Protein 6FAE (pdb70)

B-factor: mean 44.02, std 10.25, range [23.44, 83.84]

Foldseek 3Di:
DVLVLVLQLLLLQLVCLVPNVVSLVSCVVSPNFDPALLGVLCCLQDDASHQLASLLVQCLDPPDPSSVSNLLSNLVVDACAPHQLLRLLLVQCQRHVLDDDPSSNLSNLVSNLVSNCVRYVPVCVVFLDSCLSSVVSSLLVVLLCLVPPPVNDPVRRQDLVSSQVVQQLVRVHHGDPSVSSSVSNVVCVVDHRDYHDGQLVVQVVVVVQEDDDDDDQSRSSKGWQDWAWWAWDPDPVDADDDCPRIWTWTDILFKIWTWDVPVHTYTDDMDGLEQKDWDFDDDDRAHTKIFIAGVVG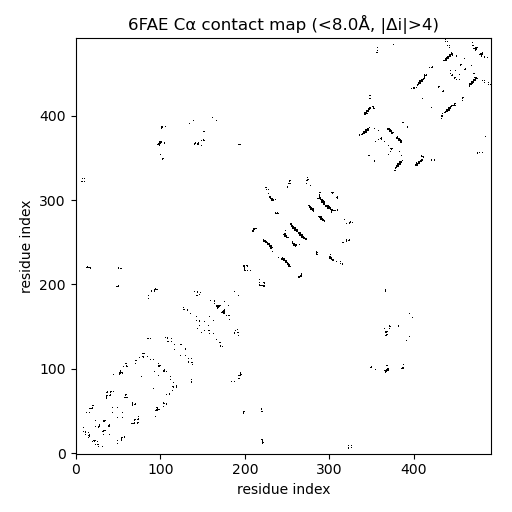TPTIIGGPDNVRSVVVVVSSVSSSVSVVVVVVVVVVPD/DPAQEEAEEEEFFDPPLCSVLLVVVAAPPDDPDWDWGWGADPRYIYTYTYDDDDDVCRVVCLVVLQRHAAYEYGGAQAPPVCLLVRLVRVVVVCVDPSNVRHAYEYEHEDDVGHDPVRSCVSSVVVVNDSHHYDYFYDYSVVRPRSVVSVVVNVVVD

Structure (mmCIF, N/CA/C/O backbone):
data_6FAE
#
_entry.id   6FAE
#
_cell.length_a   50.995
_cell.length_b   92.744
_cell.length_c   66.895
_cell.angle_alpha   90.00
_cell.angle_beta   105.53
_cell.angle_gamma   90.00
#
_symmetry.space_group_name_H-M   'P 1 21 1'
#
loop_
_entity.id
_entity.type
_entity.pdbx_description
1 polymer 'IQ motif and SEC7 domain-containing protein 2'
2 polymer 'ADP-ribosylation factor 1'
3 non-polymer 1,2-ETHANEDIOL
4 water water
#
loop_
_atom_site.group_PDB
_atom_site.id
_atom_site.type_symbol
_atom_site.label_atom_id
_atom_site.label_alt_id
_atom_site.label_comp_id
_atom_site.label_asym_id
_atom_site.label_entity_id
_atom_site.label_seq_id
_atom_site.pdbx_PDB_ins_code
_atom_site.Cartn_x
_atom_site.Cartn_y
_atom_site.Cartn_z
_atom_site.occupancy
_atom_site.B_iso_or_equiv
_atom_site.auth_seq_id
_atom_site.auth_comp_id
_atom_site.auth_asym_id
_atom_site.auth_atom_id
_atom_site.pdbx_PDB_model_num
ATOM 1 N N . ASN A 1 21 ? -2.819 82.669 -64.309 1.00 67.37 398 ASN A N 1
ATOM 2 C CA . ASN A 1 21 ? -1.945 83.609 -63.616 1.00 63.59 398 ASN A CA 1
ATOM 3 C C . ASN A 1 21 ? -2.346 83.750 -62.150 1.00 63.00 398 ASN A C 1
ATOM 4 O O . ASN A 1 21 ? -1.490 83.855 -61.271 1.00 56.85 398 ASN A O 1
ATOM 6 N N . ASP A 1 22 ? -3.656 83.751 -61.893 1.00 62.65 399 ASP A N 1
ATOM 7 C CA . ASP A 1 22 ? -4.138 83.863 -60.520 1.00 57.74 399 ASP A CA 1
ATOM 8 C C . ASP A 1 22 ? -3.792 82.618 -59.711 1.00 60.37 399 ASP A C 1
ATOM 9 O O . ASP A 1 22 ? -3.401 82.719 -58.542 1.00 60.27 399 ASP A O 1
ATOM 14 N N . VAL A 1 23 ? -3.933 81.435 -60.314 1.00 52.67 400 VAL A N 1
ATOM 15 C CA . VAL A 1 23 ? -3.559 80.206 -59.624 1.00 51.24 400 VAL A CA 1
ATOM 16 C C . VAL A 1 23 ? -2.054 80.144 -59.409 1.00 50.68 400 VAL A C 1
ATOM 17 O O . VAL A 1 23 ? -1.585 79.615 -58.393 1.00 47.72 400 VAL A O 1
ATOM 21 N N . VAL A 1 24 ? -1.272 80.684 -60.347 1.00 49.19 401 VAL A N 1
ATOM 22 C CA . VAL A 1 24 ? 0.180 80.624 -60.226 1.00 49.03 401 VAL A CA 1
ATOM 23 C C . VAL A 1 24 ? 0.664 81.501 -59.080 1.00 51.49 401 VAL A C 1
ATOM 24 O O . VAL A 1 24 ? 1.724 81.244 -58.497 1.00 49.86 401 VAL A O 1
ATOM 28 N N . GLN A 1 25 ? -0.092 82.546 -58.738 1.00 54.30 402 GLN A N 1
ATOM 29 C CA . GLN A 1 25 ? 0.322 83.440 -57.663 1.00 53.67 402 GLN A CA 1
ATOM 30 C C . GLN A 1 25 ? 0.001 82.856 -56.293 1.00 46.13 402 GLN A C 1
ATOM 31 O O . GLN A 1 25 ? 0.823 82.938 -55.373 1.00 48.79 402 GLN A O 1
ATOM 37 N N . ARG A 1 26 ? -1.185 82.264 -56.135 1.00 48.47 403 ARG A N 1
ATOM 38 C CA . ARG A 1 26 ? -1.473 81.533 -54.906 1.00 49.16 403 ARG A CA 1
ATOM 39 C C . ARG A 1 26 ? -0.529 80.350 -54.738 1.00 45.21 403 ARG A C 1
ATOM 40 O O . ARG A 1 26 ? -0.244 79.935 -53.609 1.00 42.60 403 ARG A O 1
ATOM 45 N N . ARG A 1 27 ? -0.032 79.803 -55.848 1.00 46.24 404 ARG A N 1
ATOM 46 C CA . ARG A 1 27 ? 0.990 78.765 -55.779 1.00 45.00 404 ARG A CA 1
ATOM 47 C C . ARG A 1 27 ? 2.304 79.329 -55.254 1.00 44.24 404 ARG A C 1
ATOM 48 O O . ARG A 1 27 ? 2.907 78.773 -54.328 1.00 41.74 404 ARG A O 1
ATOM 56 N N . HIS A 1 28 ? 2.766 80.438 -55.839 1.00 43.98 405 HIS A N 1
ATOM 57 C CA . HIS A 1 28 ? 3.980 81.080 -55.346 1.00 44.96 405 HIS A CA 1
ATOM 58 C C . HIS A 1 28 ? 3.837 81.469 -53.881 1.00 40.53 405 HIS A C 1
ATOM 59 O O . HIS A 1 28 ? 4.799 81.379 -53.109 1.00 42.04 405 HIS A O 1
ATOM 66 N N . TYR A 1 29 ? 2.641 81.901 -53.478 1.00 37.94 406 TYR A N 1
ATOM 67 C CA . TYR A 1 29 ? 2.392 82.186 -52.069 1.00 37.61 406 TYR A CA 1
ATOM 68 C C . TYR A 1 29 ? 2.635 80.947 -51.214 1.00 39.43 406 TYR A C 1
ATOM 69 O O . TYR A 1 29 ? 3.416 80.982 -50.256 1.00 36.64 406 TYR A O 1
ATOM 78 N N . ARG A 1 30 ? 1.974 79.837 -51.552 1.00 39.36 407 ARG A N 1
ATOM 79 C CA . ARG A 1 30 ? 2.178 78.600 -50.804 1.00 35.92 407 ARG A CA 1
ATOM 80 C C . ARG A 1 30 ? 3.642 78.186 -50.794 1.00 34.86 407 ARG A C 1
ATOM 81 O O . ARG A 1 30 ? 4.120 77.624 -49.802 1.00 34.43 407 ARG A O 1
ATOM 89 N N . ILE A 1 31 ? 4.368 78.446 -51.884 1.00 35.45 408 ILE A N 1
ATOM 90 C CA . ILE A 1 31 ? 5.806 78.194 -51.883 1.00 36.27 408 ILE A CA 1
ATOM 91 C C . ILE A 1 31 ? 6.475 78.975 -50.760 1.00 39.33 408 ILE A C 1
ATOM 92 O O . ILE A 1 31 ? 7.339 78.451 -50.047 1.00 35.41 408 ILE A O 1
ATOM 97 N N . GLY A 1 32 ? 6.089 80.240 -50.587 1.00 38.12 409 GLY A N 1
ATOM 98 C CA . GLY A 1 32 ? 6.642 81.025 -49.496 1.00 37.89 409 GLY A CA 1
ATOM 99 C C . GLY A 1 32 ? 6.391 80.387 -48.145 1.00 36.26 409 GLY A C 1
ATOM 100 O O . GLY A 1 32 ? 7.284 80.322 -47.297 1.00 37.64 409 GLY A O 1
ATOM 101 N N . LEU A 1 33 ? 5.168 79.899 -47.928 1.00 30.12 410 LEU A N 1
ATOM 102 C CA . LEU A 1 33 ? 4.856 79.217 -46.676 1.00 33.29 410 LEU A CA 1
ATOM 103 C C . LEU A 1 33 ? 5.719 77.973 -46.502 1.00 36.79 410 LEU A C 1
ATOM 104 O O . LEU A 1 33 ? 6.272 77.733 -45.423 1.00 35.51 410 LEU A O 1
ATOM 109 N N . ASN A 1 34 ? 5.844 77.165 -47.559 1.00 33.46 411 ASN A N 1
ATOM 110 C CA . ASN A 1 34 ? 6.687 75.975 -47.493 1.00 36.70 411 ASN A CA 1
ATOM 111 C C . ASN A 1 34 ? 8.107 76.334 -47.075 1.00 36.13 411 ASN A C 1
ATOM 112 O O . ASN A 1 34 ? 8.687 75.701 -46.185 1.00 34.13 411 ASN A O 1
ATOM 117 N N . LEU A 1 35 ? 8.683 77.357 -47.710 1.00 36.40 412 LEU A N 1
ATOM 118 C CA . LEU A 1 35 ? 10.057 77.742 -47.408 1.00 37.28 412 LEU A CA 1
ATOM 119 C C . LEU A 1 35 ? 10.204 78.166 -45.952 1.00 38.31 412 LEU A C 1
ATOM 120 O O . LEU A 1 35 ? 11.173 77.787 -45.283 1.00 41.88 412 LEU A O 1
ATOM 125 N N . PHE A 1 36 ? 9.251 78.948 -45.441 1.00 36.57 413 PHE A N 1
ATOM 126 C CA . PHE A 1 36 ? 9.290 79.325 -44.031 1.00 38.03 413 PHE A CA 1
ATOM 127 C C . PHE A 1 36 ? 9.267 78.095 -43.135 1.00 35.88 413 PHE A C 1
ATOM 128 O O . PHE A 1 36 ? 10.023 78.011 -42.160 1.00 34.35 413 PHE A O 1
ATOM 136 N N . ASN A 1 37 ? 8.407 77.126 -43.451 1.00 33.94 414 ASN A N 1
ATOM 137 C CA . ASN A 1 37 ? 8.276 75.939 -42.615 1.00 36.39 414 ASN A CA 1
ATOM 138 C C . ASN A 1 37 ? 9.493 75.027 -42.678 1.00 35.07 414 ASN A C 1
ATOM 139 O O . ASN A 1 37 ? 9.580 74.088 -41.880 1.00 37.17 414 ASN A O 1
ATOM 144 N N . LYS A 1 38 ? 10.427 75.271 -43.596 1.00 38.04 415 LYS A N 1
ATOM 145 C CA . LYS A 1 38 ? 11.706 74.569 -43.620 1.00 34.61 415 LYS A CA 1
ATOM 146 C C . LYS A 1 38 ? 12.826 75.411 -43.025 1.00 37.85 415 LYS A C 1
ATOM 147 O O . LYS A 1 38 ? 13.511 74.971 -42.097 1.00 44.00 415 LYS A O 1
ATOM 153 N N . LYS A 1 39 ? 13.018 76.624 -43.535 1.00 36.57 416 LYS A N 1
ATOM 154 C CA . LYS A 1 39 ? 13.894 77.613 -42.910 1.00 36.22 416 LYS A CA 1
ATOM 155 C C . LYS A 1 39 ? 13.153 78.944 -42.904 1.00 40.19 416 LYS A C 1
ATOM 156 O O . LYS A 1 39 ? 13.038 79.599 -43.955 1.00 36.28 416 LYS A O 1
ATOM 162 N N . PRO A 1 40 ? 12.645 79.377 -41.747 1.00 43.12 417 PRO A N 1
ATOM 163 C CA . PRO A 1 40 ? 11.772 80.565 -41.718 1.00 37.06 417 PRO A CA 1
ATOM 164 C C . PRO A 1 40 ? 12.357 81.808 -42.376 1.00 42.86 417 PRO A C 1
ATOM 165 O O . PRO A 1 40 ? 11.635 82.509 -43.099 1.00 40.89 417 PRO A O 1
ATOM 169 N N . GLU A 1 41 ? 13.638 82.112 -42.153 1.00 42.37 418 GLU A N 1
ATOM 170 C CA . GLU A 1 41 ? 14.189 83.346 -42.704 1.00 45.87 418 GLU A CA 1
ATOM 171 C C . GLU A 1 41 ? 14.300 83.305 -44.222 1.00 45.34 418 GLU A C 1
ATOM 172 O O . GLU A 1 41 ? 14.331 84.365 -44.854 1.00 47.31 418 GLU A O 1
ATOM 178 N N . LYS A 1 42 ? 14.363 82.113 -44.821 1.00 44.02 419 LYS A N 1
ATOM 179 C CA . LYS A 1 42 ? 14.321 82.019 -46.275 1.00 44.44 419 LYS A CA 1
ATOM 180 C C . LYS A 1 42 ? 12.908 82.214 -46.810 1.00 43.19 419 LYS A C 1
ATOM 181 O O . LYS A 1 42 ? 12.733 82.768 -47.902 1.00 41.32 419 LYS A O 1
ATOM 185 N N . GLY A 1 43 ? 11.897 81.767 -46.064 1.00 40.36 420 GLY A N 1
ATOM 186 C CA . GLY A 1 43 ? 10.527 82.049 -46.457 1.00 38.34 420 GLY A CA 1
ATOM 187 C C . GLY A 1 43 ? 10.179 83.517 -46.307 1.00 39.29 420 GLY A C 1
ATOM 188 O O . GLY A 1 43 ? 9.495 84.092 -47.158 1.00 36.52 420 GLY A O 1
ATOM 189 N N . ILE A 1 44 ? 10.645 84.143 -45.224 1.00 41.46 421 ILE A N 1
ATOM 190 C CA . ILE A 1 44 ? 10.454 85.581 -45.053 1.00 41.55 421 ILE A CA 1
ATOM 191 C C . ILE A 1 44 ? 11.073 86.334 -46.222 1.00 41.89 421 ILE A C 1
ATOM 192 O O . ILE A 1 44 ? 10.439 87.201 -46.835 1.00 41.81 421 ILE A O 1
ATOM 197 N N . GLN A 1 45 ? 12.326 86.010 -46.549 1.00 39.00 422 GLN A N 1
ATOM 198 C CA . GLN A 1 45 ? 12.971 86.622 -47.706 1.00 41.17 422 GLN A CA 1
ATOM 199 C C . GLN A 1 45 ? 12.167 86.367 -48.976 1.00 44.29 422 GLN A C 1
ATOM 200 O O . GLN A 1 45 ? 11.944 87.281 -49.778 1.00 46.86 422 GLN A O 1
ATOM 206 N N . TYR A 1 46 ? 11.718 85.125 -49.170 1.00 43.55 423 TYR A N 1
ATOM 207 C CA . TYR A 1 46 ? 10.966 84.783 -50.373 1.00 44.35 423 TYR A CA 1
ATOM 208 C C . TYR A 1 46 ? 9.690 85.610 -50.480 1.00 41.58 423 TYR A C 1
ATOM 209 O O . TYR A 1 46 ? 9.449 86.277 -51.494 1.00 43.16 423 TYR A O 1
ATOM 218 N N . LEU A 1 47 ? 8.854 85.572 -49.441 1.00 38.91 424 LEU A N 1
ATOM 219 C CA . LEU A 1 47 ? 7.580 86.280 -49.486 1.00 41.78 424 LEU A CA 1
ATOM 220 C C . LEU A 1 47 ? 7.774 87.780 -49.668 1.00 42.29 424 LEU A C 1
ATOM 221 O O . LEU A 1 47 ? 6.916 88.450 -50.253 1.00 39.31 424 LEU A O 1
ATOM 226 N N . ILE A 1 48 ? 8.891 88.323 -49.181 1.00 43.06 425 ILE A N 1
ATOM 227 C CA . ILE A 1 48 ? 9.143 89.754 -49.317 1.00 42.08 425 ILE A CA 1
ATOM 228 C C . ILE A 1 48 ? 9.479 90.102 -50.762 1.00 45.39 425 ILE A C 1
ATOM 229 O O . ILE A 1 48 ? 8.926 91.048 -51.336 1.00 43.78 425 ILE A O 1
ATOM 234 N N . GLU A 1 49 ? 10.392 89.344 -51.373 1.00 46.65 426 GLU A N 1
ATOM 235 C CA . GLU A 1 49 ? 10.775 89.614 -52.756 1.00 47.33 426 GLU A CA 1
ATOM 236 C C . GLU A 1 49 ? 9.577 89.490 -53.689 1.00 49.27 426 GLU A C 1
ATOM 237 O O . GLU A 1 49 ? 9.331 90.367 -54.525 1.00 53.24 426 GLU A O 1
ATOM 243 N N . ARG A 1 50 ? 8.814 88.402 -53.558 1.00 46.33 427 ARG A N 1
ATOM 244 C CA . ARG A 1 50 ? 7.652 88.185 -54.412 1.00 45.61 427 ARG A CA 1
ATOM 245 C C . ARG A 1 50 ? 6.543 89.202 -54.179 1.00 45.45 427 ARG A C 1
ATOM 246 O O . ARG A 1 50 ? 5.552 89.187 -54.918 1.00 48.03 427 ARG A O 1
ATOM 254 N N . GLY A 1 51 ? 6.677 90.073 -53.182 1.00 42.64 428 GLY A N 1
ATOM 255 C CA . GLY A 1 51 ? 5.689 91.104 -52.939 1.00 40.13 428 GLY A CA 1
ATOM 256 C C . GLY A 1 51 ? 4.514 90.694 -52.083 1.00 42.67 428 GLY A C 1
ATOM 257 O O . GLY A 1 51 ? 3.468 91.350 -52.143 1.00 37.08 428 GLY A O 1
ATOM 258 N N . PHE A 1 52 ? 4.646 89.633 -51.288 1.00 44.99 429 PHE A N 1
ATOM 259 C CA . PHE A 1 52 ? 3.560 89.190 -50.424 1.00 39.61 429 PHE A CA 1
ATOM 260 C C . PHE A 1 52 ? 3.640 89.759 -49.015 1.00 36.60 429 PHE A C 1
ATOM 261 O O . PHE A 1 52 ? 2.629 89.752 -48.304 1.00 37.11 429 PHE A O 1
ATOM 269 N N . LEU A 1 53 ? 4.805 90.249 -48.594 1.00 36.17 430 LEU A N 1
ATOM 270 C CA . LEU A 1 53 ? 5.030 90.587 -47.196 1.00 37.92 430 LEU A CA 1
ATOM 271 C C . LEU A 1 53 ? 5.818 91.882 -47.069 1.00 39.02 430 LEU A C 1
ATOM 272 O O . LEU A 1 53 ? 6.723 92.151 -47.864 1.00 35.19 430 LEU A O 1
ATOM 277 N N . SER A 1 54 ? 5.467 92.676 -46.060 1.00 37.55 431 SER A N 1
ATOM 278 C CA . SER A 1 54 ? 6.256 93.851 -45.718 1.00 42.56 431 SER A CA 1
ATOM 279 C C . SER A 1 54 ? 7.563 93.427 -45.058 1.00 40.56 431 SER A C 1
ATOM 280 O O . SER A 1 54 ? 7.614 92.434 -44.328 1.00 38.58 431 SER A O 1
ATOM 283 N N . ASP A 1 55 ? 8.625 94.186 -45.317 1.00 42.43 432 ASP A N 1
ATOM 284 C CA . ASP A 1 55 ? 9.953 93.832 -44.833 1.00 39.01 432 ASP A CA 1
ATOM 285 C C . ASP A 1 55 ? 10.248 94.365 -43.437 1.00 41.87 432 ASP A C 1
ATOM 286 O O . ASP A 1 55 ? 11.340 94.116 -42.915 1.00 49.16 432 ASP A O 1
ATOM 291 N N . THR A 1 56 ? 9.312 95.083 -42.819 1.00 42.10 433 THR A N 1
ATOM 292 C CA . THR A 1 56 ? 9.541 95.574 -41.471 1.00 36.96 433 THR A CA 1
ATOM 293 C C . THR A 1 56 ? 9.233 94.485 -40.445 1.00 39.91 433 THR A C 1
ATOM 294 O O . THR A 1 56 ? 8.368 93.634 -40.671 1.00 41.50 433 THR A O 1
ATOM 298 N N . PRO A 1 57 ? 9.929 94.491 -39.307 1.00 41.00 434 PRO A N 1
ATOM 299 C CA . PRO A 1 57 ? 9.655 93.476 -38.277 1.00 39.04 434 PRO A CA 1
ATOM 300 C C . PRO A 1 57 ? 8.225 93.496 -37.766 1.00 37.59 434 PRO A C 1
ATOM 301 O O . PRO A 1 57 ? 7.745 92.464 -37.278 1.00 37.71 434 PRO A O 1
ATOM 305 N N . VAL A 1 58 ? 7.524 94.627 -37.864 1.00 40.19 435 VAL A N 1
ATOM 306 C CA . VAL A 1 58 ? 6.139 94.661 -37.405 1.00 41.85 435 VAL A CA 1
ATOM 307 C C . VAL A 1 58 ? 5.214 94.011 -38.426 1.00 37.93 435 VAL A C 1
ATOM 308 O O . VAL A 1 58 ? 4.202 93.407 -38.054 1.00 35.63 435 VAL A O 1
ATOM 312 N N . GLY A 1 59 ? 5.532 94.123 -39.717 1.00 35.38 436 GLY A N 1
ATOM 313 C CA . GLY A 1 59 ? 4.750 93.417 -40.718 1.00 36.69 436 GLY A CA 1
ATOM 314 C C . GLY A 1 59 ? 4.929 91.914 -40.631 1.00 38.21 436 GLY A C 1
ATOM 315 O O . GLY A 1 59 ? 3.965 91.156 -40.770 1.00 37.30 436 GLY A O 1
ATOM 316 N N . VAL A 1 60 ? 6.163 91.462 -40.396 1.00 38.34 437 VAL A N 1
ATOM 317 C CA . VAL A 1 60 ? 6.410 90.035 -40.218 1.00 34.81 437 VAL A CA 1
ATOM 318 C C . VAL A 1 60 ? 5.701 89.526 -38.969 1.00 33.00 437 VAL A C 1
ATOM 319 O O . VAL A 1 60 ? 5.225 88.385 -38.928 1.00 31.70 437 VAL A O 1
ATOM 323 N N . ALA A 1 61 ? 5.617 90.364 -37.933 1.00 35.06 438 ALA A N 1
ATOM 324 C CA . ALA A 1 61 ? 4.929 89.963 -36.711 1.00 34.40 438 ALA A CA 1
ATOM 325 C C . ALA A 1 61 ? 3.440 89.758 -36.959 1.00 33.48 438 ALA A C 1
ATOM 326 O O . ALA A 1 61 ? 2.840 88.813 -36.432 1.00 34.78 438 ALA A O 1
ATOM 328 N N . HIS A 1 62 ? 2.825 90.638 -37.751 1.00 33.45 439 HIS A N 1
ATOM 329 C CA . HIS A 1 62 ? 1.423 90.456 -38.114 1.00 40.88 439 HIS A CA 1
ATOM 330 C C . HIS A 1 62 ? 1.243 89.218 -38.984 1.00 36.92 439 HIS A C 1
ATOM 331 O O . HIS A 1 62 ? 0.344 88.402 -38.745 1.00 34.70 439 HIS A O 1
ATOM 338 N N . PHE A 1 63 ? 2.090 89.066 -40.004 1.00 35.52 440 PHE A N 1
ATOM 339 C CA . PHE A 1 63 ? 2.033 87.891 -40.866 1.00 33.62 440 PHE A CA 1
ATOM 340 C C . PHE A 1 63 ? 2.113 86.607 -40.048 1.00 34.19 440 PHE A C 1
ATOM 341 O O . PHE A 1 63 ? 1.301 85.691 -40.220 1.00 32.31 440 PHE A O 1
ATOM 349 N N . ILE A 1 64 ? 3.086 86.533 -39.138 1.00 32.86 441 ILE A N 1
ATOM 350 C CA . ILE A 1 64 ? 3.272 85.327 -38.334 1.00 34.82 441 ILE A CA 1
ATOM 351 C C . ILE A 1 64 ? 2.034 85.049 -37.490 1.00 33.27 441 ILE A C 1
ATOM 352 O O . ILE A 1 64 ? 1.553 83.911 -37.414 1.00 33.68 441 ILE A O 1
ATOM 357 N N . LEU A 1 65 ? 1.500 86.085 -36.839 1.00 33.54 442 LEU A N 1
ATOM 358 C CA . LEU A 1 65 ? 0.397 85.883 -35.904 1.00 33.31 442 LEU A CA 1
ATOM 359 C C . LEU A 1 65 ? -0.904 85.529 -36.613 1.00 38.64 442 LEU A C 1
ATOM 360 O O . LEU A 1 65 ? -1.755 84.845 -36.033 1.00 43.42 442 LEU A O 1
ATOM 365 N N . GLU A 1 66 ? -1.079 85.971 -37.857 1.00 36.37 443 GLU A N 1
ATOM 366 C CA . GLU A 1 66 ? -2.379 85.948 -38.515 1.00 40.48 443 GLU A CA 1
ATOM 367 C C . GLU A 1 66 ? -2.504 84.890 -39.601 1.00 38.14 443 GLU A C 1
ATOM 368 O O . GLU A 1 66 ? -3.498 84.158 -39.635 1.00 40.06 443 GLU A O 1
ATOM 374 N N . ARG A 1 67 ? -1.523 84.786 -40.495 1.00 34.38 444 ARG A N 1
ATOM 375 C CA . ARG A 1 67 ? -1.667 83.931 -41.667 1.00 37.51 444 ARG A CA 1
ATOM 376 C C . ARG A 1 67 ? -1.684 82.455 -41.286 1.00 42.55 444 ARG A C 1
ATOM 377 O O . ARG A 1 67 ? -0.873 81.991 -40.481 1.00 42.55 444 ARG A O 1
ATOM 385 N N . LYS A 1 68 ? -2.618 81.716 -41.881 1.00 39.73 445 LYS A N 1
ATOM 386 C CA . LYS A 1 68 ? -2.696 80.279 -41.678 1.00 41.55 445 LYS A CA 1
ATOM 387 C C . LYS A 1 68 ? -1.697 79.556 -42.578 1.00 38.81 445 LYS A C 1
ATOM 388 O O . LYS A 1 68 ? -1.218 80.092 -43.581 1.00 41.99 445 LYS A O 1
ATOM 394 N N . GLY A 1 69 ? -1.390 78.318 -42.207 1.00 39.54 446 GLY A N 1
ATOM 395 C CA . GLY A 1 69 ? -0.420 77.531 -42.937 1.00 42.48 446 GLY A CA 1
ATOM 396 C C . GLY A 1 69 ? 1.012 77.700 -42.489 1.00 40.02 446 GLY A C 1
ATOM 397 O O . GLY A 1 69 ? 1.920 77.229 -43.185 1.00 40.22 446 GLY A O 1
ATOM 398 N N . LEU A 1 70 ? 1.247 78.359 -41.359 1.00 39.12 447 LEU A N 1
ATOM 399 C CA . LEU A 1 70 ? 2.583 78.515 -40.802 1.00 38.21 447 LEU A CA 1
ATOM 400 C C . LEU A 1 70 ? 2.761 77.547 -39.641 1.00 34.55 447 LEU A C 1
ATOM 401 O O . LEU A 1 70 ? 1.934 77.511 -38.724 1.00 34.40 447 LEU A O 1
ATOM 406 N N . SER A 1 71 ? 3.832 76.757 -39.691 1.00 28.94 448 SER A N 1
ATOM 407 C CA . SER A 1 71 ? 4.159 75.858 -38.593 1.00 31.22 448 SER A CA 1
ATOM 408 C C . SER A 1 71 ? 4.436 76.656 -37.327 1.00 32.95 448 SER A C 1
ATOM 409 O O . SER A 1 71 ? 5.413 77.409 -37.263 1.00 32.16 448 SER A O 1
ATOM 412 N N . ARG A 1 72 ? 3.577 76.509 -36.316 1.00 33.57 449 ARG A N 1
ATOM 413 C CA . ARG A 1 72 ? 3.812 77.211 -35.060 1.00 31.68 449 ARG A CA 1
ATOM 414 C C . ARG A 1 72 ? 5.113 76.763 -34.409 1.00 35.72 449 ARG A C 1
ATOM 415 O O . ARG A 1 72 ? 5.718 77.524 -33.644 1.00 34.09 449 ARG A O 1
ATOM 423 N N . GLN A 1 73 ? 5.558 75.538 -34.696 1.00 32.33 450 GLN A N 1
ATOM 424 C CA . GLN A 1 73 ? 6.868 75.096 -34.226 1.00 34.04 450 GLN A CA 1
ATOM 425 C C . GLN A 1 73 ? 7.981 75.929 -34.851 1.00 30.99 450 GLN A C 1
ATOM 426 O O . GLN A 1 73 ? 8.910 76.364 -34.161 1.00 31.69 450 GLN A O 1
ATOM 432 N N . MET A 1 74 ? 7.904 76.160 -36.165 1.00 29.27 451 MET A N 1
ATOM 433 C CA . MET A 1 74 ? 8.936 76.929 -36.852 1.00 29.80 451 MET A CA 1
ATOM 434 C C . MET A 1 74 ? 8.827 78.420 -36.558 1.00 34.71 451 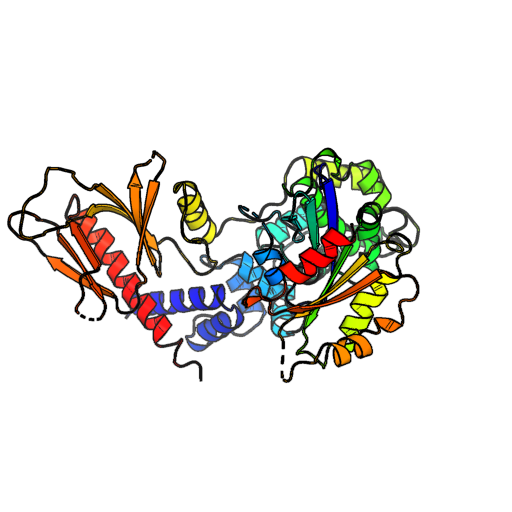MET A C 1
ATOM 435 O O . MET A 1 74 ? 9.841 79.127 -36.589 1.00 36.45 451 MET A O 1
ATOM 440 N N . ILE A 1 75 ? 7.620 78.914 -36.276 1.00 29.50 452 ILE A N 1
ATOM 441 C CA . ILE A 1 75 ? 7.489 80.273 -35.759 1.00 33.34 452 ILE A CA 1
ATOM 442 C C . ILE A 1 75 ? 8.288 80.417 -34.472 1.00 35.24 452 ILE A C 1
ATOM 443 O O . ILE A 1 75 ? 8.998 81.410 -34.269 1.00 31.57 452 ILE A O 1
ATOM 448 N N . GLY A 1 76 ? 8.192 79.423 -33.586 1.00 34.86 453 GLY A N 1
ATOM 449 C CA . GLY A 1 76 ? 8.994 79.444 -32.373 1.00 34.69 453 GLY A CA 1
ATOM 450 C C . GLY A 1 76 ? 10.481 79.405 -32.664 1.00 37.18 453 GLY A C 1
ATOM 451 O O . GLY A 1 76 ? 11.257 80.185 -32.108 1.00 38.25 453 GLY A O 1
ATOM 452 N N . GLU A 1 77 ? 10.899 78.492 -33.545 1.00 36.63 454 GLU A N 1
ATOM 453 C CA . GLU A 1 77 ? 12.304 78.433 -33.937 1.00 38.25 454 GLU A CA 1
ATOM 454 C C . GLU A 1 77 ? 12.789 79.781 -34.451 1.00 36.99 454 GLU A C 1
ATOM 455 O O . GLU A 1 77 ? 13.911 80.204 -34.151 1.00 34.33 454 GLU A O 1
ATOM 461 N N . PHE A 1 78 ? 11.953 80.473 -35.225 1.00 35.32 455 PHE A N 1
ATOM 462 C CA . PHE A 1 78 ? 12.343 81.772 -35.762 1.00 36.29 455 PHE A CA 1
ATOM 463 C C . PHE A 1 78 ? 12.386 82.829 -34.665 1.00 33.93 455 PHE A C 1
ATOM 464 O O . PHE A 1 78 ? 13.373 83.562 -34.532 1.00 36.68 455 PHE A O 1
ATOM 472 N N . LEU A 1 79 ? 11.323 82.918 -33.862 1.00 34.62 456 LEU A N 1
ATOM 473 C CA . LEU A 1 79 ? 11.261 83.941 -32.822 1.00 34.72 456 LEU A CA 1
ATOM 474 C C . LEU A 1 79 ? 12.254 83.675 -31.698 1.00 38.17 456 LEU A C 1
ATOM 475 O O . LEU A 1 79 ? 12.727 84.619 -31.056 1.00 36.35 456 LEU A O 1
ATOM 480 N N . GLY A 1 80 ? 12.578 82.410 -31.441 1.00 36.36 457 GLY A N 1
ATOM 481 C CA . GLY A 1 80 ? 13.469 82.050 -30.358 1.00 37.88 457 GLY A CA 1
ATOM 482 C C . GLY A 1 80 ? 14.940 82.310 -30.591 1.00 42.09 457 GLY A C 1
ATOM 483 O O . GLY A 1 80 ? 15.735 82.164 -29.659 1.00 46.38 457 GLY A O 1
ATOM 484 N N . ASN A 1 81 ? 15.331 82.693 -31.804 1.00 40.35 458 ASN A N 1
ATOM 485 C CA . ASN A 1 81 ? 16.737 82.936 -32.106 1.00 38.46 458 ASN A CA 1
ATOM 486 C C . ASN A 1 81 ? 17.237 84.144 -31.322 1.00 41.99 458 ASN A C 1
ATOM 487 O O . ASN A 1 81 ? 16.690 85.244 -31.449 1.00 41.49 458 ASN A O 1
ATOM 492 N N . ARG A 1 82 ? 18.279 83.945 -30.517 1.00 44.97 459 ARG A N 1
ATOM 493 C CA . ARG A 1 82 ? 18.811 85.003 -29.669 1.00 47.78 459 ARG A CA 1
ATOM 494 C C . ARG A 1 82 ? 20.031 85.695 -30.262 1.00 44.03 459 ARG A C 1
ATOM 495 O O . ARG A 1 82 ? 20.612 86.560 -29.600 1.00 47.20 459 ARG A O 1
ATOM 503 N N . GLN A 1 83 ? 20.429 85.349 -31.487 1.00 47.46 460 GLN A N 1
ATOM 504 C CA . GLN A 1 83 ? 21.581 85.981 -32.121 1.00 47.43 460 GLN A CA 1
ATOM 505 C C . GLN A 1 83 ? 21.212 86.992 -33.198 1.00 47.62 460 GLN A C 1
ATOM 506 O O . GLN A 1 83 ? 21.949 87.964 -33.390 1.00 44.50 460 GLN A O 1
ATOM 512 N N . LYS A 1 84 ? 20.104 86.792 -33.910 1.00 44.24 461 LYS A N 1
ATOM 513 C CA . LYS A 1 84 ? 19.720 87.677 -35.003 1.00 41.26 461 LYS A CA 1
ATOM 514 C C . LYS A 1 84 ? 18.874 88.829 -34.477 1.00 43.18 461 LYS A C 1
ATOM 515 O O . LYS A 1 84 ? 17.900 88.613 -33.749 1.00 42.91 461 LYS A O 1
ATOM 519 N N . GLN A 1 85 ? 19.251 90.054 -34.853 1.00 42.74 462 GLN A N 1
ATOM 520 C CA . GLN A 1 85 ? 18.552 91.230 -34.348 1.00 39.75 462 GLN A CA 1
ATOM 521 C C . GLN A 1 85 ? 17.196 91.412 -35.017 1.00 38.69 462 GLN A C 1
ATOM 522 O O . GLN A 1 85 ? 16.293 92.017 -34.428 1.00 39.56 462 GLN A O 1
ATOM 528 N N . PHE A 1 86 ? 17.033 90.907 -36.241 1.00 36.41 463 PHE A N 1
ATOM 529 C CA . PHE A 1 86 ? 15.730 90.967 -36.895 1.00 36.46 463 PHE A CA 1
ATOM 530 C C . PHE A 1 86 ? 14.737 90.041 -36.204 1.00 40.49 463 PHE A C 1
ATOM 531 O O . PHE A 1 86 ? 13.617 90.448 -35.876 1.00 37.02 463 PHE A O 1
ATOM 539 N N . ASN A 1 87 ? 15.136 88.789 -35.968 1.00 37.89 464 ASN A N 1
ATOM 540 C CA . ASN A 1 87 ? 14.269 87.856 -35.256 1.00 37.90 464 ASN A CA 1
ATOM 541 C C . ASN A 1 87 ? 13.861 88.411 -33.898 1.00 37.41 464 ASN A C 1
ATOM 542 O O . ASN A 1 87 ? 12.698 88.299 -33.496 1.00 34.92 464 ASN A O 1
ATOM 547 N N . ARG A 1 88 ? 14.807 89.017 -33.177 1.00 38.94 465 ARG A N 1
ATOM 548 C CA . ARG A 1 88 ? 14.490 89.570 -31.864 1.00 36.14 465 ARG A CA 1
ATOM 549 C C . ARG A 1 88 ? 13.480 90.705 -31.974 1.00 33.81 465 ARG A C 1
ATOM 550 O O . ARG A 1 88 ? 12.523 90.773 -31.192 1.00 32.59 465 ARG A O 1
ATOM 558 N N . ASP A 1 89 ? 13.669 91.604 -32.943 1.00 35.32 466 ASP A N 1
ATOM 559 C CA . ASP A 1 89 ? 12.725 92.702 -33.120 1.00 35.63 466 ASP A CA 1
ATOM 560 C C . ASP A 1 89 ? 11.345 92.185 -33.508 1.00 30.74 466 ASP A C 1
ATOM 561 O O . ASP A 1 89 ? 10.327 92.668 -32.999 1.00 29.83 466 ASP A O 1
ATOM 566 N N . VAL A 1 90 ? 11.290 91.203 -34.411 1.00 33.67 467 VAL A N 1
ATOM 567 C CA . VAL A 1 90 ? 10.012 90.583 -34.757 1.00 28.21 467 VAL A CA 1
ATOM 568 C C . VAL A 1 90 ? 9.343 90.027 -33.506 1.00 27.98 467 VAL A C 1
ATOM 569 O O . VAL A 1 90 ? 8.144 90.227 -33.275 1.00 30.86 467 VAL A O 1
ATOM 573 N N . LEU A 1 91 ? 10.116 89.322 -32.676 1.00 28.81 468 LEU A N 1
ATOM 574 C CA . LEU A 1 91 ? 9.564 88.773 -31.442 1.00 32.09 468 LEU A CA 1
ATOM 575 C C . LEU A 1 91 ? 9.029 89.876 -30.538 1.00 31.38 468 LEU A C 1
ATOM 576 O O . LEU A 1 91 ? 7.928 89.758 -29.987 1.00 29.92 468 LEU A O 1
ATOM 581 N N . ASP A 1 92 ? 9.797 90.955 -30.364 1.00 29.27 469 ASP A N 1
ATOM 582 C CA . ASP A 1 92 ? 9.301 92.085 -29.585 1.00 28.79 469 ASP A CA 1
ATOM 583 C C . ASP A 1 92 ? 8.006 92.626 -30.175 1.00 28.83 469 ASP A C 1
ATOM 584 O O . ASP A 1 92 ? 7.067 92.950 -29.438 1.00 28.36 469 ASP A O 1
ATOM 589 N N . CYS A 1 93 ? 7.934 92.726 -31.505 1.00 27.25 470 CYS A N 1
ATOM 590 C CA . CYS A 1 93 ? 6.699 93.171 -32.143 1.00 29.42 470 CYS A CA 1
ATOM 591 C C . CYS A 1 93 ? 5.564 92.187 -31.892 1.00 30.75 470 CYS A C 1
ATOM 592 O O . CYS A 1 93 ? 4.408 92.593 -31.720 1.00 31.08 470 CYS A O 1
ATOM 595 N N . VAL A 1 94 ? 5.873 90.889 -31.863 1.00 27.58 471 VAL A N 1
ATOM 596 C CA . VAL A 1 94 ? 4.831 89.881 -31.693 1.00 28.39 471 VAL A CA 1
ATOM 597 C C . VAL A 1 94 ? 4.160 90.022 -30.333 1.00 29.71 471 VAL A C 1
ATOM 598 O O . VAL A 1 94 ? 2.930 89.959 -30.222 1.00 29.61 471 VAL A O 1
ATOM 602 N N . VAL A 1 95 ? 4.953 90.216 -29.277 1.00 27.08 472 VAL A N 1
ATOM 603 C CA . VAL A 1 95 ? 4.369 90.323 -27.945 1.00 27.60 472 VAL A CA 1
ATOM 604 C C . VAL A 1 95 ? 3.637 91.648 -27.777 1.00 30.14 472 VAL A C 1
ATOM 605 O O . VAL A 1 95 ? 2.641 91.726 -27.047 1.00 31.36 472 VAL A O 1
ATOM 609 N N . ASP A 1 96 ? 4.103 92.706 -28.446 1.00 26.53 473 ASP A N 1
ATOM 610 C CA . ASP A 1 96 ? 3.406 93.986 -28.382 1.00 31.25 473 ASP A CA 1
ATOM 611 C C . ASP A 1 96 ? 1.990 93.898 -28.935 1.00 34.81 473 ASP A C 1
ATOM 612 O O . ASP A 1 96 ? 1.157 94.753 -28.612 1.00 38.24 473 ASP A O 1
ATOM 617 N N . GLU A 1 97 ? 1.698 92.891 -29.761 1.00 31.74 474 GLU A N 1
ATOM 618 C CA . GLU A 1 97 ? 0.346 92.705 -30.271 1.00 34.02 474 GLU A CA 1
ATOM 619 C C . GLU A 1 97 ? -0.580 92.062 -29.250 1.00 32.07 474 GLU A C 1
ATOM 620 O O . GLU A 1 97 ? -1.804 92.152 -29.399 1.00 37.36 474 GLU A O 1
ATOM 626 N N . MET A 1 98 ? -0.029 91.421 -28.226 1.00 34.20 475 MET A N 1
ATOM 627 C CA . MET A 1 98 ? -0.811 90.752 -27.199 1.00 32.44 475 MET A CA 1
ATOM 628 C C . MET A 1 98 ? -0.992 91.668 -25.995 1.00 34.82 475 MET A C 1
ATOM 629 O O . MET A 1 98 ? -0.112 92.465 -25.658 1.00 37.36 475 MET A O 1
ATOM 634 N N . ASP A 1 99 ? -2.149 91.549 -25.349 1.00 32.38 476 ASP A N 1
ATOM 635 C CA . ASP A 1 99 ? -2.479 92.351 -24.175 1.00 38.14 476 ASP A CA 1
ATOM 636 C C . ASP A 1 99 ? -2.684 91.416 -22.991 1.00 36.46 476 ASP A C 1
ATOM 637 O O . ASP A 1 99 ? -3.663 90.662 -22.949 1.00 36.99 476 ASP A O 1
ATOM 642 N N . PHE A 1 100 ? -1.756 91.465 -22.036 1.00 38.14 477 PHE A N 1
ATOM 643 C CA . PHE A 1 100 ? -1.802 90.647 -20.833 1.00 39.76 477 PHE A CA 1
ATOM 644 C C . PHE A 1 100 ? -2.304 91.426 -19.623 1.00 40.63 477 PHE A C 1
ATOM 645 O O . PHE A 1 100 ? -2.078 91.007 -18.482 1.00 41.31 477 PHE A O 1
ATOM 653 N N . SER A 1 101 ? -2.985 92.547 -19.850 1.00 42.41 478 SER A N 1
ATOM 654 C CA . SER A 1 101 ? -3.430 93.396 -18.754 1.00 43.96 478 SER A CA 1
ATOM 655 C C . SER A 1 101 ? -4.358 92.632 -17.819 1.00 43.40 478 SER A C 1
ATOM 656 O O . SER A 1 101 ? -5.332 92.013 -18.257 1.00 42.49 478 SER A O 1
ATOM 659 N N . SER A 1 102 ? -4.048 92.678 -16.523 1.00 46.26 479 SER A N 1
ATOM 660 C CA . SER A 1 102 ? -4.895 92.090 -15.485 1.00 47.80 479 SER A CA 1
ATOM 661 C C . SER A 1 102 ? -5.127 90.598 -15.725 1.00 49.56 479 SER A C 1
ATOM 662 O O . SER A 1 102 ? -6.244 90.095 -15.592 1.00 54.39 479 SER A O 1
ATOM 665 N N . MET A 1 103 ? -4.061 89.884 -16.076 1.00 45.00 480 MET A N 1
ATOM 666 C CA . MET A 1 103 ? -4.098 88.439 -16.238 1.00 44.03 480 MET A CA 1
ATOM 667 C C . MET A 1 103 ? -3.119 87.790 -15.273 1.00 43.40 480 MET A C 1
ATOM 668 O O . MET A 1 103 ? -2.036 88.327 -15.018 1.00 41.47 480 MET A O 1
ATOM 673 N N . ASP A 1 104 ? -3.505 86.637 -14.733 1.00 46.27 481 ASP A N 1
ATOM 674 C CA . ASP A 1 104 ? -2.546 85.815 -14.011 1.00 41.03 481 ASP A CA 1
ATOM 675 C C . ASP A 1 104 ? -1.384 85.471 -14.935 1.00 37.68 481 ASP A C 1
ATOM 676 O O . ASP A 1 104 ? -1.559 85.290 -16.143 1.00 35.46 481 ASP A O 1
ATOM 681 N N . LEU A 1 105 ? -0.182 85.395 -14.361 1.00 35.78 482 LEU A N 1
ATOM 682 C CA . LEU A 1 105 ? 1.006 85.178 -15.181 1.00 34.94 482 LEU A CA 1
ATOM 683 C C . LEU A 1 105 ? 0.879 83.904 -16.009 1.00 33.14 482 LEU A C 1
ATOM 684 O O . LEU A 1 105 ? 1.144 83.905 -17.217 1.00 34.49 482 LEU A O 1
ATOM 689 N N . ASP A 1 106 ? 0.471 82.804 -15.373 1.00 33.27 483 ASP A N 1
ATOM 690 C CA . ASP A 1 106 ? 0.281 81.559 -16.110 1.00 33.63 483 ASP A CA 1
ATOM 691 C C . ASP A 1 106 ? -0.756 81.727 -17.213 1.00 33.83 483 ASP A C 1
ATOM 692 O O . ASP A 1 106 ? -0.573 81.228 -18.330 1.00 32.47 483 ASP A O 1
ATOM 697 N N . ASP A 1 107 ? -1.854 82.428 -16.919 1.00 35.95 484 ASP A N 1
ATOM 698 C CA . ASP A 1 107 ? -2.877 82.659 -17.934 1.00 33.70 484 ASP A CA 1
ATOM 699 C C . ASP A 1 107 ? -2.314 83.451 -19.107 1.00 33.18 484 ASP A C 1
ATOM 700 O O . ASP A 1 107 ? -2.529 83.096 -20.272 1.00 33.59 484 ASP A O 1
ATOM 705 N N . ALA A 1 108 ? -1.592 84.536 -18.817 1.00 32.55 485 ALA A N 1
ATOM 706 C CA . ALA A 1 108 ? -0.954 85.301 -19.883 1.00 34.16 485 ALA A CA 1
ATOM 707 C C . ALA A 1 108 ? 0.040 84.443 -20.655 1.00 31.17 485 ALA A C 1
ATOM 708 O O . ALA A 1 108 ? 0.092 84.496 -21.890 1.00 31.06 485 ALA A O 1
ATOM 710 N N . LEU A 1 109 ? 0.839 83.645 -19.944 1.00 30.13 486 LEU A N 1
ATOM 711 C CA . LEU A 1 109 ? 1.770 82.743 -20.612 1.00 31.74 486 LEU A CA 1
ATOM 712 C C . LEU A 1 109 ? 1.029 81.747 -21.497 1.00 34.12 486 LEU A C 1
ATOM 713 O O . LEU A 1 109 ? 1.485 81.425 -22.601 1.00 32.17 486 LEU A O 1
ATOM 718 N N . ARG A 1 110 ? -0.124 81.256 -21.034 1.00 29.81 487 ARG A N 1
ATOM 719 C CA . ARG A 1 110 ? -0.920 80.350 -21.855 1.00 31.39 487 ARG A CA 1
ATOM 720 C C . ARG A 1 110 ? -1.389 81.034 -23.134 1.00 31.99 487 ARG A C 1
ATOM 721 O O . ARG A 1 110 ? -1.337 80.442 -24.218 1.00 30.43 487 ARG A O 1
ATOM 729 N N . LYS A 1 111 ? -1.854 82.282 -23.029 1.00 29.93 488 LYS A N 1
ATOM 730 C CA . LYS A 1 111 ? -2.254 83.017 -24.224 1.00 31.15 488 LYS A CA 1
ATOM 731 C C . LYS A 1 111 ? -1.067 83.234 -25.154 1.00 31.03 488 LYS A C 1
ATOM 732 O O . LYS A 1 111 ? -1.198 83.128 -26.379 1.00 31.84 488 LYS A O 1
ATOM 738 N N . PHE A 1 112 ? 0.102 83.536 -24.587 1.00 30.67 489 PHE A N 1
ATOM 739 C CA . PHE A 1 112 ? 1.296 83.736 -25.401 1.00 29.78 489 PHE A CA 1
ATOM 740 C C . PHE A 1 112 ? 1.701 82.448 -26.110 1.00 30.39 489 PHE A C 1
ATOM 741 O O . PHE A 1 112 ? 1.976 82.450 -27.316 1.00 28.29 489 PHE A O 1
ATOM 749 N N . GLN A 1 113 ? 1.733 81.331 -25.379 1.00 29.44 490 GLN A N 1
ATOM 750 C CA . GLN A 1 113 ? 2.136 80.065 -25.980 1.00 28.42 490 GLN A CA 1
ATOM 751 C C . GLN A 1 113 ? 1.067 79.491 -26.902 1.00 32.71 490 GLN A C 1
ATOM 752 O O . GLN A 1 113 ? 1.374 78.613 -27.715 1.00 30.25 490 GLN A O 1
ATOM 758 N N . SER A 1 114 ? -0.179 79.963 -26.797 1.00 33.00 491 SER A N 1
ATOM 759 C CA . SER A 1 114 ? -1.215 79.481 -27.704 1.00 33.12 491 SER A CA 1
ATOM 760 C C . SER A 1 114 ? -0.918 79.880 -29.143 1.00 33.24 491 SER A C 1
ATOM 761 O O . SER A 1 114 ? -1.348 79.195 -30.078 1.00 29.02 491 SER A O 1
ATOM 764 N N . HIS A 1 115 ? -0.182 80.974 -29.338 1.00 29.05 492 HIS A N 1
ATOM 765 C CA . HIS A 1 115 ? 0.213 81.427 -30.666 1.00 32.86 492 HIS A CA 1
ATOM 766 C C . HIS A 1 115 ? 1.529 80.800 -31.116 1.00 38.27 492 HIS A C 1
ATOM 767 O O . HIS A 1 115 ? 1.618 80.260 -32.223 1.00 39.07 492 HIS A O 1
ATOM 774 N N . ILE A 1 116 ? 2.556 80.864 -30.273 1.00 39.24 493 ILE A N 1
ATOM 775 C CA . ILE A 1 116 ? 3.879 80.342 -30.595 1.00 35.55 493 ILE A CA 1
ATOM 776 C C . ILE A 1 116 ? 4.066 79.015 -29.879 1.00 36.34 493 ILE A C 1
ATOM 777 O O . ILE A 1 116 ? 3.650 78.855 -28.725 1.00 35.37 493 ILE A O 1
ATOM 782 N N . ARG A 1 117 ? 4.699 78.064 -30.556 1.00 33.01 494 ARG A N 1
ATOM 783 C CA . ARG A 1 117 ? 4.996 76.770 -29.951 1.00 31.14 494 ARG A CA 1
ATOM 784 C C . ARG A 1 117 ? 6.246 76.924 -29.095 1.00 31.50 494 ARG A C 1
ATOM 785 O O . ARG A 1 117 ? 7.371 76.878 -29.597 1.00 30.48 494 ARG A O 1
ATOM 793 N N . VAL A 1 118 ? 6.049 77.107 -27.793 1.00 27.55 495 VAL A N 1
ATOM 794 C CA . VAL A 1 118 ? 7.164 77.384 -26.870 1.00 30.00 495 VAL A CA 1
ATOM 795 C C . VAL A 1 118 ? 7.636 76.032 -26.352 1.00 30.03 495 VAL A C 1
ATOM 796 O O . VAL A 1 118 ? 7.278 75.573 -25.265 1.00 32.91 495 VAL A O 1
ATOM 800 N N . GLN A 1 119 ? 8.480 75.378 -27.149 1.00 29.85 496 GLN A N 1
ATOM 801 C CA . GLN A 1 119 ? 8.959 74.038 -26.837 1.00 28.70 496 GLN A CA 1
ATOM 802 C C . GLN A 1 119 ? 10.287 73.818 -27.543 1.00 28.77 496 GLN A C 1
ATOM 803 O O . GLN A 1 119 ? 10.402 74.095 -28.740 1.00 31.55 496 GLN A O 1
ATOM 809 N N . GLY A 1 120 ? 11.273 73.328 -26.814 1.00 29.01 497 GLY A N 1
ATOM 810 C CA . GLY A 1 120 ? 12.549 72.989 -27.416 1.00 28.85 497 GLY A CA 1
ATOM 811 C C . GLY A 1 120 ? 13.676 73.123 -26.405 1.00 28.24 497 GLY A C 1
ATOM 812 O O . GLY A 1 120 ? 13.483 72.900 -25.210 1.00 30.09 497 GLY A O 1
ATOM 813 N N . GLU A 1 121 ? 14.849 73.484 -26.922 1.00 32.19 498 GLU A N 1
ATOM 814 C CA . GLU A 1 121 ? 16.025 73.646 -26.079 1.00 33.14 498 GLU A CA 1
ATOM 815 C C . GLU A 1 121 ? 15.780 74.716 -25.021 1.00 32.29 498 GLU A C 1
ATOM 816 O O . GLU A 1 121 ? 14.977 75.634 -25.206 1.00 33.38 498 GLU A O 1
ATOM 822 N N . ALA A 1 122 ? 16.495 74.593 -23.901 1.00 26.54 499 ALA A N 1
ATOM 823 C CA . ALA A 1 122 ? 16.322 75.545 -22.809 1.00 29.76 499 ALA A CA 1
ATOM 824 C C . ALA A 1 122 ? 16.607 76.974 -23.252 1.00 32.22 499 ALA A C 1
ATOM 825 O O . ALA A 1 122 ? 15.975 77.913 -22.755 1.00 29.13 499 ALA A O 1
ATOM 827 N N . GLN A 1 123 ? 17.548 77.163 -24.180 1.00 30.67 500 GLN A N 1
ATOM 828 C CA . GLN A 1 123 ? 17.885 78.515 -24.614 1.00 32.08 500 GLN A CA 1
ATOM 829 C C . GLN A 1 123 ? 16.764 79.132 -25.441 1.00 36.33 500 GLN A C 1
ATOM 830 O O . GLN A 1 123 ? 16.478 80.328 -25.309 1.00 33.99 500 GLN A O 1
ATOM 836 N N . LYS A 1 124 ? 16.120 78.342 -26.304 1.00 34.95 501 LYS A N 1
ATOM 837 C CA . LYS A 1 124 ? 15.000 78.871 -27.077 1.00 32.37 501 LYS A CA 1
ATOM 838 C C . LYS A 1 124 ? 13.831 79.221 -26.164 1.00 29.61 501 LYS A C 1
ATOM 839 O O . LYS A 1 124 ? 13.232 80.295 -26.288 1.00 34.76 501 LYS A O 1
ATOM 845 N N . VAL A 1 125 ? 13.499 78.325 -25.232 1.00 27.94 502 VAL A N 1
ATOM 846 C CA . VAL A 1 125 ? 12.423 78.602 -24.286 1.00 28.00 502 VAL A CA 1
ATOM 847 C C . VAL A 1 125 ? 12.716 79.873 -23.500 1.00 32.91 502 VAL A C 1
ATOM 848 O O . VAL A 1 125 ? 11.813 80.673 -23.225 1.00 33.30 502 VAL A O 1
ATOM 852 N N . GLU A 1 126 ? 13.982 80.084 -23.131 1.00 32.92 503 GLU A N 1
ATOM 853 C CA . GLU A 1 126 ? 14.331 81.265 -22.347 1.00 32.35 503 GLU A CA 1
ATOM 854 C C . GLU A 1 126 ? 14.095 82.545 -23.139 1.00 32.14 503 GLU A C 1
ATOM 855 O O . GLU A 1 126 ? 13.541 83.517 -22.611 1.00 33.14 503 GLU A O 1
ATOM 861 N N . ARG A 1 127 ? 14.505 82.565 -24.408 1.00 28.49 504 ARG A N 1
ATOM 862 C CA . ARG A 1 127 ? 14.347 83.768 -25.219 1.00 35.08 504 ARG A CA 1
ATOM 863 C C . ARG A 1 127 ? 12.879 84.150 -25.369 1.00 35.12 504 ARG A C 1
ATOM 864 O O . ARG A 1 127 ? 12.529 85.335 -25.315 1.00 32.61 504 ARG A O 1
ATOM 872 N N . LEU A 1 128 ? 12.006 83.159 -25.561 1.00 32.50 505 LEU A N 1
ATOM 873 C CA . LEU A 1 128 ? 10.589 83.445 -25.764 1.00 30.07 505 LEU A CA 1
ATOM 874 C C . LEU A 1 128 ? 9.928 83.904 -24.469 1.00 31.51 505 LEU A C 1
ATOM 875 O O . LEU A 1 128 ? 9.185 84.892 -24.456 1.00 28.22 505 LEU A O 1
ATOM 880 N N . ILE A 1 129 ? 10.184 83.196 -23.366 1.00 28.42 506 ILE A N 1
ATOM 881 C CA . ILE A 1 129 ? 9.666 83.630 -22.072 1.00 31.34 506 ILE A CA 1
ATOM 882 C C . ILE A 1 129 ? 10.218 85.000 -21.711 1.00 36.77 506 ILE A C 1
ATOM 883 O O . ILE A 1 129 ? 9.552 85.793 -21.033 1.00 32.46 506 ILE A O 1
ATOM 888 N N . GLU A 1 130 ? 11.438 85.301 -22.157 1.00 33.15 507 GLU A N 1
ATOM 889 C CA . GLU A 1 130 ? 12.048 86.596 -21.880 1.00 32.93 507 GLU A CA 1
ATOM 890 C C . GLU A 1 130 ? 11.210 87.726 -22.468 1.00 35.08 507 GLU A C 1
ATOM 891 O O . GLU A 1 130 ? 10.739 88.611 -21.746 1.00 35.49 507 GLU A O 1
ATOM 897 N N . ALA A 1 131 ? 11.004 87.703 -23.787 1.00 32.01 508 ALA A N 1
ATOM 898 C CA . ALA A 1 131 ? 10.186 88.728 -24.427 1.00 32.26 508 ALA A CA 1
ATOM 899 C C . ALA A 1 131 ? 8.766 88.735 -23.878 1.00 34.18 508 ALA A C 1
ATOM 900 O O . ALA A 1 131 ? 8.143 89.799 -23.779 1.00 35.48 508 ALA A O 1
ATOM 902 N N . PHE A 1 132 ? 8.238 87.567 -23.510 1.00 32.41 509 PHE A N 1
ATOM 903 C CA . PHE A 1 132 ? 6.893 87.521 -22.947 1.00 32.78 509 PHE A CA 1
ATOM 904 C C . PHE A 1 132 ? 6.837 88.203 -21.587 1.00 33.26 509 PHE A C 1
ATOM 905 O O . PHE A 1 132 ? 5.908 88.971 -21.311 1.00 38.00 509 PHE A O 1
ATOM 913 N N . SER A 1 133 ? 7.811 87.926 -20.719 1.00 34.07 510 SER A N 1
ATOM 914 C CA . SER A 1 133 ? 7.795 88.521 -19.387 1.00 34.13 510 SER A CA 1
ATOM 915 C C . SER A 1 133 ? 7.965 90.034 -19.455 1.00 37.14 510 SER A C 1
ATOM 916 O O . SER A 1 133 ? 7.376 90.765 -18.651 1.00 36.41 510 SER A O 1
ATOM 919 N N . GLN A 1 134 ? 8.769 90.521 -20.403 1.00 34.50 511 GLN A N 1
ATOM 920 C CA . GLN A 1 134 ? 8.891 91.963 -20.592 1.00 33.77 511 GLN A CA 1
ATOM 921 C C . GLN A 1 134 ? 7.546 92.581 -20.951 1.00 39.58 511 GLN A C 1
ATOM 922 O O . GLN A 1 134 ? 7.174 93.634 -20.420 1.00 40.51 511 GLN A O 1
ATOM 928 N N . ARG A 1 135 ? 6.799 91.934 -21.847 1.00 37.02 512 ARG A N 1
ATOM 929 C CA . ARG A 1 135 ? 5.499 92.459 -22.253 1.00 36.87 512 ARG A CA 1
ATOM 930 C C . ARG A 1 135 ? 4.495 92.410 -21.106 1.00 39.25 512 ARG A C 1
ATOM 931 O O . ARG A 1 135 ? 3.678 93.324 -20.951 1.00 38.91 512 ARG A O 1
ATOM 939 N N . TYR A 1 136 ? 4.542 91.353 -20.292 1.00 34.05 513 TYR A N 1
ATOM 940 C CA . TYR A 1 136 ? 3.606 91.234 -19.177 1.00 36.29 513 TYR A CA 1
ATOM 941 C C . TYR A 1 136 ? 3.822 92.330 -18.142 1.00 38.63 513 TYR A C 1
ATOM 942 O O . TYR A 1 136 ? 2.856 92.801 -17.530 1.00 37.88 513 TYR A O 1
ATOM 951 N N . CYS A 1 137 ? 5.072 92.740 -17.924 1.00 37.86 514 CYS A N 1
ATOM 952 C CA . CYS A 1 137 ? 5.338 93.802 -16.960 1.00 42.96 514 CYS A CA 1
ATOM 953 C C . CYS A 1 137 ? 4.811 95.140 -17.461 1.00 42.99 514 CYS A C 1
ATOM 954 O O . CYS A 1 137 ? 4.197 95.899 -16.704 1.00 43.79 514 CYS A O 1
ATOM 957 N N . VAL A 1 138 ? 5.050 95.450 -18.738 1.00 40.70 515 VAL A N 1
ATOM 958 C CA . VAL A 1 138 ? 4.481 96.659 -19.327 1.00 38.52 515 VAL A CA 1
ATOM 959 C C . VAL A 1 138 ? 2.967 96.661 -19.166 1.00 42.89 515 VAL A C 1
ATOM 960 O O . VAL A 1 138 ? 2.347 97.714 -18.971 1.00 39.29 515 VAL A O 1
ATOM 964 N N . CYS A 1 139 ? 2.349 95.480 -19.242 1.00 39.99 516 CYS A N 1
ATOM 965 C CA . CYS A 1 139 ? 0.901 95.355 -19.147 1.00 38.19 516 CYS A CA 1
ATOM 966 C C . CYS A 1 139 ? 0.387 95.373 -17.715 1.00 38.62 516 CYS A C 1
ATOM 967 O O . CYS A 1 139 ? -0.828 95.484 -17.514 1.00 40.70 516 CYS A O 1
ATOM 970 N N . ASN A 1 140 ? 1.265 95.268 -16.723 1.00 38.42 517 ASN A N 1
ATOM 971 C CA . ASN A 1 140 ? 0.826 95.248 -15.332 1.00 45.35 517 ASN A CA 1
ATOM 972 C C . ASN A 1 140 ? 1.864 95.933 -14.453 1.00 48.26 517 ASN A C 1
ATOM 973 O O . ASN A 1 140 ? 2.442 95.303 -13.561 1.00 51.90 517 ASN A O 1
ATOM 978 N N . PRO A 1 141 ? 2.118 97.225 -14.669 1.00 50.15 518 PRO A N 1
ATOM 979 C CA . PRO A 1 141 ? 3.183 97.889 -13.899 1.00 50.82 518 PRO A CA 1
ATOM 980 C C . PRO A 1 141 ? 2.923 97.915 -12.405 1.00 53.77 518 PRO A C 1
ATOM 981 O O . PRO A 1 141 ? 3.870 97.812 -11.614 1.00 57.88 518 PRO A O 1
ATOM 985 N N . ALA A 1 142 ? 1.665 98.069 -11.991 1.00 55.55 519 ALA A N 1
ATOM 986 C CA . ALA A 1 142 ? 1.348 98.108 -10.568 1.00 53.03 519 ALA A CA 1
ATOM 987 C C . ALA A 1 142 ? 1.738 96.802 -9.883 1.00 55.87 519 ALA A C 1
ATOM 988 O O . ALA A 1 142 ? 2.586 96.784 -8.983 1.00 60.29 519 ALA A O 1
ATOM 990 N N . LEU A 1 143 ? 1.121 95.694 -10.302 1.00 55.49 520 LEU A N 1
ATOM 991 C CA . LEU A 1 143 ? 1.413 94.397 -9.696 1.00 59.67 520 LEU A CA 1
ATOM 992 C C . LEU A 1 143 ? 2.904 94.088 -9.721 1.00 56.79 520 LEU A C 1
ATOM 993 O O . LEU A 1 143 ? 3.454 93.558 -8.748 1.00 56.85 520 LEU A O 1
ATOM 998 N N . VAL A 1 144 ? 3.576 94.406 -10.829 1.00 56.20 521 VAL A N 1
ATOM 999 C CA . VAL A 1 144 ? 5.011 94.152 -10.921 1.00 50.89 521 VAL A CA 1
ATOM 1000 C C . VAL A 1 144 ? 5.764 94.956 -9.868 1.00 57.30 521 VAL A C 1
ATOM 1001 O O . VAL A 1 144 ? 6.733 94.471 -9.270 1.00 58.49 521 VAL A O 1
ATOM 1005 N N . ARG A 1 145 ? 5.332 96.195 -9.623 1.00 61.92 522 ARG A N 1
ATOM 1006 C CA . ARG A 1 145 ? 5.987 97.023 -8.616 1.00 59.32 522 ARG A CA 1
ATOM 1007 C C . ARG A 1 145 ? 5.841 96.447 -7.215 1.00 54.77 522 ARG A C 1
ATOM 1008 O O . ARG A 1 145 ? 6.584 96.845 -6.312 1.00 52.76 522 ARG A O 1
ATOM 1010 N N . GLN A 1 146 ? 4.905 95.523 -7.014 1.00 53.09 523 GLN A N 1
ATOM 1011 C CA . GLN A 1 146 ? 4.713 94.872 -5.722 1.00 56.95 523 GLN A CA 1
ATOM 1012 C C . GLN A 1 146 ? 5.797 93.852 -5.404 1.00 58.09 523 GLN A C 1
ATOM 1013 O O . GLN A 1 146 ? 5.672 93.139 -4.401 1.00 57.63 523 GLN A O 1
ATOM 1015 N N . PHE A 1 147 ? 6.850 93.764 -6.213 1.00 53.70 524 PHE A N 1
ATOM 1016 C CA . PHE A 1 147 ? 7.915 92.791 -6.029 1.00 55.49 524 PHE A CA 1
ATOM 1017 C C . PHE A 1 147 ? 9.239 93.503 -5.795 1.00 53.55 524 PHE A C 1
ATOM 1018 O O . PHE A 1 147 ? 9.528 94.523 -6.430 1.00 51.73 524 PHE A O 1
ATOM 1026 N N . ARG A 1 148 ? 10.041 92.957 -4.877 1.00 54.39 525 ARG A N 1
ATOM 1027 C CA . ARG A 1 148 ? 11.368 93.511 -4.630 1.00 53.21 525 ARG A CA 1
ATOM 1028 C C . ARG A 1 148 ? 12.186 93.581 -5.912 1.00 48.73 525 ARG A C 1
ATOM 1029 O O . ARG A 1 148 ? 12.966 94.519 -6.112 1.00 51.67 525 ARG A O 1
ATOM 1037 N N . ASN A 1 149 ? 12.021 92.597 -6.792 1.00 54.33 526 ASN A N 1
ATOM 1038 C CA . ASN A 1 149 ? 12.804 92.528 -8.018 1.00 51.75 526 ASN A CA 1
ATOM 1039 C C . ASN A 1 149 ? 11.908 92.120 -9.180 1.00 46.25 526 ASN A C 1
ATOM 1040 O O . ASN A 1 149 ? 11.381 90.999 -9.193 1.00 48.37 526 ASN A O 1
ATOM 1045 N N . PRO A 1 150 ? 11.703 92.999 -10.165 1.00 53.75 527 PRO A N 1
ATOM 1046 C CA . PRO A 1 150 ? 10.872 92.627 -11.322 1.00 51.49 527 PRO A CA 1
ATOM 1047 C C . PRO A 1 150 ? 11.395 91.423 -12.083 1.00 49.10 527 PRO A C 1
ATOM 1048 O O . PRO A 1 150 ? 10.635 90.823 -12.853 1.00 48.13 527 PRO A O 1
ATOM 1052 N N . ASP A 1 151 ? 12.664 91.050 -11.899 1.00 46.45 528 ASP A N 1
ATOM 1053 C CA . ASP A 1 151 ? 13.155 89.791 -12.445 1.00 47.04 528 ASP A CA 1
ATOM 1054 C C . ASP A 1 151 ? 12.355 88.594 -11.948 1.00 36.17 528 ASP A C 1
ATOM 1055 O O . ASP A 1 151 ? 12.490 87.501 -12.510 1.00 36.15 528 ASP A O 1
ATOM 1060 N N . THR A 1 152 ? 11.528 88.776 -10.916 1.00 39.55 529 THR A N 1
ATOM 1061 C CA . THR A 1 152 ? 10.709 87.681 -10.408 1.00 37.84 529 THR A CA 1
ATOM 1062 C C . THR A 1 152 ? 9.702 87.214 -11.451 1.00 38.30 529 THR A C 1
ATOM 1063 O O . THR A 1 152 ? 9.520 86.008 -11.653 1.00 37.46 529 THR A O 1
ATOM 1067 N N . ILE A 1 153 ? 9.037 88.156 -12.124 1.00 42.85 530 ILE A N 1
ATOM 1068 C CA . ILE A 1 153 ? 8.048 87.792 -13.137 1.00 37.30 530 ILE A CA 1
ATOM 1069 C C . ILE A 1 153 ? 8.674 86.898 -14.199 1.00 33.97 530 ILE A C 1
ATOM 1070 O O . ILE A 1 153 ? 8.074 85.907 -14.631 1.00 33.62 530 ILE A O 1
ATOM 1075 N N . PHE A 1 154 ? 9.888 87.234 -14.639 1.00 35.61 531 PHE A N 1
ATOM 1076 C CA . PHE A 1 154 ? 10.571 86.412 -15.633 1.00 33.51 531 PHE A CA 1
ATOM 1077 C C . PHE A 1 154 ? 10.943 85.051 -15.055 1.00 34.21 531 PHE A C 1
ATOM 1078 O O . PHE A 1 154 ? 10.682 84.010 -15.669 1.00 34.21 531 PHE A O 1
ATOM 1086 N N . ILE A 1 155 ? 11.546 85.040 -13.864 1.00 33.00 532 ILE A N 1
ATOM 1087 C CA . ILE A 1 155 ? 11.916 83.780 -13.228 1.00 36.25 532 ILE A CA 1
ATOM 1088 C C . ILE A 1 155 ? 10.683 82.931 -12.958 1.00 36.33 532 ILE A C 1
ATOM 1089 O O . ILE A 1 155 ? 10.738 81.697 -13.039 1.00 30.27 532 ILE A O 1
ATOM 1094 N N . LEU A 1 156 ? 9.556 83.566 -12.634 1.00 34.18 533 LEU A N 1
ATOM 1095 C CA . LEU A 1 156 ? 8.344 82.811 -12.332 1.00 34.21 533 LEU A CA 1
ATOM 1096 C C . LEU A 1 156 ? 7.734 82.225 -13.598 1.00 34.12 533 LEU A C 1
ATOM 1097 O O . LEU A 1 156 ? 7.331 81.056 -13.620 1.00 32.91 533 LEU A O 1
ATOM 1102 N N . ALA A 1 157 ? 7.649 83.027 -14.663 1.00 30.28 534 ALA A N 1
ATOM 1103 C CA . ALA A 1 157 ? 7.128 82.519 -15.929 1.00 29.15 534 ALA A CA 1
ATOM 1104 C C . ALA A 1 157 ? 7.949 81.331 -16.414 1.00 29.85 534 ALA A C 1
ATOM 1105 O O . ALA A 1 157 ? 7.397 80.318 -16.857 1.00 28.53 534 ALA A O 1
ATOM 1107 N N . PHE A 1 158 ? 9.277 81.445 -16.344 1.00 29.53 535 PHE A N 1
ATOM 1108 C CA . PHE A 1 158 ? 10.147 80.315 -16.650 1.00 27.38 535 PHE A CA 1
ATOM 1109 C C . PHE A 1 158 ? 9.777 79.103 -15.804 1.00 33.07 535 PHE A C 1
ATOM 1110 O O . PHE A 1 158 ? 9.646 77.986 -16.315 1.00 31.04 535 PHE A O 1
ATOM 1118 N N . ALA A 1 159 ? 9.594 79.314 -14.497 1.00 30.63 536 ALA A N 1
ATOM 1119 C CA . ALA A 1 159 ? 9.231 78.213 -13.611 1.00 31.71 536 ALA A CA 1
ATOM 1120 C C . ALA A 1 159 ? 7.852 77.655 -13.937 1.00 32.20 536 ALA A C 1
ATOM 1121 O O . ALA A 1 159 ? 7.588 76.473 -13.689 1.00 25.46 536 ALA A O 1
ATOM 1123 N N . ILE A 1 160 ? 6.962 78.481 -14.490 1.00 29.72 537 ILE A N 1
ATOM 1124 C CA . ILE A 1 160 ? 5.620 78.012 -14.822 1.00 31.54 537 ILE A CA 1
ATOM 1125 C C . ILE A 1 160 ? 5.678 76.980 -15.941 1.00 29.86 537 ILE A C 1
ATOM 1126 O O . ILE A 1 160 ? 5.115 75.885 -15.830 1.00 30.13 537 ILE A O 1
ATOM 1131 N N . ILE A 1 161 ? 6.358 77.315 -17.039 1.00 28.37 538 ILE A N 1
ATOM 1132 C CA . ILE A 1 161 ? 6.459 76.376 -18.149 1.00 30.90 538 ILE A CA 1
ATOM 1133 C C . ILE A 1 161 ? 7.282 75.159 -17.748 1.00 33.20 538 ILE A C 1
ATOM 1134 O O . ILE A 1 161 ? 7.052 74.051 -18.249 1.00 29.08 538 ILE A O 1
ATOM 1139 N N . LEU A 1 162 ? 8.247 75.336 -16.841 1.00 35.73 539 LEU A N 1
ATOM 1140 C CA . LEU A 1 162 ? 8.989 74.190 -16.324 1.00 30.61 539 LEU A CA 1
ATOM 1141 C C . LEU A 1 162 ? 8.072 73.252 -15.551 1.00 29.91 539 LEU A C 1
ATOM 1142 O O . LEU A 1 162 ? 8.198 72.025 -15.651 1.00 29.96 539 LEU A O 1
ATOM 1147 N N . LEU A 1 163 ? 7.144 73.808 -14.768 1.00 29.49 540 LEU A N 1
ATOM 1148 C CA . LEU A 1 163 ? 6.146 72.973 -14.110 1.00 32.04 540 LEU A CA 1
ATOM 1149 C C . LEU A 1 163 ? 5.290 72.238 -15.132 1.00 30.25 540 LEU A C 1
ATOM 1150 O O . LEU A 1 163 ? 4.919 71.077 -14.925 1.00 31.68 540 LEU A O 1
ATOM 1155 N N . ASN A 1 164 ? 4.964 72.902 -16.245 1.00 30.60 541 ASN A N 1
ATOM 1156 C CA . ASN A 1 164 ? 4.168 72.259 -17.284 1.00 31.25 541 ASN A CA 1
ATOM 1157 C C . ASN A 1 164 ? 4.915 71.085 -17.903 1.00 32.05 541 ASN A C 1
ATOM 1158 O O . ASN A 1 164 ? 4.332 70.019 -18.132 1.00 31.02 541 ASN A O 1
ATOM 1163 N N . THR A 1 165 ? 6.209 71.260 -18.181 1.00 29.10 542 THR A N 1
ATOM 1164 C CA . THR A 1 165 ? 7.013 70.153 -18.688 1.00 29.43 542 THR A CA 1
ATOM 1165 C C . THR A 1 165 ? 7.072 69.017 -17.674 1.00 33.87 542 THR A C 1
ATOM 1166 O O . THR A 1 165 ? 6.796 67.857 -18.001 1.00 33.14 542 THR A O 1
ATOM 1170 N N . ASP A 1 166 ? 7.426 69.341 -16.429 1.00 34.54 543 ASP A N 1
ATOM 1171 C CA . ASP A 1 166 ? 7.521 68.330 -15.381 1.00 33.85 543 ASP A CA 1
ATOM 1172 C C . ASP A 1 166 ? 6.198 67.596 -15.202 1.00 35.03 543 ASP A C 1
ATOM 1173 O O . ASP A 1 166 ? 6.165 66.365 -15.084 1.00 33.18 543 ASP A O 1
ATOM 1178 N N . MET A 1 167 ? 5.090 68.340 -15.191 1.00 35.64 544 MET A N 1
ATOM 1179 C CA . MET A 1 167 ? 3.811 67.759 -14.800 1.00 33.62 544 MET A CA 1
ATOM 1180 C C . MET A 1 167 ? 3.224 66.866 -15.888 1.00 34.82 544 MET A C 1
ATOM 1181 O O . MET A 1 167 ? 2.534 65.889 -15.574 1.00 38.38 544 MET A O 1
ATOM 1186 N N . TYR A 1 168 ? 3.479 67.170 -17.163 1.00 31.37 545 TYR A N 1
ATOM 1187 C CA . TYR A 1 168 ? 2.795 66.487 -18.252 1.00 32.35 545 TYR A CA 1
ATOM 1188 C C . TYR A 1 168 ? 3.704 65.747 -19.222 1.00 32.74 545 TYR A C 1
ATOM 1189 O O . TYR A 1 168 ? 3.191 65.070 -20.120 1.00 32.15 545 TYR A O 1
ATOM 1198 N N . SER A 1 169 ? 5.014 65.837 -19.076 1.00 33.74 546 SER A N 1
ATOM 1199 C CA . SER A 1 169 ? 5.897 65.047 -19.923 1.00 31.71 546 SER A CA 1
ATOM 1200 C C . SER A 1 169 ? 5.717 63.568 -19.609 1.00 35.70 546 SER A C 1
ATOM 1201 O O . SER A 1 169 ? 5.867 63.168 -18.447 1.00 32.78 546 SER A O 1
ATOM 1204 N N . PRO A 1 170 ? 5.392 62.728 -20.591 1.00 34.55 547 PRO A N 1
ATOM 1205 C CA . PRO A 1 170 ? 5.300 61.288 -20.306 1.00 31.75 547 PRO A CA 1
ATOM 1206 C C . PRO A 1 170 ? 6.605 60.706 -19.801 1.00 37.29 547 PRO A C 1
ATOM 1207 O O . PRO A 1 170 ? 6.587 59.718 -19.057 1.00 35.88 547 PRO A O 1
ATOM 1211 N N . SER A 1 171 ? 7.739 61.303 -20.175 1.00 35.05 548 SER A N 1
ATOM 1212 C CA . SER A 1 171 ? 9.061 60.808 -19.813 1.00 32.40 548 SER A CA 1
ATOM 1213 C C . SER A 1 171 ? 9.461 61.125 -18.376 1.00 35.57 548 SER A C 1
ATOM 1214 O O . SER A 1 171 ? 10.501 60.638 -17.919 1.00 35.97 548 SER A O 1
ATOM 1217 N N . VAL A 1 172 ? 8.683 61.927 -17.659 1.00 34.90 549 VAL A N 1
ATOM 1218 C CA . VAL A 1 172 ? 8.910 62.184 -16.243 1.00 33.55 549 VAL A CA 1
ATOM 1219 C C . VAL A 1 172 ? 7.910 61.319 -15.486 1.00 38.02 549 VAL A C 1
ATOM 1220 O O . VAL A 1 172 ? 6.718 61.634 -15.431 1.00 38.13 549 VAL A O 1
ATOM 1224 N N . LYS A 1 173 ? 8.394 60.222 -14.907 1.00 39.64 550 LYS A N 1
ATOM 1225 C CA . LYS A 1 173 ? 7.518 59.266 -14.246 1.00 38.54 550 LYS A CA 1
ATOM 1226 C C . LYS A 1 173 ? 6.723 59.931 -13.127 1.00 36.93 550 LYS A C 1
ATOM 1227 O O . LYS A 1 173 ? 7.129 60.950 -12.561 1.00 42.00 550 LYS A O 1
ATOM 1229 N N . ALA A 1 174 ? 5.571 59.334 -12.814 1.00 41.08 551 ALA A N 1
ATOM 1230 C CA . ALA A 1 174 ? 4.657 59.924 -11.842 1.00 45.57 551 ALA A CA 1
ATOM 1231 C C . ALA A 1 174 ? 5.348 60.187 -10.509 1.00 46.60 551 ALA A C 1
ATOM 1232 O O . ALA A 1 174 ? 5.313 61.307 -9.988 1.00 44.46 551 ALA A O 1
ATOM 1234 N N . GLU A 1 175 ? 5.988 59.161 -9.942 1.00 46.59 552 GLU A N 1
ATOM 1235 C CA . GLU A 1 175 ? 6.549 59.290 -8.601 1.00 51.34 552 GLU A CA 1
ATOM 1236 C C . GLU A 1 175 ? 7.546 60.438 -8.503 1.00 48.05 552 GLU A C 1
ATOM 1237 O O . GLU A 1 175 ? 7.713 61.023 -7.426 1.00 45.77 552 GLU A O 1
ATOM 1243 N N . ARG A 1 176 ? 8.216 60.776 -9.602 1.00 47.34 553 ARG A N 1
ATOM 1244 C CA . ARG A 1 176 ? 9.243 61.808 -9.595 1.00 43.95 553 ARG A CA 1
ATOM 1245 C C . ARG A 1 176 ? 8.732 63.171 -10.044 1.00 46.60 553 ARG A C 1
ATOM 1246 O O . ARG A 1 176 ? 9.528 64.108 -10.152 1.00 45.92 553 ARG A O 1
ATOM 1254 N N . LYS A 1 177 ? 7.435 63.306 -10.305 1.00 43.47 554 LYS A N 1
ATOM 1255 C CA . LYS A 1 177 ? 6.882 64.602 -10.667 1.00 41.67 554 LYS A CA 1
ATOM 1256 C C . LYS A 1 177 ? 6.920 65.551 -9.473 1.00 44.03 554 LYS A C 1
ATOM 1257 O O . LYS A 1 177 ? 6.800 65.138 -8.317 1.00 44.93 554 LYS A O 1
ATOM 1263 N N . MET A 1 178 ? 7.098 66.837 -9.766 1.00 36.22 555 MET A N 1
ATOM 1264 C CA . MET A 1 178 ? 7.226 67.844 -8.720 1.00 37.82 555 MET A CA 1
ATOM 1265 C C . MET A 1 178 ? 5.877 68.087 -8.055 1.00 40.26 555 MET A C 1
ATOM 1266 O O . MET A 1 178 ? 4.922 68.519 -8.709 1.00 42.34 555 MET A O 1
ATOM 1271 N N . LYS A 1 179 ? 5.798 67.810 -6.756 1.00 43.60 556 LYS A N 1
ATOM 1272 C CA . LYS A 1 179 ? 4.585 68.075 -6.001 1.00 42.79 556 LYS A CA 1
ATOM 1273 C C . LYS A 1 179 ? 4.455 69.571 -5.717 1.00 43.56 556 LYS A C 1
ATOM 1274 O O . LYS A 1 179 ? 5.388 70.355 -5.913 1.00 39.81 556 LYS A O 1
ATOM 1276 N N . LEU A 1 180 ? 3.270 69.965 -5.246 1.00 40.90 557 LEU A N 1
ATOM 1277 C CA . LEU A 1 180 ? 2.996 71.380 -5.013 1.00 42.32 557 LEU A CA 1
ATOM 1278 C C . LEU A 1 180 ? 4.042 72.014 -4.105 1.00 46.01 557 LEU A C 1
ATOM 1279 O O . LEU A 1 180 ? 4.515 73.125 -4.370 1.00 42.91 557 LEU A O 1
ATOM 1284 N N . ASP A 1 181 ? 4.419 71.322 -3.028 1.00 44.10 558 ASP A N 1
ATOM 1285 C CA . ASP A 1 181 ? 5.369 71.897 -2.082 1.00 44.50 558 ASP A CA 1
ATOM 1286 C C . ASP A 1 181 ? 6.777 71.941 -2.664 1.00 45.12 558 ASP A C 1
ATOM 1287 O O . ASP A 1 181 ? 7.528 72.891 -2.414 1.00 43.32 558 ASP A O 1
ATOM 1292 N N . ASP A 1 182 ? 7.158 70.921 -3.438 1.00 41.08 559 ASP A N 1
ATOM 1293 C CA . ASP A 1 182 ? 8.419 70.986 -4.169 1.00 42.73 559 ASP A CA 1
ATOM 1294 C C . ASP A 1 182 ? 8.459 72.203 -5.083 1.00 42.45 559 ASP A C 1
ATOM 1295 O O . ASP A 1 182 ? 9.526 72.790 -5.297 1.00 42.06 559 ASP A O 1
ATOM 1300 N N . PHE A 1 183 ? 7.305 72.593 -5.627 1.00 38.73 560 PHE A N 1
ATOM 1301 C CA . PHE A 1 183 ? 7.229 73.773 -6.481 1.00 39.60 560 PHE A CA 1
ATOM 1302 C C . PHE A 1 183 ? 7.434 75.048 -5.672 1.00 39.69 560 PHE A C 1
ATOM 1303 O O . PHE A 1 183 ? 8.245 75.906 -6.039 1.00 38.50 560 PHE A O 1
ATOM 1311 N N . ILE A 1 184 ? 6.709 75.184 -4.561 1.00 39.14 561 ILE A N 1
ATOM 1312 C CA . ILE A 1 184 ? 6.853 76.365 -3.714 1.00 43.58 561 ILE A CA 1
ATOM 1313 C C . ILE A 1 184 ? 8.262 76.444 -3.142 1.00 41.94 561 ILE A C 1
ATOM 1314 O O . ILE A 1 184 ? 8.839 77.532 -3.018 1.00 46.82 561 ILE A O 1
ATOM 1319 N N . LYS A 1 185 ? 8.839 75.295 -2.784 1.00 46.04 562 LYS A N 1
ATOM 1320 C CA . LYS A 1 185 ? 10.180 75.288 -2.210 1.00 43.58 562 LYS A CA 1
ATOM 1321 C C . LYS A 1 185 ? 11.242 75.592 -3.259 1.00 41.54 562 LYS A C 1
ATOM 1322 O O . LYS A 1 185 ? 12.324 76.085 -2.919 1.00 41.42 562 LYS A O 1
ATOM 1328 N N . ASN A 1 186 ? 10.957 75.307 -4.531 1.00 42.92 563 ASN A N 1
ATOM 1329 C CA . ASN A 1 186 ? 11.909 75.598 -5.595 1.00 40.08 563 ASN A CA 1
ATOM 1330 C C . ASN A 1 186 ? 11.997 77.090 -5.894 1.00 40.12 563 ASN A C 1
ATOM 1331 O O . ASN A 1 186 ? 12.942 77.521 -6.565 1.00 36.76 563 ASN A O 1
ATOM 1336 N N . LEU A 1 187 ? 11.042 77.883 -5.409 1.00 37.11 564 LEU A N 1
ATOM 1337 C CA . LEU A 1 187 ? 10.992 79.317 -5.662 1.00 46.17 564 LEU A CA 1
ATOM 1338 C C . LEU A 1 187 ? 11.301 80.148 -4.421 1.00 45.78 564 LEU A C 1
ATOM 1339 O O . LEU A 1 187 ? 11.073 81.362 -4.427 1.00 40.67 564 LEU A O 1
ATOM 1344 N N . ARG A 1 188 ? 11.817 79.526 -3.364 1.00 47.64 565 ARG A N 1
ATOM 1345 C CA . ARG A 1 188 ? 12.093 80.245 -2.128 1.00 51.02 565 ARG A CA 1
ATOM 1346 C C . ARG A 1 188 ? 13.203 81.271 -2.325 1.00 46.74 565 ARG A C 1
ATOM 1347 O O . ARG A 1 188 ? 14.217 81.000 -2.974 1.00 41.71 565 ARG A O 1
ATOM 1355 N N . GLY A 1 189 ? 13.003 82.458 -1.753 1.00 51.12 566 GLY A N 1
ATOM 1356 C CA . GLY A 1 189 ? 14.027 83.483 -1.762 1.00 47.06 566 GLY A CA 1
ATOM 1357 C C . GLY A 1 189 ? 14.297 84.120 -3.105 1.00 47.75 566 GLY A C 1
ATOM 1358 O O . GLY A 1 189 ? 15.316 84.796 -3.265 1.00 55.20 566 GLY A O 1
ATOM 1359 N N . VAL A 1 190 ? 13.404 83.935 -4.079 1.00 43.41 567 VAL A N 1
ATOM 1360 C CA . VAL A 1 190 ? 13.643 84.468 -5.417 1.00 44.74 567 VAL A CA 1
ATOM 1361 C C . VAL A 1 190 ? 13.607 85.992 -5.411 1.00 48.45 567 VAL A C 1
ATOM 1362 O O . VAL A 1 190 ? 14.358 86.647 -6.145 1.00 41.33 567 VAL A O 1
ATOM 1366 N N . ASP A 1 191 ? 12.739 86.581 -4.590 1.00 49.34 568 ASP A N 1
ATOM 1367 C CA . ASP A 1 191 ? 12.475 88.021 -4.635 1.00 50.51 568 ASP A CA 1
ATOM 1368 C C . ASP A 1 191 ? 13.423 88.753 -3.682 1.00 51.21 568 ASP A C 1
ATOM 1369 O O . ASP A 1 191 ? 13.049 89.218 -2.604 1.00 49.59 568 ASP A O 1
ATOM 1374 N N . ASN A 1 192 ? 14.679 88.860 -4.114 1.00 48.42 569 ASN A N 1
ATOM 1375 C CA . ASN A 1 192 ? 15.728 89.491 -3.315 1.00 51.45 569 ASN A CA 1
ATOM 1376 C C . ASN A 1 192 ? 15.786 88.877 -1.918 1.00 53.68 569 ASN A C 1
ATOM 1377 O O . ASN A 1 192 ? 15.822 89.575 -0.901 1.00 56.94 569 ASN A O 1
ATOM 1382 N N . GLY A 1 193 ? 15.800 87.545 -1.873 1.00 50.64 570 GLY A N 1
ATOM 1383 C CA . GLY A 1 193 ? 15.798 86.818 -0.625 1.00 47.26 570 GLY A CA 1
ATOM 1384 C C . GLY A 1 193 ? 14.432 86.592 -0.019 1.00 48.01 570 GLY A C 1
ATOM 1385 O O . GLY A 1 193 ? 14.288 85.708 0.834 1.00 53.87 570 GLY A O 1
ATOM 1386 N N . GLU A 1 194 ? 13.425 87.360 -0.424 1.00 46.08 571 GLU A N 1
ATOM 1387 C CA . GLU A 1 194 ? 12.064 87.118 0.019 1.00 53.97 571 GLU A CA 1
ATOM 1388 C C . GLU A 1 194 ? 11.406 86.045 -0.845 1.00 53.04 571 GLU A C 1
ATOM 1389 O O . GLU A 1 194 ? 11.923 85.639 -1.890 1.00 50.90 571 GLU A O 1
ATOM 1395 N N . ASP A 1 195 ? 10.248 85.582 -0.392 1.00 51.23 572 ASP A N 1
ATOM 1396 C CA . ASP A 1 195 ? 9.463 84.597 -1.117 1.00 48.04 572 ASP A CA 1
ATOM 1397 C C . ASP A 1 195 ? 8.356 85.273 -1.915 1.00 52.70 572 ASP A C 1
ATOM 1398 O O . ASP A 1 195 ? 7.896 86.369 -1.586 1.00 51.41 572 ASP A O 1
ATOM 1403 N N . ILE A 1 196 ? 7.939 84.604 -2.980 1.00 54.18 573 ILE A N 1
ATOM 1404 C CA . ILE A 1 196 ? 6.686 84.988 -3.638 1.00 48.92 573 ILE A CA 1
ATOM 1405 C C . ILE A 1 196 ? 5.525 84.596 -2.735 1.00 52.50 573 ILE A C 1
ATOM 1406 O O . ILE A 1 196 ? 5.553 83.501 -2.145 1.00 50.32 573 ILE A O 1
ATOM 1411 N N . PRO A 1 197 ? 4.504 85.446 -2.569 1.00 53.46 574 PRO A N 1
ATOM 1412 C CA . PRO A 1 197 ? 3.370 85.076 -1.709 1.00 51.69 574 PRO A CA 1
ATOM 1413 C C . PRO A 1 197 ? 2.885 83.661 -1.976 1.00 49.56 574 PRO A C 1
ATOM 1414 O O . PRO A 1 197 ? 2.529 83.318 -3.108 1.00 52.14 574 PRO A O 1
ATOM 1418 N N . ARG A 1 198 ? 2.877 82.830 -0.932 1.00 50.48 575 ARG A N 1
ATOM 1419 C CA . ARG A 1 198 ? 2.635 81.403 -1.120 1.00 49.65 575 ARG A CA 1
ATOM 1420 C C . ARG A 1 198 ? 1.265 81.141 -1.735 1.00 49.55 575 ARG A C 1
ATOM 1421 O O . ARG A 1 198 ? 1.135 80.311 -2.643 1.00 49.69 575 ARG A O 1
ATOM 1429 N N . ASP A 1 199 ? 0.228 81.828 -1.247 1.00 50.03 576 ASP A N 1
ATOM 1430 C CA . ASP A 1 199 ? -1.110 81.634 -1.798 1.00 51.85 576 ASP A CA 1
ATOM 1431 C C . ASP A 1 199 ? -1.127 81.808 -3.311 1.00 54.03 576 ASP A C 1
ATOM 1432 O O . ASP A 1 199 ? -1.964 81.212 -3.998 1.00 52.05 576 ASP A O 1
ATOM 1434 N N . LEU A 1 200 ? -0.210 82.613 -3.848 1.00 53.35 577 LEU A N 1
ATOM 1435 C CA . LEU A 1 200 ? -0.178 82.840 -5.288 1.00 48.83 577 LEU A CA 1
ATOM 1436 C C . LEU A 1 200 ? 0.318 81.603 -6.029 1.00 48.18 577 LEU A C 1
ATOM 1437 O O . LEU A 1 200 ? -0.337 81.120 -6.960 1.00 46.53 577 LEU A O 1
ATOM 1442 N N . LEU A 1 201 ? 1.481 81.079 -5.629 1.00 46.67 578 LEU A N 1
ATOM 1443 C CA . LEU A 1 201 ? 2.023 79.891 -6.281 1.00 42.99 578 LEU A CA 1
ATOM 1444 C C . LEU A 1 201 ? 1.021 78.744 -6.262 1.00 43.92 578 LEU A C 1
ATOM 1445 O O . LEU A 1 201 ? 0.859 78.035 -7.263 1.00 38.99 578 LEU A O 1
ATOM 1450 N N . VAL A 1 202 ? 0.344 78.539 -5.129 1.00 45.76 579 VAL A N 1
ATOM 1451 C CA . VAL A 1 202 ? -0.663 77.484 -5.042 1.00 48.85 579 VAL A CA 1
ATOM 1452 C C . VAL A 1 202 ? -1.700 77.647 -6.146 1.00 45.65 579 VAL A C 1
ATOM 1453 O O . VAL A 1 202 ? -2.184 76.662 -6.718 1.00 49.55 579 VAL A O 1
ATOM 1457 N N . GLY A 1 203 ? -2.056 78.894 -6.463 1.00 41.00 580 GLY A N 1
ATOM 1458 C CA . GLY A 1 203 ? -2.994 79.132 -7.547 1.00 42.18 580 GLY A CA 1
ATOM 1459 C C . GLY A 1 203 ? -2.411 78.802 -8.908 1.00 41.98 580 GLY A C 1
ATOM 1460 O O . GLY A 1 203 ? -3.090 78.223 -9.761 1.00 39.53 580 GLY A O 1
ATOM 1461 N N . ILE A 1 204 ? -1.145 79.163 -9.132 1.00 35.15 581 ILE A N 1
ATOM 1462 C CA . ILE A 1 204 ? -0.487 78.818 -10.389 1.00 35.01 581 ILE A CA 1
ATOM 1463 C C . ILE A 1 204 ? -0.429 77.305 -10.555 1.00 36.56 581 ILE A C 1
ATOM 1464 O O . ILE A 1 204 ? -0.813 76.759 -11.596 1.00 33.57 581 ILE A O 1
ATOM 1469 N N . TYR A 1 205 ? 0.049 76.607 -9.524 1.00 36.79 582 TYR A N 1
ATOM 1470 C CA . TYR A 1 205 ? 0.198 75.157 -9.604 1.00 35.81 582 TYR A CA 1
ATOM 1471 C C . TYR A 1 205 ? -1.136 74.481 -9.895 1.00 37.06 582 TYR A C 1
ATOM 1472 O O . TYR A 1 205 ? -1.224 73.608 -10.767 1.00 39.73 582 TYR A O 1
ATOM 1481 N N . GLN A 1 206 ? -2.189 74.875 -9.175 1.00 39.03 583 GLN A N 1
ATOM 1482 C CA . GLN A 1 206 ? -3.488 74.230 -9.347 1.00 38.68 583 GLN A CA 1
ATOM 1483 C C . GLN A 1 206 ? -4.041 74.450 -10.750 1.00 36.82 583 GLN A C 1
ATOM 1484 O O . GLN A 1 206 ? -4.608 73.531 -11.352 1.00 38.87 583 GLN A O 1
ATOM 1490 N N . ARG A 1 207 ? -3.892 75.663 -11.288 1.00 31.67 584 ARG A N 1
ATOM 1491 C CA . ARG A 1 207 ? -4.412 75.941 -12.623 1.00 36.16 584 ARG A CA 1
ATOM 1492 C C . ARG A 1 207 ? -3.661 75.144 -13.682 1.00 37.30 584 ARG A C 1
ATOM 1493 O O . ARG A 1 207 ? -4.275 74.536 -14.567 1.00 37.80 584 ARG A O 1
ATOM 1501 N N . ILE A 1 208 ? -2.327 75.140 -13.614 1.00 40.83 585 ILE A N 1
ATOM 1502 C CA . ILE A 1 208 ? -1.549 74.278 -14.500 1.00 37.64 585 ILE A CA 1
ATOM 1503 C C . ILE A 1 208 ? -1.958 72.824 -14.311 1.00 36.86 585 ILE A C 1
ATOM 1504 O O . ILE A 1 208 ? -2.076 72.063 -15.279 1.00 36.68 585 ILE A O 1
ATOM 1509 N N . GLN A 1 209 ? -2.189 72.418 -13.061 1.00 35.67 586 GLN A N 1
ATOM 1510 C CA . GLN A 1 209 ? -2.615 71.050 -12.793 1.00 34.99 586 GLN A CA 1
ATOM 1511 C C . GLN A 1 209 ? -3.963 70.746 -13.432 1.00 40.22 586 GLN A C 1
ATOM 1512 O O . GLN A 1 209 ? -4.231 69.596 -13.801 1.00 39.88 586 GLN A O 1
ATOM 1518 N N . GLY A 1 210 ? -4.818 71.756 -13.579 1.00 37.55 587 GLY A N 1
ATOM 1519 C CA . GLY A 1 210 ? -6.128 71.565 -14.167 1.00 33.84 587 GLY A CA 1
ATOM 1520 C C . GLY A 1 210 ? -6.215 71.777 -15.659 1.00 39.48 587 GLY A C 1
ATOM 1521 O O . GLY A 1 210 ? -7.261 71.497 -16.252 1.00 37.45 587 GLY A O 1
ATOM 1522 N N . ARG A 1 211 ? -5.145 72.261 -16.290 1.00 38.68 588 ARG A N 1
ATOM 1523 C CA . ARG A 1 211 ? -5.174 72.524 -17.727 1.00 36.87 588 ARG A CA 1
ATOM 1524 C C . ARG A 1 211 ? -3.740 72.603 -18.233 1.00 34.76 588 ARG A C 1
ATOM 1525 O O . ARG A 1 211 ? -3.037 73.579 -17.953 1.00 38.26 588 ARG A O 1
ATOM 1533 N N . GLU A 1 212 ? -3.317 71.584 -18.975 1.00 34.81 589 GLU A N 1
ATOM 1534 C CA . GLU A 1 212 ? -1.974 71.566 -19.535 1.00 34.19 589 GLU A CA 1
ATOM 1535 C C . GLU A 1 212 ? -1.807 72.672 -20.570 1.00 32.77 589 GLU A C 1
ATOM 1536 O O . GLU A 1 212 ? -2.738 73.013 -21.305 1.00 34.03 589 GLU A O 1
ATOM 1542 N N . LEU A 1 213 ? -0.600 73.232 -20.623 1.00 31.00 590 LEU A N 1
ATOM 1543 C CA . LEU A 1 213 ? -0.281 74.219 -21.646 1.00 33.02 590 LEU A CA 1
ATOM 1544 C C . LEU A 1 213 ? -0.332 73.569 -23.021 1.00 34.27 590 LEU A C 1
ATOM 1545 O O . LEU A 1 213 ? 0.247 72.501 -23.239 1.00 30.56 590 LEU A O 1
ATOM 1550 N N . ARG A 1 214 ? -1.031 74.214 -23.950 1.00 32.25 591 ARG A N 1
ATOM 1551 C CA . ARG A 1 214 ? -1.335 73.584 -25.226 1.00 33.37 591 ARG A CA 1
ATOM 1552 C C . ARG A 1 214 ? -1.349 74.624 -26.333 1.00 34.63 591 ARG A C 1
ATOM 1553 O O . ARG A 1 214 ? -2.025 75.650 -26.215 1.00 34.51 591 ARG A O 1
ATOM 1561 N N . THR A 1 215 ? -0.622 74.343 -27.409 1.00 32.28 592 THR A N 1
ATOM 1562 C CA . THR A 1 215 ? -0.552 75.263 -28.532 1.00 33.64 592 THR A CA 1
ATOM 1563 C C . THR A 1 215 ? -1.825 75.195 -29.366 1.00 35.13 592 THR A C 1
ATOM 1564 O O . THR A 1 215 ? -2.505 74.167 -29.420 1.00 36.80 592 THR A O 1
ATOM 1568 N N . ASN A 1 216 ? -2.146 76.308 -30.022 1.00 34.32 593 ASN A N 1
ATOM 1569 C CA . ASN A 1 216 ? -3.198 76.282 -31.028 1.00 32.49 593 ASN A CA 1
ATOM 1570 C C . ASN A 1 216 ? -2.786 75.374 -32.181 1.00 32.88 593 ASN A C 1
ATOM 1571 O O . ASN A 1 216 ? -1.602 75.230 -32.497 1.00 35.51 593 ASN A O 1
ATOM 1576 N N . ASP A 1 217 ? -3.777 74.754 -32.810 1.00 29.51 594 ASP A N 1
ATOM 1577 C CA . ASP A 1 217 ? -3.493 73.869 -33.926 1.00 35.17 594 ASP A CA 1
ATOM 1578 C C . ASP A 1 217 ? -3.005 74.663 -35.136 1.00 34.54 594 ASP A C 1
ATOM 1579 O O . ASP A 1 217 ? -3.233 75.869 -35.262 1.00 29.41 594 ASP A O 1
ATOM 1584 N N . ASP A 1 218 ? -2.313 73.964 -36.027 1.00 35.11 595 ASP A N 1
ATOM 1585 C CA . ASP A 1 218 ? -1.910 74.516 -37.315 1.00 36.26 595 ASP A CA 1
ATOM 1586 C C . ASP A 1 218 ? -2.125 73.421 -38.356 1.00 37.04 595 ASP A C 1
ATOM 1587 O O . ASP A 1 218 ? -2.888 72.473 -38.141 1.00 39.41 595 ASP A O 1
ATOM 1592 N N . HIS A 1 219 ? -1.451 73.535 -39.501 1.00 35.99 596 HIS A N 1
ATOM 1593 C CA . HIS A 1 219 ? -1.637 72.534 -40.546 1.00 36.86 596 HIS A CA 1
ATOM 1594 C C . HIS A 1 219 ? -0.958 71.216 -40.192 1.00 42.91 596 HIS A C 1
ATOM 1595 O O . HIS A 1 219 ? -1.447 70.148 -40.576 1.00 39.12 596 HIS A O 1
ATOM 1602 N N . VAL A 1 220 ? 0.158 71.266 -39.460 1.00 41.86 597 VAL A N 1
ATOM 1603 C CA . VAL A 1 220 ? 0.822 70.042 -39.031 1.00 40.34 597 VAL A CA 1
ATOM 1604 C C . VAL A 1 220 ? -0.097 69.188 -38.172 1.00 44.48 597 VAL A C 1
ATOM 1605 O O . VAL A 1 220 ? 0.118 67.977 -38.047 1.00 46.21 597 VAL A O 1
ATOM 1609 N N . SER A 1 221 ? -1.125 69.792 -37.571 1.00 43.85 598 SER A N 1
ATOM 1610 C CA . SER A 1 221 ? -2.065 69.027 -36.760 1.00 44.80 598 SER A CA 1
ATOM 1611 C C . SER A 1 221 ? -2.885 68.061 -37.606 1.00 46.95 598 SER A C 1
ATOM 1612 O O . SER A 1 221 ? -3.241 66.976 -37.134 1.00 48.83 598 SER A O 1
ATOM 1615 N N . GLN A 1 222 ? -3.194 68.432 -38.850 1.00 43.38 599 GLN A N 1
ATOM 1616 C CA . GLN A 1 222 ? -3.969 67.546 -39.712 1.00 48.40 599 GLN A CA 1
ATOM 1617 C C . GLN A 1 222 ? -3.136 66.372 -40.207 1.00 47.60 599 GLN A C 1
ATOM 1618 O O . GLN A 1 222 ? -3.663 65.267 -40.377 1.00 41.07 599 GLN A O 1
ATOM 1624 N N . VAL A 1 223 ? -1.839 66.585 -40.439 1.00 44.93 600 VAL A N 1
ATOM 1625 C CA . VAL A 1 223 ? -0.972 65.475 -40.820 1.00 42.66 600 VAL A CA 1
ATOM 1626 C C . VAL A 1 223 ? -0.754 64.545 -39.636 1.00 44.92 600 VAL A C 1
ATOM 1627 O O . VAL A 1 223 ? -0.734 63.317 -39.787 1.00 44.31 600 VAL A O 1
ATOM 1631 N N . GLN A 1 224 ? -0.587 65.112 -38.438 1.00 47.27 601 GLN A N 1
ATOM 1632 C CA . GLN A 1 224 ? -0.449 64.289 -37.241 1.00 47.78 601 GLN A CA 1
ATOM 1633 C C . GLN A 1 224 ? -1.658 63.387 -37.041 1.00 49.92 601 GLN A C 1
ATOM 1634 O O . GLN A 1 224 ? -1.518 62.262 -36.548 1.00 51.69 601 GLN A O 1
ATOM 1640 N N . ALA A 1 225 ? -2.851 63.860 -37.409 1.00 49.45 602 ALA A N 1
ATOM 1641 C CA . ALA A 1 225 ? -4.045 63.033 -37.275 1.00 51.13 602 ALA A CA 1
ATOM 1642 C C . ALA A 1 225 ? -4.045 61.885 -38.275 1.00 51.06 602 ALA A C 1
ATOM 1643 O O . ALA A 1 225 ? -4.545 60.797 -37.968 1.00 51.97 602 ALA A O 1
ATOM 1645 N N . VAL A 1 226 ? -3.495 62.105 -39.471 1.00 50.31 603 VAL A N 1
ATOM 1646 C CA . VAL A 1 226 ? -3.358 61.014 -40.429 1.00 49.44 603 VAL A CA 1
ATOM 1647 C C . VAL A 1 226 ? -2.320 60.012 -39.942 1.00 49.63 603 VAL A C 1
ATOM 1648 O O . VAL A 1 226 ? -2.466 58.800 -40.136 1.00 51.11 603 VAL A O 1
ATOM 1652 N N . GLU A 1 227 ? -1.255 60.501 -39.300 1.00 45.78 604 GLU A N 1
ATOM 1653 C CA . GLU A 1 227 ? -0.259 59.602 -38.728 1.00 49.18 604 GLU A CA 1
ATOM 1654 C C . GLU A 1 227 ? -0.865 58.696 -37.666 1.00 54.50 604 GLU A C 1
ATOM 1655 O O . GLU A 1 227 ? -0.433 57.548 -37.512 1.00 54.57 604 GLU A O 1
ATOM 1661 N N . ARG A 1 228 ? -1.860 59.186 -36.923 1.00 53.89 605 ARG A N 1
ATOM 1662 C CA . ARG A 1 228 ? -2.468 58.363 -35.883 1.00 54.48 605 ARG A CA 1
ATOM 1663 C C . ARG A 1 228 ? -3.350 57.275 -36.481 1.00 57.45 605 ARG A C 1
ATOM 1664 O O . ARG A 1 228 ? -3.381 56.148 -35.974 1.00 67.22 605 ARG A O 1
ATOM 1672 N N . MET A 1 229 ? -4.075 57.591 -37.558 1.00 52.86 606 MET A N 1
ATOM 1673 C CA . MET A 1 229 ? -4.938 56.589 -38.176 1.00 55.41 606 MET A CA 1
ATOM 1674 C C . MET A 1 229 ? -4.135 55.435 -38.760 1.00 54.93 606 MET A C 1
ATOM 1675 O O . MET A 1 229 ? -4.659 54.324 -38.898 1.00 59.67 606 MET A O 1
ATOM 1678 N N . ILE A 1 230 ? -2.874 55.671 -39.107 1.00 55.58 607 ILE A N 1
ATOM 1679 C CA . ILE A 1 230 ? -2.013 54.645 -39.685 1.00 53.83 607 ILE A CA 1
ATOM 1680 C C . ILE A 1 230 ? -1.277 53.934 -38.557 1.00 61.47 607 ILE A C 1
ATOM 1681 O O . ILE A 1 230 ? -0.504 54.555 -37.818 1.00 62.02 607 ILE A O 1
ATOM 1686 N N . VAL A 1 231 ? -1.515 52.633 -38.421 1.00 65.78 608 VAL A N 1
ATOM 1687 C CA . VAL A 1 231 ? -0.841 51.823 -37.423 1.00 66.23 608 VAL A CA 1
ATOM 1688 C C . VAL A 1 231 ? 0.298 51.068 -38.093 1.00 64.16 608 VAL A C 1
ATOM 1689 O O . VAL A 1 231 ? 0.333 50.884 -39.313 1.00 63.82 608 VAL A O 1
ATOM 1693 N N . GLY A 1 232 ? 1.245 50.619 -37.279 1.00 57.30 609 GLY A N 1
ATOM 1694 C CA . GLY A 1 232 ? 2.403 49.915 -37.783 1.00 57.68 609 GLY A CA 1
ATOM 1695 C C . GLY A 1 232 ? 3.517 50.855 -38.192 1.00 61.21 609 GLY A C 1
ATOM 1696 O O . GLY A 1 232 ? 3.499 52.062 -37.932 1.00 64.00 609 GLY A O 1
ATOM 1697 N N . LYS A 1 233 ? 4.516 50.274 -38.852 1.00 60.51 610 LYS A N 1
ATOM 1698 C CA . LYS A 1 233 ? 5.642 51.058 -39.338 1.00 61.47 610 LYS A CA 1
ATOM 1699 C C . LYS A 1 233 ? 5.184 52.021 -40.427 1.00 61.00 610 LYS A C 1
ATOM 1700 O O . LYS A 1 233 ? 4.318 51.696 -41.244 1.00 55.72 610 LYS A O 1
ATOM 1702 N N . LYS A 1 234 ? 5.768 53.214 -40.429 1.00 57.54 611 LYS A N 1
ATOM 1703 C CA . LYS A 1 234 ? 5.377 54.267 -41.354 1.00 54.32 611 LYS A CA 1
ATOM 1704 C C . LYS A 1 234 ? 6.517 55.266 -41.450 1.00 56.11 611 LYS A C 1
ATOM 1705 O O . LYS A 1 234 ? 7.348 55.353 -40.539 1.00 57.42 611 LYS A O 1
ATOM 1711 N N . PRO A 1 235 ? 6.585 56.033 -42.534 1.00 53.02 612 PRO A N 1
ATOM 1712 C CA . PRO A 1 235 ? 7.510 57.168 -42.570 1.00 50.02 612 PRO A CA 1
ATOM 1713 C C . PRO A 1 235 ? 7.042 58.270 -41.633 1.00 48.62 612 PRO A C 1
ATOM 1714 O O . PRO A 1 235 ? 5.868 58.359 -41.267 1.00 45.70 612 PRO A O 1
ATOM 1718 N N . VAL A 1 236 ? 7.988 59.116 -41.234 1.00 44.17 613 VAL A N 1
ATOM 1719 C CA . VAL A 1 236 ? 7.646 60.313 -40.470 1.00 46.06 613 VAL A CA 1
ATOM 1720 C C . VAL A 1 236 ? 6.978 61.297 -41.425 1.00 44.16 613 VAL A C 1
ATOM 1721 O O . VAL A 1 236 ? 7.620 61.823 -42.338 1.00 44.61 613 VAL A O 1
ATOM 1725 N N . LEU A 1 237 ? 5.684 61.541 -41.224 1.00 39.55 614 LEU A N 1
ATOM 1726 C CA . LEU A 1 237 ? 4.898 62.370 -42.130 1.00 42.49 614 LEU A CA 1
ATOM 1727 C C . LEU A 1 237 ? 4.755 63.811 -41.660 1.00 37.74 614 LEU A C 1
ATOM 1728 O O . LEU A 1 237 ? 4.901 64.734 -42.467 1.00 40.49 614 LEU A O 1
ATOM 1733 N N . SER A 1 238 ? 4.480 64.029 -40.375 1.00 37.90 615 SER A N 1
ATOM 1734 C CA . SER A 1 238 ? 4.114 65.353 -39.886 1.00 36.89 615 SER A CA 1
ATOM 1735 C C . SER A 1 238 ? 5.311 66.290 -39.781 1.00 35.51 615 SER A C 1
ATOM 1736 O O . SER A 1 238 ? 5.546 66.889 -38.727 1.00 36.47 615 SER A O 1
ATOM 1739 N N . LEU A 1 239 ? 6.072 66.428 -40.864 1.00 35.18 616 LEU A N 1
ATOM 1740 C CA . LEU A 1 239 ? 7.132 67.420 -40.894 1.00 35.65 616 LEU A CA 1
ATOM 1741 C C . LEU A 1 239 ? 6.529 68.821 -41.006 1.00 35.02 616 LEU A C 1
ATOM 1742 O O . LEU A 1 239 ? 5.469 69.003 -41.611 1.00 30.91 616 LEU A O 1
ATOM 1747 N N . PRO A 1 240 ? 7.186 69.829 -40.426 1.00 37.20 617 PRO A N 1
ATOM 1748 C CA . PRO A 1 240 ? 6.570 71.167 -40.364 1.00 33.91 617 PRO A CA 1
ATOM 1749 C C . PRO A 1 240 ? 6.086 71.698 -41.705 1.00 34.81 617 PRO A C 1
ATOM 1750 O O . PRO A 1 240 ? 5.062 72.391 -41.754 1.00 32.17 617 PRO A O 1
ATOM 1754 N N . HIS A 1 241 ? 6.788 71.393 -42.795 1.00 37.26 618 HIS A N 1
ATOM 1755 C CA . HIS A 1 241 ? 6.446 71.957 -44.095 1.00 33.27 618 HIS A CA 1
ATOM 1756 C C . HIS A 1 241 ? 5.340 71.196 -44.814 1.00 36.31 618 HIS A C 1
ATOM 1757 O O . HIS A 1 241 ? 4.832 71.692 -45.825 1.00 36.20 618 HIS A O 1
ATOM 1764 N N . ARG A 1 242 ? 4.962 70.013 -44.336 1.00 36.23 619 ARG A N 1
ATOM 1765 C CA . ARG A 1 242 ? 4.015 69.167 -45.050 1.00 36.02 619 ARG A CA 1
ATOM 1766 C C . ARG A 1 242 ? 2.584 69.523 -44.666 1.00 33.54 619 ARG A C 1
ATOM 1767 O O . ARG A 1 242 ? 2.266 69.671 -43.481 1.00 29.97 619 ARG A O 1
ATOM 1775 N N . ARG A 1 243 ? 1.726 69.647 -45.676 1.00 32.69 620 ARG A N 1
ATOM 1776 C CA . ARG A 1 243 ? 0.331 70.024 -45.500 1.00 37.92 620 ARG A CA 1
ATOM 1777 C C . ARG A 1 243 ? -0.552 69.006 -46.206 1.00 39.34 620 ARG A C 1
ATOM 1778 O O . ARG A 1 243 ? -0.262 68.602 -47.336 1.00 39.38 620 ARG A O 1
ATOM 1786 N N . LEU A 1 244 ? -1.624 68.588 -45.536 1.00 36.96 621 LEU A N 1
ATOM 1787 C CA . LEU A 1 244 ? -2.545 67.615 -46.110 1.00 38.08 621 LEU A CA 1
ATOM 1788 C C . LEU A 1 244 ? -3.445 68.293 -47.134 1.00 42.35 621 LEU A C 1
ATOM 1789 O O . LEU A 1 244 ? -4.088 69.304 -46.836 1.00 43.27 621 LEU A O 1
ATOM 1794 N N . VAL A 1 245 ? -3.491 67.735 -48.340 1.00 41.54 622 VAL A N 1
ATOM 1795 C CA . VAL A 1 245 ? -4.257 68.314 -49.434 1.00 36.61 622 VAL A CA 1
ATOM 1796 C C . VAL A 1 245 ? -5.550 67.550 -49.690 1.00 42.86 622 VAL A C 1
ATOM 1797 O O . VAL A 1 245 ? -6.605 68.161 -49.864 1.00 49.78 622 VAL A O 1
ATOM 1801 N N . CYS A 1 246 ? -5.498 66.219 -49.717 1.00 46.59 623 CYS A N 1
ATOM 1802 C CA . CYS A 1 246 ? -6.645 65.451 -50.177 1.00 49.65 623 CYS A CA 1
ATOM 1803 C C . CYS A 1 246 ? -6.650 64.060 -49.559 1.00 50.12 623 CYS A C 1
ATOM 1804 O O . CYS A 1 246 ? -5.597 63.439 -49.390 1.00 44.67 623 CYS A O 1
ATOM 1807 N N . CYS A 1 247 ? -7.847 63.588 -49.219 1.00 50.25 624 CYS A N 1
ATOM 1808 C CA . CYS A 1 247 ? -8.101 62.196 -48.877 1.00 44.51 624 CYS A CA 1
ATOM 1809 C C . CYS A 1 247 ? -9.012 61.607 -49.944 1.00 52.03 624 CYS A C 1
ATOM 1810 O O . CYS A 1 247 ? -10.066 62.177 -50.244 1.00 57.28 624 CYS A O 1
ATOM 1813 N N . CYS A 1 248 ? -8.607 60.478 -50.524 1.00 52.82 625 CYS A N 1
ATOM 1814 C CA . CYS A 1 248 ? -9.377 59.900 -51.615 1.00 53.34 625 CYS A CA 1
ATOM 1815 C C . CYS A 1 248 ? -9.317 58.381 -51.553 1.00 54.57 625 CYS A C 1
ATOM 1816 O O . CYS A 1 248 ? -8.321 57.798 -51.117 1.00 55.29 625 CYS A O 1
ATOM 1819 N N . GLN A 1 249 ? -10.400 57.751 -52.000 1.00 60.36 626 GLN A N 1
ATOM 1820 C CA . GLN A 1 249 ? -10.477 56.304 -52.133 1.00 59.54 626 GLN A CA 1
ATOM 1821 C C . GLN A 1 249 ? -10.281 55.928 -53.595 1.00 56.87 626 GLN A C 1
ATOM 1822 O O . GLN A 1 249 ? -10.987 56.438 -54.473 1.00 56.83 626 GLN A O 1
ATOM 1828 N N . LEU A 1 250 ? -9.324 55.040 -53.851 1.00 54.28 627 LEU A N 1
ATOM 1829 C CA . LEU A 1 250 ? -9.017 54.594 -55.200 1.00 52.71 627 LEU A CA 1
ATOM 1830 C C . LEU A 1 250 ? -8.766 53.094 -55.182 1.00 55.98 627 LEU A C 1
ATOM 1831 O O . LEU A 1 250 ? -8.603 52.480 -54.124 1.00 56.17 627 LEU A O 1
ATOM 1836 N N . TYR A 1 251 ? -8.744 52.504 -56.372 1.00 53.77 628 TYR A N 1
ATOM 1837 C CA . TYR A 1 251 ? -8.422 51.094 -56.546 1.00 53.91 628 TYR A CA 1
ATOM 1838 C C . TYR A 1 251 ? -7.094 50.992 -57.282 1.00 50.75 628 TYR A C 1
ATOM 1839 O O . TYR A 1 251 ? -6.946 51.540 -58.380 1.00 49.07 628 TYR A O 1
ATOM 1848 N N . GLU A 1 252 ? -6.132 50.304 -56.677 1.00 45.60 629 GLU A N 1
ATOM 1849 C CA . GLU A 1 252 ? -4.860 50.073 -57.344 1.00 49.68 629 GLU A CA 1
ATOM 1850 C C . GLU A 1 252 ? -5.044 49.058 -58.466 1.00 56.39 629 GLU A C 1
ATOM 1851 O O . GLU A 1 252 ? -5.680 48.017 -58.279 1.00 56.44 629 GLU A O 1
ATOM 1857 N N . VAL A 1 253 ? -4.495 49.367 -59.635 1.00 53.72 630 VAL A N 1
ATOM 1858 C CA . VAL A 1 253 ? -4.643 48.543 -60.828 1.00 53.23 630 VAL A CA 1
ATOM 1859 C C . VAL A 1 253 ? -3.285 47.923 -61.148 1.00 57.54 630 VAL A C 1
ATOM 1860 O O . VAL A 1 253 ? -2.393 48.616 -61.658 1.00 60.18 630 VAL A O 1
ATOM 1864 N N . PRO A 1 254 ? -3.083 46.632 -60.876 1.00 59.10 631 PRO A N 1
ATOM 1865 C CA . PRO A 1 254 ? -1.818 45.992 -61.264 1.00 59.20 631 PRO A CA 1
ATOM 1866 C C . PRO A 1 254 ? -1.687 45.775 -62.759 1.00 58.54 631 PRO A C 1
ATOM 1867 O O . PRO A 1 254 ? -0.559 45.651 -63.254 1.00 58.76 631 PRO A O 1
ATOM 1871 N N . ASP A 1 255 ? -2.796 45.740 -63.494 1.00 56.44 632 ASP A N 1
ATOM 1872 C CA . ASP A 1 255 ? -2.779 45.430 -64.923 1.00 57.68 632 ASP A CA 1
ATOM 1873 C C . ASP A 1 255 ? -3.957 46.143 -65.576 1.00 59.96 632 ASP A C 1
ATOM 1874 O O . ASP A 1 255 ? -5.107 45.699 -65.455 1.00 57.31 632 ASP A O 1
ATOM 1879 N N . PRO A 1 256 ? -3.706 47.254 -66.274 1.00 61.31 633 PRO A N 1
ATOM 1880 C CA . PRO A 1 256 ? -4.811 47.970 -66.934 1.00 61.01 633 PRO A CA 1
ATOM 1881 C C . PRO A 1 256 ? -5.339 47.272 -68.176 1.00 62.56 633 PRO A C 1
ATOM 1882 O O . PRO A 1 256 ? -6.392 47.677 -68.687 1.00 62.16 633 PRO A O 1
ATOM 1886 N N . ASN A 1 257 ? -4.653 46.248 -68.678 1.00 60.43 634 ASN A N 1
ATOM 1887 C CA . ASN A 1 257 ? -5.108 45.502 -69.842 1.00 63.39 634 ASN A CA 1
ATOM 1888 C C . ASN A 1 257 ? -5.954 44.291 -69.474 1.00 66.65 634 ASN A C 1
ATOM 1889 O O . ASN A 1 257 ? -6.436 43.593 -70.372 1.00 63.81 634 ASN A O 1
ATOM 1891 N N . ARG A 1 258 ? -6.144 44.025 -68.183 1.00 65.11 635 ARG A N 1
ATOM 1892 C CA . ARG A 1 258 ? -6.948 42.910 -67.715 1.00 61.91 635 ARG A CA 1
ATOM 1893 C C . ARG A 1 258 ? -7.904 43.392 -66.633 1.00 62.16 635 ARG A C 1
ATOM 1894 O O . ARG A 1 258 ? -7.558 44.283 -65.847 1.00 65.60 635 ARG A O 1
ATOM 1896 N N . PRO A 1 259 ? -9.108 42.834 -66.569 1.00 62.05 636 PRO A N 1
ATOM 1897 C CA . PRO A 1 259 ? -10.085 43.284 -65.575 1.00 60.13 636 PRO A CA 1
ATOM 1898 C C . PRO A 1 259 ? -9.774 42.744 -64.186 1.00 56.75 636 PRO A C 1
ATOM 1899 O O . PRO A 1 259 ? -9.075 41.743 -64.012 1.00 57.57 636 PRO A O 1
ATOM 1903 N N . GLN A 1 260 ? -10.318 43.434 -63.185 1.00 57.98 637 GLN A N 1
ATOM 1904 C CA . GLN A 1 260 ? -10.232 43.007 -61.797 1.00 61.81 637 GLN A CA 1
ATOM 1905 C C . GLN A 1 260 ? -11.611 43.110 -61.158 1.00 66.15 637 GLN A C 1
ATOM 1906 O O . GLN A 1 260 ? -12.486 43.838 -61.633 1.00 61.20 637 GLN A O 1
ATOM 1912 N N . ARG A 1 261 ? -11.795 42.365 -60.071 1.00 72.70 638 ARG A N 1
ATOM 1913 C CA . ARG A 1 261 ? -13.103 42.265 -59.441 1.00 72.32 638 ARG A CA 1
ATOM 1914 C C . ARG A 1 261 ? -13.604 43.635 -58.989 1.00 73.15 638 ARG A C 1
ATOM 1915 O O . ARG A 1 261 ? -12.839 44.590 -58.827 1.00 75.54 638 ARG A O 1
ATOM 1917 N N . LEU A 1 262 ? -14.917 43.716 -58.780 1.00 73.22 639 LEU A N 1
ATOM 1918 C CA . LEU A 1 262 ? -15.555 44.968 -58.388 1.00 77.57 639 LEU A CA 1
ATOM 1919 C C . LEU A 1 262 ? -15.131 45.352 -56.976 1.00 81.57 639 LEU A C 1
ATOM 1920 O O . LEU A 1 262 ? -15.418 44.630 -56.015 1.00 82.47 639 LEU A O 1
ATOM 1922 N N . GLY A 1 263 ? -14.445 46.487 -56.852 1.00 71.67 640 GLY A N 1
ATOM 1923 C CA . GLY A 1 263 ? -14.000 46.961 -55.556 1.00 70.14 640 GLY A CA 1
ATOM 1924 C C . GLY A 1 263 ? -12.765 46.284 -55.011 1.00 68.70 640 GLY A C 1
ATOM 1925 O O . GLY A 1 263 ? -12.587 46.238 -53.789 1.00 69.06 640 GLY A O 1
ATOM 1926 N N . LEU A 1 264 ? -11.903 45.758 -55.874 1.00 67.01 641 LEU A N 1
ATOM 1927 C CA . LEU A 1 264 ? -10.708 45.053 -55.437 1.00 67.65 641 LEU A CA 1
ATOM 1928 C C . LEU A 1 264 ? -9.537 46.019 -55.310 1.00 64.59 641 LEU A C 1
ATOM 1929 O O . LEU A 1 264 ? -9.415 46.983 -56.070 1.00 61.15 641 LEU A O 1
ATOM 1934 N N . HIS A 1 265 ? -8.671 45.752 -54.332 1.00 67.74 642 HIS A N 1
ATOM 1935 C CA . HIS A 1 265 ? -7.492 46.582 -54.086 1.00 63.13 642 HIS A CA 1
ATOM 1936 C C . HIS A 1 265 ? -7.885 47.998 -53.671 1.00 59.81 642 HIS A C 1
ATOM 1937 O O . HIS A 1 265 ? -7.275 48.980 -54.099 1.00 60.11 642 HIS A O 1
ATOM 1944 N N . GLN A 1 266 ? -8.911 48.114 -52.834 1.00 58.61 643 GLN A N 1
ATOM 1945 C CA . GLN A 1 266 ? -9.356 49.438 -52.420 1.00 58.31 643 GLN A CA 1
ATOM 1946 C C . GLN A 1 266 ? -8.299 50.097 -51.541 1.00 56.57 643 GLN A C 1
ATOM 1947 O O . GLN A 1 266 ? -7.787 49.490 -50.594 1.00 54.58 643 GLN A O 1
ATOM 1953 N N . ARG A 1 267 ? -7.976 51.347 -51.859 1.00 56.38 644 ARG A N 1
ATOM 1954 C CA . ARG A 1 267 ? -6.911 52.080 -51.195 1.00 53.07 644 ARG A CA 1
ATOM 1955 C C . ARG A 1 267 ? -7.462 53.327 -50.516 1.00 53.26 644 ARG A C 1
ATOM 1956 O O . ARG A 1 267 ? -8.468 53.898 -50.945 1.00 50.94 644 ARG A O 1
ATOM 1964 N N . GLU A 1 268 ? -6.789 53.737 -49.445 1.00 50.38 645 GLU A N 1
ATOM 1965 C CA . GLU A 1 268 ? -7.003 55.036 -48.816 1.00 48.06 645 GLU A CA 1
ATOM 1966 C C . GLU A 1 268 ? -5.783 55.888 -49.138 1.00 53.62 645 GLU A C 1
ATOM 1967 O O . GLU A 1 268 ? -4.712 55.692 -48.554 1.00 49.63 645 GLU A O 1
ATOM 1969 N N . VAL A 1 269 ? -5.941 56.816 -50.077 1.00 52.74 646 VAL A N 1
ATOM 1970 C CA . VAL A 1 269 ? -4.832 57.605 -50.601 1.00 49.84 646 VAL A CA 1
ATOM 1971 C C . VAL A 1 269 ? -4.825 58.964 -49.916 1.00 48.60 646 VAL A C 1
ATOM 1972 O O . VAL A 1 269 ? -5.874 59.608 -49.784 1.00 48.65 646 VAL A O 1
ATOM 1976 N N . PHE A 1 270 ? -3.644 59.403 -49.485 1.00 44.43 647 PHE A N 1
ATOM 1977 C CA . PHE A 1 270 ? -3.468 60.682 -48.801 1.00 43.51 647 PHE A CA 1
ATOM 1978 C C . PHE A 1 270 ? -2.513 61.543 -49.618 1.00 40.75 647 PHE A C 1
ATOM 1979 O O . PHE A 1 270 ? -1.323 61.228 -49.725 1.00 40.98 647 PHE A O 1
ATOM 1987 N N . LEU A 1 271 ? -3.030 62.629 -50.185 1.00 41.33 648 LEU A N 1
ATOM 1988 C CA . LEU A 1 271 ? -2.229 63.553 -50.975 1.00 41.87 648 LEU A CA 1
ATOM 1989 C C . LEU A 1 271 ? -1.792 64.719 -50.098 1.00 44.25 648 LEU A C 1
ATOM 1990 O O . LEU A 1 271 ? -2.632 65.473 -49.595 1.00 41.27 648 LEU A O 1
ATOM 1995 N N . PHE A 1 272 ? -0.485 64.854 -49.911 1.00 39.20 649 PHE A N 1
ATOM 1996 C CA . PHE A 1 272 ? 0.102 66.011 -49.258 1.00 39.07 649 PHE A CA 1
ATOM 1997 C C . PHE A 1 272 ? 0.720 66.925 -50.310 1.00 37.81 649 PHE A C 1
ATOM 1998 O O . PHE A 1 272 ? 0.862 66.561 -51.480 1.00 37.53 649 PHE A O 1
ATOM 2006 N N . ASN A 1 273 ? 1.090 68.133 -49.883 1.00 34.31 650 ASN A N 1
ATOM 2007 C CA . ASN A 1 273 ? 1.633 69.097 -50.831 1.00 37.91 650 ASN A CA 1
ATOM 2008 C C . ASN A 1 273 ? 2.941 68.635 -51.462 1.00 36.34 650 ASN A C 1
ATOM 2009 O O . ASN A 1 273 ? 3.379 69.242 -52.445 1.00 39.09 650 ASN A O 1
ATOM 2014 N N . ASP A 1 274 ? 3.567 67.572 -50.936 1.00 37.61 651 ASP A N 1
ATOM 2015 C CA . ASP A 1 274 ? 4.812 67.087 -51.524 1.00 38.98 651 ASP A CA 1
ATOM 2016 C C . ASP A 1 274 ? 4.973 65.573 -51.404 1.00 35.70 651 ASP A C 1
ATOM 2017 O O . ASP A 1 274 ? 6.096 65.075 -51.551 1.00 36.01 651 ASP A O 1
ATOM 2022 N N . LEU A 1 275 ? 3.901 64.829 -51.142 1.00 32.77 652 LEU A N 1
ATOM 2023 C CA . LEU A 1 275 ? 4.023 63.398 -50.909 1.00 35.98 652 LEU A CA 1
ATOM 2024 C C . LEU A 1 275 ? 2.681 62.729 -51.166 1.00 35.83 652 LEU A C 1
ATOM 2025 O O . LEU A 1 275 ? 1.635 63.253 -50.775 1.00 36.26 652 LEU A O 1
ATOM 2030 N N . LEU A 1 276 ? 2.720 61.575 -51.825 1.00 36.05 653 LEU A N 1
ATOM 2031 C CA . LEU A 1 276 ? 1.543 60.743 -52.039 1.00 40.25 653 LEU A CA 1
ATOM 2032 C C . LEU A 1 276 ? 1.694 59.476 -51.208 1.00 38.20 653 LEU A C 1
ATOM 2033 O O . LEU A 1 276 ? 2.642 58.709 -51.407 1.00 39.87 653 LEU A O 1
ATOM 2038 N N . VAL A 1 277 ? 0.765 59.264 -50.280 1.00 39.25 654 VAL A N 1
ATOM 2039 C CA . VAL A 1 277 ? 0.794 58.129 -49.366 1.00 40.30 654 VAL A CA 1
ATOM 2040 C C . VAL A 1 277 ? -0.355 57.197 -49.721 1.00 45.96 654 VAL A C 1
ATOM 2041 O O . VAL A 1 277 ? -1.513 57.627 -49.790 1.00 47.15 654 VAL A O 1
ATOM 2045 N N . VAL A 1 278 ? -0.036 55.926 -49.946 1.00 44.72 655 VAL A N 1
ATOM 2046 C CA . VAL A 1 278 ? -1.013 54.912 -50.329 1.00 45.44 655 VAL A CA 1
ATOM 2047 C C . VAL A 1 278 ? -1.162 53.941 -49.168 1.00 49.62 655 VAL A C 1
ATOM 2048 O O . VAL A 1 278 ? -0.182 53.320 -48.738 1.00 49.55 655 VAL A O 1
ATOM 2052 N N . THR A 1 279 ? -2.384 53.809 -48.661 1.00 50.17 656 THR A N 1
ATOM 2053 C CA . THR A 1 279 ? -2.682 52.900 -47.565 1.00 49.92 656 THR A CA 1
ATOM 2054 C C . THR A 1 279 ? -3.910 52.071 -47.914 1.00 51.74 656 THR A C 1
ATOM 2055 O O . THR A 1 279 ? -4.596 52.315 -48.910 1.00 52.65 656 THR A O 1
ATOM 2059 N N . LYS A 1 280 ? -4.177 51.076 -47.071 1.00 51.22 657 LYS A N 1
ATOM 2060 C CA . LYS A 1 280 ? -5.375 50.259 -47.170 1.00 52.75 657 LYS A CA 1
ATOM 2061 C C . LYS A 1 280 ? -5.958 50.088 -45.774 1.00 52.62 657 LYS A C 1
ATOM 2062 O O . LYS A 1 280 ? -5.272 50.279 -44.767 1.00 54.60 657 LYS A O 1
ATOM 2064 N N . ILE A 1 281 ? -7.241 49.730 -45.721 1.00 54.76 658 ILE A N 1
ATOM 2065 C CA . ILE A 1 281 ? -7.909 49.563 -44.436 1.00 56.39 658 ILE A CA 1
ATOM 2066 C C . ILE A 1 281 ? -7.281 48.397 -43.686 1.00 56.60 658 ILE A C 1
ATOM 2067 O O . ILE A 1 281 ? -7.139 47.292 -44.228 1.00 60.78 658 ILE A O 1
ATOM 2072 N N . PHE A 1 282 ? -6.903 48.638 -42.435 1.00 56.85 659 PHE A N 1
ATOM 2073 C CA . PHE A 1 282 ? -6.310 47.606 -41.593 1.00 54.29 659 PHE A CA 1
ATOM 2074 C C . PHE A 1 282 ? -7.324 47.077 -40.584 1.00 50.81 659 PHE A C 1
ATOM 2075 O O . PHE A 1 282 ? -7.723 45.914 -40.643 1.00 57.81 659 PHE A O 1
ATOM 2083 N N . VAL A 1 289 ? -11.423 53.607 -37.549 1.00 61.13 666 VAL A N 1
ATOM 2084 C CA . VAL A 1 289 ? -10.817 53.084 -38.766 1.00 60.89 666 VAL A CA 1
ATOM 2085 C C . VAL A 1 289 ? -9.298 53.131 -38.651 1.00 62.92 666 VAL A C 1
ATOM 2086 O O . VAL A 1 289 ? -8.740 54.041 -38.038 1.00 61.43 666 VAL A O 1
ATOM 2090 N N . THR A 1 290 ? -8.634 52.144 -39.248 1.00 63.16 667 THR A N 1
ATOM 2091 C CA . THR A 1 290 ? -7.184 52.044 -39.206 1.00 60.35 667 THR A CA 1
ATOM 2092 C C . THR A 1 290 ? -6.666 51.695 -40.592 1.00 58.50 667 THR A C 1
ATOM 2093 O O . THR A 1 290 ? -7.329 50.993 -41.360 1.00 57.81 667 THR A O 1
ATOM 2097 N N . TYR A 1 291 ? -5.471 52.190 -40.905 1.00 54.22 668 TYR A N 1
ATOM 2098 C CA . TYR A 1 291 ? -4.871 52.006 -42.217 1.00 54.66 668 TYR A CA 1
ATOM 2099 C C . TYR A 1 291 ? -3.456 51.468 -42.072 1.00 54.47 668 TYR A C 1
ATOM 2100 O O . TYR A 1 291 ? -2.710 51.885 -41.181 1.00 58.39 668 TYR A O 1
ATOM 2109 N N . SER A 1 292 ? -3.096 50.541 -42.955 1.00 52.87 669 SER A N 1
ATOM 2110 C CA . SER A 1 292 ? -1.741 50.016 -43.038 1.00 54.30 669 SER A CA 1
ATOM 2111 C C . SER A 1 292 ? -0.995 50.749 -44.143 1.00 50.68 669 SER A C 1
ATOM 2112 O O . SER A 1 292 ? -1.507 50.885 -45.260 1.00 50.95 669 SER A O 1
ATOM 2115 N N . PHE A 1 293 ? 0.204 51.229 -43.828 1.00 50.50 670 PHE A N 1
ATOM 2116 C CA . PHE A 1 293 ? 1.001 51.940 -44.817 1.00 50.89 670 PHE A CA 1
ATOM 2117 C C . PHE A 1 293 ? 1.521 50.971 -45.870 1.00 53.35 670 PHE A C 1
ATOM 2118 O O . PHE A 1 293 ? 2.075 49.917 -45.544 1.00 50.89 670 PHE A O 1
ATOM 2126 N N . ARG A 1 294 ? 1.339 51.329 -47.137 1.00 51.79 671 ARG A N 1
ATOM 2127 C CA . ARG A 1 294 ? 1.808 50.521 -48.255 1.00 47.62 671 ARG A CA 1
ATOM 2128 C C . ARG A 1 294 ? 2.975 51.143 -49.001 1.00 49.30 671 ARG A C 1
ATOM 2129 O O . ARG A 1 294 ? 3.939 50.443 -49.319 1.00 50.86 671 ARG A O 1
ATOM 2137 N N . GLN A 1 295 ? 2.922 52.442 -49.278 1.00 46.33 672 GLN A N 1
ATOM 2138 C CA . GLN A 1 295 ? 3.904 53.045 -50.166 1.00 44.15 672 GLN A CA 1
ATOM 2139 C C . GLN A 1 295 ? 3.700 54.552 -50.190 1.00 46.75 672 GLN A C 1
ATOM 2140 O O . GLN A 1 295 ? 2.570 55.039 -50.079 1.00 44.43 672 GLN A O 1
ATOM 2146 N N . SER A 1 296 ? 4.806 55.280 -50.328 1.00 46.11 673 SER A N 1
ATOM 2147 C CA . SER A 1 296 ? 4.783 56.724 -50.493 1.00 43.13 673 SER A CA 1
ATOM 2148 C C . SER A 1 296 ? 5.602 57.099 -51.718 1.00 44.18 673 SER A C 1
ATOM 2149 O O . SER A 1 296 ? 6.581 56.428 -52.059 1.00 39.60 673 SER A O 1
ATOM 2152 N N . PHE A 1 297 ? 5.190 58.178 -52.383 1.00 41.98 674 PHE A N 1
ATOM 2153 C CA . PHE A 1 297 ? 5.865 58.648 -53.584 1.00 41.19 674 PHE A CA 1
ATOM 2154 C C . PHE A 1 297 ? 6.174 60.133 -53.444 1.00 36.96 674 PHE A C 1
ATOM 2155 O O . PHE A 1 297 ? 5.287 60.918 -53.062 1.00 36.92 674 PHE A O 1
ATOM 2163 N N . PRO A 1 298 ? 7.396 60.562 -53.740 1.00 41.54 675 PRO A N 1
ATOM 2164 C CA . PRO A 1 298 ? 7.646 61.994 -53.904 1.00 41.82 675 PRO A CA 1
ATOM 2165 C C . PRO A 1 298 ? 6.990 62.492 -55.182 1.00 41.87 675 PRO A C 1
ATOM 2166 O O . PRO A 1 298 ? 6.652 61.721 -56.083 1.00 37.25 675 PRO A O 1
ATOM 2170 N N . LEU A 1 299 ? 6.801 63.807 -55.249 1.00 40.33 676 LEU A N 1
ATOM 2171 C CA . LEU A 1 299 ? 6.158 64.412 -56.404 1.00 34.45 676 LEU A CA 1
ATOM 2172 C C . LEU A 1 299 ? 7.146 64.992 -57.408 1.00 38.63 676 LEU A C 1
ATOM 2173 O O . LEU A 1 299 ? 6.732 65.382 -58.506 1.00 40.70 676 LEU A O 1
ATOM 2178 N N . VAL A 1 300 ? 8.435 65.052 -57.066 1.00 44.06 677 VAL A N 1
ATOM 2179 C CA . VAL A 1 300 ? 9.425 65.534 -58.017 1.00 44.66 677 VAL A CA 1
ATOM 2180 C C . VAL A 1 300 ? 9.554 64.532 -59.154 1.00 48.50 677 VAL A C 1
ATOM 2181 O O . VAL A 1 300 ? 9.587 63.312 -58.942 1.00 44.92 677 VAL A O 1
ATOM 2185 N N . GLU A 1 301 ? 9.604 65.044 -60.379 1.00 49.03 678 GLU A N 1
ATOM 2186 C CA . GLU A 1 301 ? 9.720 64.235 -61.589 1.00 49.23 678 GLU A CA 1
ATOM 2187 C C . GLU A 1 301 ? 8.509 63.339 -61.818 1.00 49.41 678 GLU A C 1
ATOM 2188 O O . GLU A 1 301 ? 8.495 62.562 -62.779 1.00 53.38 678 GLU A O 1
ATOM 2190 N N . MET A 1 302 ? 7.492 63.431 -60.964 1.00 44.86 679 MET A N 1
ATOM 2191 C CA . MET A 1 302 ? 6.289 62.632 -61.130 1.00 44.57 679 MET A CA 1
ATOM 2192 C C . MET A 1 302 ? 5.410 63.217 -62.226 1.00 47.72 679 MET A C 1
ATOM 2193 O O . MET A 1 302 ? 5.189 64.430 -62.288 1.00 47.40 679 MET A O 1
ATOM 2198 N N . HIS A 1 303 ? 4.920 62.344 -63.102 1.00 50.13 680 HIS A N 1
ATOM 2199 C CA . HIS A 1 303 ? 4.007 62.722 -64.167 1.00 48.70 680 HIS A CA 1
ATOM 2200 C C . HIS A 1 303 ? 2.683 61.991 -63.995 1.00 46.57 680 HIS A C 1
ATOM 2201 O O . HIS A 1 303 ? 2.569 61.031 -63.228 1.00 49.21 680 HIS A O 1
ATOM 2208 N N . MET A 1 304 ? 1.674 62.459 -64.725 1.00 48.56 681 MET A N 1
ATOM 2209 C CA . MET A 1 304 ? 0.308 62.009 -64.509 1.00 46.70 681 MET A CA 1
ATOM 2210 C C . MET A 1 304 ? -0.452 62.006 -65.826 1.00 48.50 681 MET A C 1
ATOM 2211 O O . MET A 1 304 ? -0.352 62.953 -66.611 1.00 45.04 681 MET A O 1
ATOM 2216 N N . GLN A 1 305 ? -1.212 60.937 -66.061 1.00 48.94 682 GLN A N 1
ATOM 2217 C CA . GLN A 1 305 ? -2.020 60.827 -67.268 1.00 52.19 682 GLN A CA 1
ATOM 2218 C C . GLN A 1 305 ? -3.281 60.036 -66.957 1.00 52.22 682 GLN A C 1
ATOM 2219 O O . GLN A 1 305 ? -3.216 58.990 -66.304 1.00 53.82 682 GLN A O 1
ATOM 2225 N N . LEU A 1 306 ? -4.420 60.542 -67.422 1.00 50.04 683 LEU A N 1
ATOM 2226 C CA . LEU A 1 306 ? -5.702 59.874 -67.251 1.00 52.91 683 LEU A CA 1
ATOM 2227 C C . LEU A 1 306 ? -6.002 59.009 -68.467 1.00 52.14 683 LEU A C 1
ATOM 2228 O O . LEU A 1 306 ? -5.665 59.368 -69.599 1.00 48.25 683 LEU A O 1
ATOM 2233 N N . PHE A 1 307 ? -6.637 57.864 -68.226 1.00 50.27 684 PHE A N 1
ATOM 2234 C CA . PHE A 1 307 ? -6.958 56.923 -69.289 1.00 54.93 684 PHE A CA 1
ATOM 2235 C C . PHE A 1 307 ? -8.306 56.278 -69.002 1.00 57.29 684 PHE A C 1
ATOM 2236 O O . PHE A 1 307 ? -8.785 56.271 -67.865 1.00 58.57 684 PHE A O 1
ATOM 2244 N N . GLN A 1 308 ? -8.913 55.730 -70.052 1.00 59.58 685 GLN A N 1
ATOM 2245 C CA . GLN A 1 308 ? -10.208 55.066 -69.927 1.00 61.58 685 GLN A CA 1
ATOM 2246 C C . GLN A 1 308 ? -10.321 54.025 -71.031 1.00 62.70 685 GLN A C 1
ATOM 2247 O O . GLN A 1 308 ? -10.402 54.377 -72.211 1.00 62.49 685 GLN A O 1
ATOM 2249 N N . ASN A 1 309 ? -10.321 52.748 -70.647 1.00 62.58 686 ASN A N 1
ATOM 2250 C CA . ASN A 1 309 ? -10.531 51.667 -71.602 1.00 55.18 686 ASN A CA 1
ATOM 2251 C C . ASN A 1 309 ? -11.760 50.854 -71.216 1.00 58.65 686 ASN A C 1
ATOM 2252 O O . ASN A 1 309 ? -12.652 51.357 -70.526 1.00 62.70 686 ASN A O 1
ATOM 2257 N N . SER A 1 310 ? -11.817 49.594 -71.652 1.00 60.41 687 SER A N 1
ATOM 2258 C CA . SER A 1 310 ? -13.021 48.797 -71.438 1.00 55.45 687 SER A CA 1
ATOM 2259 C C . SER A 1 310 ? -13.174 48.381 -69.980 1.00 57.42 687 SER A C 1
ATOM 2260 O O . SER A 1 310 ? -14.295 48.326 -69.460 1.00 54.47 687 SER A O 1
ATOM 2263 N N . TYR A 1 311 ? -12.067 48.079 -69.302 1.00 59.26 688 TYR A N 1
ATOM 2264 C CA . TYR A 1 311 ? -12.128 47.548 -67.947 1.00 59.60 688 TYR A CA 1
ATOM 2265 C C . TYR A 1 311 ? -12.001 48.616 -66.869 1.00 59.93 688 TYR A C 1
ATOM 2266 O O . TYR A 1 311 ? -12.316 48.337 -65.707 1.00 53.15 688 TYR A O 1
ATOM 2275 N N . TYR A 1 312 ? -11.551 49.820 -67.217 1.00 62.40 689 TYR A N 1
ATOM 2276 C CA . TYR A 1 312 ? -11.327 50.883 -66.240 1.00 57.66 689 TYR A CA 1
ATOM 2277 C C . TYR A 1 312 ? -11.786 52.20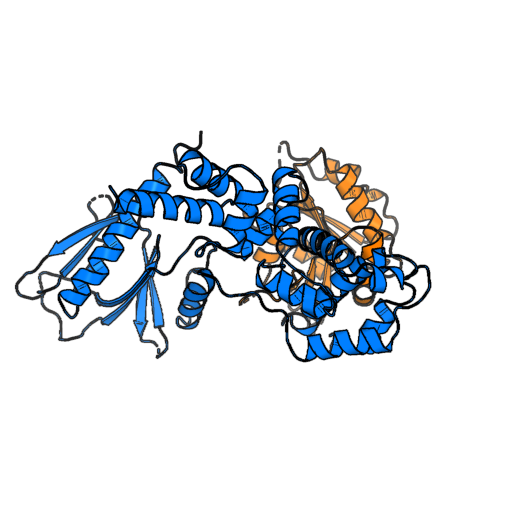1 -66.846 1.00 60.87 689 TYR A C 1
ATOM 2278 O O . TYR A 1 312 ? -11.122 52.744 -67.736 1.00 59.41 689 TYR A O 1
ATOM 2287 N N . GLN A 1 313 ? -12.916 52.715 -66.361 1.00 58.43 690 GLN A N 1
ATOM 2288 C CA . GLN A 1 313 ? -13.505 53.936 -66.900 1.00 61.63 690 GLN A CA 1
ATOM 2289 C C . GLN A 1 313 ? -12.893 55.204 -66.318 1.00 59.43 690 GLN A C 1
ATOM 2290 O O . GLN A 1 313 ? -12.843 56.228 -67.009 1.00 59.37 690 GLN A O 1
ATOM 2292 N N . PHE A 1 314 ? -12.426 55.165 -65.076 1.00 57.91 691 PHE A N 1
ATOM 2293 C CA . PHE A 1 314 ? -11.856 56.331 -64.405 1.00 56.50 691 PHE A CA 1
ATOM 2294 C C . PHE A 1 314 ? -10.415 56.013 -64.015 1.00 53.34 691 PHE A C 1
ATOM 2295 O O . PHE A 1 314 ? -10.098 55.853 -62.833 1.00 54.98 691 PHE A O 1
ATOM 2303 N N . GLY A 1 315 ? -9.539 55.934 -65.013 1.00 51.92 692 GLY A N 1
ATOM 2304 C CA . GLY A 1 315 ? -8.168 55.525 -64.787 1.00 50.55 692 GLY A CA 1
ATOM 2305 C C . GLY A 1 315 ? -7.234 56.681 -64.474 1.00 51.75 692 GLY A C 1
ATOM 2306 O O . GLY A 1 315 ? -7.396 57.793 -64.969 1.00 50.54 692 GLY A O 1
ATOM 2307 N N . ILE A 1 316 ? -6.243 56.392 -63.631 1.00 51.09 693 ILE A N 1
ATOM 2308 C CA . ILE A 1 316 ? -5.195 57.341 -63.268 1.00 51.48 693 ILE A CA 1
ATOM 2309 C C . ILE A 1 316 ? -3.871 56.592 -63.285 1.00 49.55 693 ILE A C 1
ATOM 2310 O O . ILE A 1 316 ? -3.708 55.600 -62.565 1.00 49.74 693 ILE A O 1
ATOM 2315 N N . LYS A 1 317 ? -2.928 57.056 -64.101 1.00 46.98 694 LYS A N 1
ATOM 2316 C CA . LYS A 1 317 ? -1.619 56.427 -64.224 1.00 49.93 694 LYS A CA 1
ATOM 2317 C C . LYS A 1 317 ? -0.550 57.432 -63.820 1.00 49.99 694 LYS A C 1
ATOM 2318 O O . LYS A 1 317 ? -0.480 58.530 -64.384 1.00 50.46 694 LYS A O 1
ATOM 2322 N N . LEU A 1 318 ? 0.280 57.055 -62.853 1.00 48.42 695 LEU A N 1
ATOM 2323 C CA . LEU A 1 318 ? 1.334 57.914 -62.331 1.00 51.46 695 LEU A CA 1
ATOM 2324 C C . LEU A 1 318 ? 2.690 57.380 -62.770 1.00 53.01 695 LEU A C 1
ATOM 2325 O O . LEU A 1 318 ? 2.960 56.180 -62.647 1.00 55.32 695 LEU A O 1
ATOM 2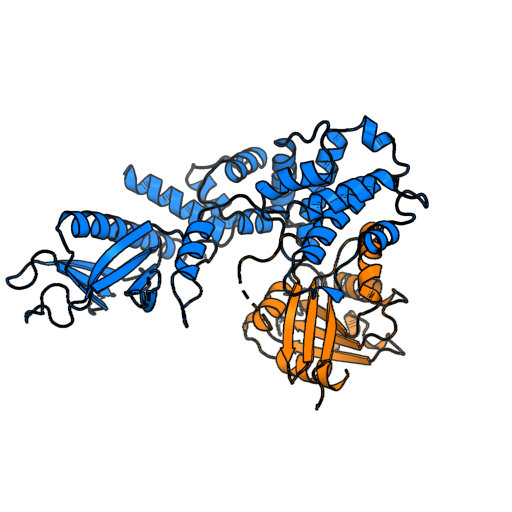330 N N . LEU A 1 319 ? 3.540 58.271 -63.277 1.00 52.63 696 LEU A N 1
ATOM 2331 C CA . LEU A 1 319 ? 4.846 57.906 -63.807 1.00 50.38 696 LEU A CA 1
ATOM 2332 C C . LEU A 1 319 ? 5.918 58.780 -63.165 1.00 54.45 696 LEU A C 1
ATOM 2333 O O . LEU A 1 319 ? 5.631 59.650 -62.336 1.00 53.19 696 LEU A O 1
ATOM 2338 N N . SER A 1 320 ? 7.168 58.541 -63.557 1.00 55.86 697 SER A N 1
ATOM 2339 C CA . SER A 1 320 ? 8.309 59.291 -63.046 1.00 54.99 697 SER A CA 1
ATOM 2340 C C . SER A 1 320 ? 9.333 59.456 -64.157 1.00 57.71 697 SER A C 1
ATOM 2341 O O . SER A 1 320 ? 9.717 58.475 -64.800 1.00 65.60 697 SER A O 1
ATOM 2344 N N . ALA A 1 321 ? 9.773 60.690 -64.376 1.00 53.09 698 ALA A N 1
ATOM 2345 C CA . ALA A 1 321 ? 10.765 60.979 -65.406 1.00 59.73 698 ALA A CA 1
ATOM 2346 C C . ALA A 1 321 ? 11.967 61.710 -64.815 1.00 64.35 698 ALA A C 1
ATOM 2347 O O . ALA A 1 321 ? 13.096 61.551 -65.281 1.00 61.45 698 ALA A O 1
ATOM 2349 N N . ARG A 1 327 ? 7.714 56.756 -69.077 1.00 69.77 704 ARG A N 1
ATOM 2350 C CA . ARG A 1 327 ? 8.995 56.978 -68.419 1.00 73.63 704 ARG A CA 1
ATOM 2351 C C . ARG A 1 327 ? 9.265 55.891 -67.384 1.00 74.16 704 ARG A C 1
ATOM 2352 O O . ARG A 1 327 ? 10.332 55.277 -67.374 1.00 72.37 704 ARG A O 1
ATOM 2354 N N . LYS A 1 328 ? 8.284 55.661 -66.513 1.00 68.61 705 LYS A N 1
ATOM 2355 C CA . LYS A 1 328 ? 8.383 54.637 -65.482 1.00 65.20 705 LYS A CA 1
ATOM 2356 C C . LYS A 1 328 ? 7.112 54.617 -64.644 1.00 63.27 705 LYS A C 1
ATOM 2357 O O . LYS A 1 328 ? 6.842 55.558 -63.892 1.00 64.16 705 LYS A O 1
ATOM 2359 N N . VAL A 1 329 ? 6.324 53.550 -64.770 1.00 59.07 706 VAL A N 1
ATOM 2360 C CA . VAL A 1 329 ? 5.053 53.471 -64.063 1.00 58.31 706 VAL A CA 1
ATOM 2361 C C . VAL A 1 329 ? 5.308 53.360 -62.566 1.00 57.54 706 VAL A C 1
ATOM 2362 O O . VAL A 1 329 ? 6.053 52.485 -62.108 1.00 60.19 706 VAL A O 1
ATOM 2366 N N . LEU A 1 330 ? 4.692 54.256 -61.797 1.00 57.80 707 LEU A N 1
ATOM 2367 C CA . LEU A 1 330 ? 4.743 54.195 -60.342 1.00 55.95 707 LEU A CA 1
ATOM 2368 C C . LEU A 1 330 ? 3.584 53.383 -59.781 1.00 49.78 707 LEU A C 1
ATOM 2369 O O . LEU A 1 330 ? 3.779 52.497 -58.946 1.00 53.47 707 LEU A O 1
ATOM 2374 N N . ILE A 1 331 ? 2.362 53.677 -60.240 1.00 50.19 708 ILE A N 1
ATOM 2375 C CA . ILE A 1 331 ? 1.179 52.944 -59.815 1.00 42.48 708 ILE A CA 1
ATOM 2376 C C . ILE A 1 331 ? 0.037 53.354 -60.727 1.00 47.59 708 ILE A C 1
ATOM 2377 O O . ILE A 1 331 ? 0.099 54.401 -61.381 1.00 44.42 708 ILE A O 1
ATOM 2382 N N . ILE A 1 332 ? -1.005 52.530 -60.777 1.00 48.26 709 ILE A N 1
ATOM 2383 C CA . ILE A 1 332 ? -2.181 52.791 -61.597 1.00 49.61 709 ILE A CA 1
ATOM 2384 C C . ILE A 1 332 ? -3.411 52.738 -60.704 1.00 49.78 709 ILE A C 1
ATOM 2385 O O . ILE A 1 332 ? -3.548 51.825 -59.881 1.00 49.91 709 ILE A O 1
ATOM 2390 N N . PHE A 1 333 ? -4.298 53.715 -60.860 1.00 49.36 710 PHE A N 1
ATOM 2391 C CA . PHE A 1 333 ? -5.503 53.814 -60.053 1.00 49.84 710 PHE A CA 1
ATOM 2392 C C . PHE A 1 333 ? -6.741 53.825 -60.939 1.00 50.22 710 PHE A C 1
ATOM 2393 O O . PHE A 1 333 ? -6.682 54.146 -62.130 1.00 49.86 710 PHE A O 1
ATOM 2401 N N . ASN A 1 334 ? -7.870 53.472 -60.331 1.00 51.08 711 ASN A N 1
ATOM 2402 C CA . ASN A 1 334 ? -9.182 53.590 -60.957 1.00 53.84 711 ASN A CA 1
ATOM 2403 C C . ASN A 1 334 ? -10.126 54.197 -59.928 1.00 55.03 711 ASN A C 1
ATOM 2404 O O . ASN A 1 334 ? -10.444 53.558 -58.920 1.00 56.47 711 ASN A O 1
ATOM 2409 N N . ALA A 1 335 ? -10.562 55.428 -60.178 1.00 59.08 712 ALA A N 1
ATOM 2410 C CA . ALA A 1 335 ? -11.388 56.134 -59.216 1.00 60.96 712 ALA A CA 1
ATOM 2411 C C . ALA A 1 335 ? -12.792 55.533 -59.163 1.00 63.73 712 ALA A C 1
ATOM 2412 O O . ALA A 1 335 ? -13.277 54.976 -60.152 1.00 64.70 712 ALA A O 1
ATOM 2414 N N . PRO A 1 336 ? -13.462 55.627 -58.012 1.00 65.96 713 PRO A N 1
ATOM 2415 C CA . PRO A 1 336 ? -14.854 55.152 -57.944 1.00 64.29 713 PRO A CA 1
ATOM 2416 C C . PRO A 1 336 ? -15.776 55.884 -58.902 1.00 63.67 713 PRO A C 1
ATOM 2417 O O . PRO A 1 336 ? -16.663 55.264 -59.503 1.00 66.93 713 PRO A O 1
ATOM 2421 N N . SER A 1 337 ? -15.589 57.193 -59.061 1.00 63.95 714 SER A N 1
ATOM 2422 C CA . SER A 1 337 ? -16.365 57.995 -59.995 1.00 63.29 714 SER A CA 1
ATOM 2423 C C . SER A 1 337 ? -15.424 58.959 -60.702 1.00 62.54 714 SER A C 1
ATOM 2424 O O . SER A 1 337 ? -14.235 59.046 -60.382 1.00 61.83 714 SER A O 1
ATOM 2427 N N . LEU A 1 338 ? -15.962 59.690 -61.681 1.00 62.49 715 LEU A N 1
ATOM 2428 C CA . LEU A 1 338 ? -15.145 60.678 -62.376 1.00 64.01 715 LEU A CA 1
ATOM 2429 C C . LEU A 1 338 ? -14.990 61.954 -61.558 1.00 63.12 715 LEU A C 1
ATOM 2430 O O . LEU A 1 338 ? -13.969 62.641 -61.678 1.00 62.46 715 LEU A O 1
ATOM 2435 N N . GLN A 1 339 ? -15.980 62.283 -60.724 1.00 62.88 716 GLN A N 1
ATOM 2436 C CA . GLN A 1 339 ? -15.810 63.384 -59.782 1.00 61.94 716 GLN A CA 1
ATOM 2437 C C . GLN A 1 339 ? -14.674 63.091 -58.811 1.00 58.55 716 GLN A C 1
ATOM 2438 O O . GLN A 1 339 ? -13.864 63.973 -58.504 1.00 57.72 716 GLN A O 1
ATOM 2440 N N . ASP A 1 340 ? -14.598 61.851 -58.322 1.00 58.43 717 ASP A N 1
ATOM 2441 C CA . ASP A 1 340 ? -13.488 61.458 -57.462 1.00 57.57 717 ASP A CA 1
ATOM 2442 C C . ASP A 1 340 ? -12.160 61.557 -58.202 1.00 56.25 717 ASP A C 1
ATOM 2443 O O . ASP A 1 340 ? -11.156 62.004 -57.636 1.00 59.09 717 ASP A O 1
ATOM 2448 N N . ARG A 1 341 ? -12.134 61.139 -59.470 1.00 54.14 718 ARG A N 1
ATOM 2449 C CA . ARG A 1 341 ? -10.917 61.284 -60.261 1.00 52.04 718 ARG A CA 1
ATOM 2450 C C . ARG A 1 341 ? -10.659 62.743 -60.608 1.00 51.71 718 ARG A C 1
ATOM 2451 O O . ARG A 1 341 ? -9.506 63.191 -60.616 1.00 48.83 718 ARG A O 1
ATOM 2459 N N . LEU A 1 342 ? -11.718 63.500 -60.901 1.00 52.97 719 LEU A N 1
ATOM 2460 C CA . LEU A 1 342 ? -11.548 64.912 -61.229 1.00 49.83 719 LEU A CA 1
ATOM 2461 C C . LEU A 1 342 ? -11.006 65.688 -60.036 1.00 47.52 719 LEU A C 1
ATOM 2462 O O . LEU A 1 342 ? -10.073 66.487 -60.171 1.00 47.62 719 LEU A O 1
ATOM 2464 N N . ARG A 1 343 ? -11.583 65.464 -58.853 1.00 48.94 720 ARG A N 1
ATOM 2465 C CA . ARG A 1 343 ? -11.128 66.172 -57.661 1.00 46.37 720 ARG A CA 1
ATOM 2466 C C . ARG A 1 343 ? -9.700 65.780 -57.302 1.00 48.86 720 ARG A C 1
ATOM 2467 O O . ARG A 1 343 ? -8.837 66.643 -57.101 1.00 47.16 720 ARG A O 1
ATOM 2469 N N . PHE A 1 344 ? -9.430 64.476 -57.215 1.00 47.06 721 PHE A N 1
ATOM 2470 C CA . PHE A 1 344 ? -8.096 64.018 -56.842 1.00 43.67 721 PHE A CA 1
ATOM 2471 C C . PHE A 1 344 ? -7.057 64.449 -57.871 1.00 46.78 721 PHE A C 1
ATOM 2472 O O . PHE A 1 344 ? -6.006 64.996 -57.518 1.00 47.64 721 PHE A O 1
ATOM 2480 N N . THR A 1 345 ? -7.336 64.206 -59.153 1.00 45.63 722 THR A N 1
ATOM 2481 C CA . THR A 1 345 ? -6.373 64.544 -60.196 1.00 44.13 722 THR A CA 1
ATOM 2482 C C . THR A 1 345 ? -6.057 66.035 -60.200 1.00 44.29 722 THR A C 1
ATOM 2483 O O . THR A 1 345 ? -4.912 66.433 -60.444 1.00 42.69 722 THR A O 1
ATOM 2487 N N . SER A 1 346 ? -7.059 66.876 -59.934 1.00 41.92 723 SER A N 1
ATOM 2488 C CA . SER A 1 346 ? -6.821 68.315 -59.879 1.00 46.20 723 SER A CA 1
ATOM 2489 C C . SER A 1 346 ? -5.852 68.666 -58.757 1.00 41.18 723 SER A C 1
ATOM 2490 O O . SER A 1 346 ? -4.855 69.362 -58.977 1.00 38.62 723 SER A O 1
ATOM 2493 N N . ASP A 1 347 ? -6.129 68.188 -57.541 1.00 39.12 724 ASP A N 1
ATOM 2494 C CA . ASP A 1 347 ? -5.224 68.449 -56.426 1.00 43.01 724 ASP A CA 1
ATOM 2495 C C . ASP A 1 347 ? -3.818 67.943 -56.727 1.00 40.12 724 ASP A C 1
ATOM 2496 O O . ASP A 1 347 ? -2.829 68.635 -56.457 1.00 42.31 724 ASP A O 1
ATOM 2501 N N . LEU A 1 348 ? -3.710 66.739 -57.294 1.00 41.48 725 LEU A N 1
ATOM 2502 C CA . LEU A 1 348 ? -2.396 66.158 -57.549 1.00 44.17 725 LEU A CA 1
ATOM 2503 C C . LEU A 1 348 ? -1.634 66.949 -58.604 1.00 37.90 725 LEU A C 1
ATOM 2504 O O . LEU A 1 348 ? -0.423 67.164 -58.472 1.00 36.76 725 LEU A O 1
ATOM 2509 N N . ARG A 1 349 ? -2.323 67.389 -59.660 1.00 38.18 726 ARG A N 1
ATOM 2510 C CA . ARG A 1 349 ? -1.660 68.176 -60.694 1.00 39.89 726 ARG A CA 1
ATOM 2511 C C . ARG A 1 349 ? -1.084 69.464 -60.122 1.00 42.95 726 ARG A C 1
ATOM 2512 O O . ARG A 1 349 ? -0.011 69.913 -60.543 1.00 39.10 726 ARG A O 1
ATOM 2514 N N . GLU A 1 350 ? -1.789 70.080 -59.170 1.00 41.58 727 GLU A N 1
ATOM 2515 C CA . GLU A 1 350 ? -1.300 71.320 -58.578 1.00 41.89 727 GLU A CA 1
ATOM 2516 C C . GLU A 1 350 ? -0.155 71.053 -57.608 1.00 42.46 727 GLU A C 1
ATOM 2517 O O . GLU A 1 350 ? 0.825 71.806 -57.573 1.00 39.24 727 GLU A O 1
ATOM 2523 N N . SER A 1 351 ? -0.257 69.981 -56.817 1.00 39.11 728 SER A N 1
ATOM 2524 C CA . SER A 1 351 ? 0.821 69.636 -55.896 1.00 37.28 728 SER A CA 1
ATOM 2525 C C . SER A 1 351 ? 2.106 69.297 -56.641 1.00 39.12 728 SER A C 1
ATOM 2526 O O . SER A 1 351 ? 3.203 69.597 -56.155 1.00 38.62 728 SER A O 1
ATOM 2529 N N . ILE A 1 352 ? 1.995 68.682 -57.820 1.00 38.97 729 ILE A N 1
ATOM 2530 C CA . ILE A 1 352 ? 3.178 68.411 -58.631 1.00 36.86 729 ILE A CA 1
ATOM 2531 C C . ILE A 1 352 ? 3.785 69.715 -59.132 1.00 38.14 729 ILE A C 1
ATOM 2532 O O . ILE A 1 352 ? 4.994 69.945 -59.006 1.00 38.72 729 ILE A O 1
ATOM 2537 N N . ALA A 1 353 ? 2.956 70.586 -59.712 1.00 37.69 730 ALA A N 1
ATOM 2538 C CA . ALA A 1 353 ? 3.446 71.882 -60.171 1.00 38.90 730 ALA A CA 1
ATOM 2539 C C . ALA A 1 353 ? 4.065 72.671 -59.025 1.00 40.65 730 ALA A C 1
ATOM 2540 O O . ALA A 1 353 ? 5.117 73.300 -59.191 1.00 44.57 730 ALA A O 1
ATOM 2542 N N . GLU A 1 354 ? 3.426 72.652 -57.854 1.00 38.60 731 GLU A N 1
ATOM 2543 C CA . GLU A 1 354 ? 3.992 73.327 -56.691 1.00 38.83 731 GLU A CA 1
ATOM 2544 C C . GLU A 1 354 ? 5.354 72.749 -56.328 1.00 43.63 731 GLU A C 1
ATOM 2545 O O . GLU A 1 354 ? 6.281 73.492 -55.986 1.00 40.14 731 GLU A O 1
ATOM 2551 N N . VAL A 1 355 ? 5.496 71.425 -56.405 1.00 38.98 732 VAL A N 1
ATOM 2552 C CA . VAL A 1 355 ? 6.759 70.793 -56.034 1.00 38.23 732 VAL A CA 1
ATOM 2553 C C . VAL A 1 355 ? 7.851 71.135 -57.040 1.00 39.52 732 VAL A C 1
ATOM 2554 O O . VAL A 1 355 ? 9.022 71.296 -56.673 1.00 40.25 732 VAL A O 1
ATOM 2558 N N . GLN A 1 356 ? 7.497 71.245 -58.322 1.00 44.10 733 GLN A N 1
ATOM 2559 C CA . GLN A 1 356 ? 8.496 71.601 -59.324 1.00 46.99 733 GLN A CA 1
ATOM 2560 C C . GLN A 1 356 ? 8.962 73.043 -59.164 1.00 43.65 733 GLN A C 1
ATOM 2561 O O . GLN A 1 356 ? 10.091 73.372 -59.545 1.00 40.34 733 GLN A O 1
ATOM 2567 N N . GLU A 1 357 ? 8.116 73.911 -58.604 1.00 41.43 734 GLU A N 1
ATOM 2568 C CA . GLU A 1 357 ? 8.577 75.243 -58.225 1.00 48.24 734 GLU A CA 1
ATOM 2569 C C . GLU A 1 357 ? 9.601 75.165 -57.100 1.00 48.59 734 GLU A C 1
ATOM 2570 O O . GLU A 1 357 ? 10.623 75.860 -57.132 1.00 50.79 734 GLU A O 1
ATOM 2576 N N . MET A 1 358 ? 9.347 74.319 -56.098 1.00 49.74 735 MET A N 1
ATOM 2577 C CA . MET A 1 358 ? 10.304 74.150 -55.010 1.00 50.13 735 MET A CA 1
ATOM 2578 C C . MET A 1 358 ? 11.663 73.704 -55.534 1.00 51.46 735 MET A C 1
ATOM 2579 O O . MET A 1 358 ? 12.704 74.186 -55.073 1.00 53.75 735 MET A O 1
ATOM 2584 N N . GLU A 1 359 ? 11.673 72.783 -56.499 1.00 49.98 736 GLU A N 1
ATOM 2585 C CA . GLU A 1 359 ? 12.937 72.322 -57.065 1.00 53.44 736 GLU A CA 1
ATOM 2586 C C . GLU A 1 359 ? 13.679 73.462 -57.750 1.00 55.52 736 GLU A C 1
ATOM 2587 O O . GLU A 1 359 ? 14.875 73.672 -57.513 1.00 56.18 736 GLU A O 1
ATOM 2593 N N . LYS A 1 360 ? 12.984 74.210 -58.611 1.00 56.16 737 LYS A N 1
ATOM 2594 C CA . LYS A 1 360 ? 13.614 75.329 -59.304 1.00 56.17 737 LYS A CA 1
ATOM 2595 C C . LYS A 1 360 ? 14.293 76.270 -58.318 1.00 58.26 737 LYS A C 1
ATOM 2596 O O . LYS A 1 360 ? 15.454 76.652 -58.501 1.00 58.55 737 LYS A O 1
ATOM 2600 N N A TYR A 1 361 ? 13.582 76.654 -57.258 0.55 56.97 738 TYR A N 1
ATOM 2601 N N B TYR A 1 361 ? 13.578 76.652 -57.260 0.45 57.14 738 TYR A N 1
ATOM 2602 C CA A TYR A 1 361 ? 14.177 77.535 -56.260 0.55 58.79 738 TYR A CA 1
ATOM 2603 C CA B TYR A 1 361 ? 14.155 77.532 -56.249 0.45 58.39 738 TYR A CA 1
ATOM 2604 C C A TYR A 1 361 ? 15.291 76.829 -55.500 0.55 60.06 738 TYR A C 1
ATOM 2605 C C B TYR A 1 361 ? 15.277 76.834 -55.491 0.45 59.89 738 TYR A C 1
ATOM 2606 O O A TYR A 1 361 ? 16.369 77.393 -55.291 0.55 60.93 738 TYR A O 1
ATOM 2607 O O B TYR A 1 361 ? 16.352 77.406 -55.284 0.45 60.85 738 TYR A O 1
ATOM 2624 N N . ARG A 1 362 ? 15.044 75.590 -55.074 1.00 59.39 739 ARG A N 1
ATOM 2625 C CA . ARG A 1 362 ? 15.991 74.853 -54.245 1.00 62.02 739 ARG A CA 1
ATOM 2626 C C . ARG A 1 362 ? 17.268 74.487 -54.995 1.00 66.21 739 ARG A C 1
ATOM 2627 O O . ARG A 1 362 ? 18.127 73.793 -54.444 1.00 71.29 739 ARG A O 1
ATOM 2629 N N . VAL A 1 363 ? 17.412 74.943 -56.235 1.00 63.72 740 VAL A N 1
ATOM 2630 C CA . VAL A 1 363 ? 18.630 74.714 -56.995 1.00 63.83 740 VAL A CA 1
ATOM 2631 C C . VAL A 1 363 ? 19.265 76.058 -57.327 1.00 66.86 740 VAL A C 1
ATOM 2632 O O . VAL A 1 363 ? 20.491 76.168 -57.487 1.00 68.18 740 VAL A O 1
ATOM 2636 N N . GLU A 1 364 ? 18.437 77.099 -57.414 1.00 64.90 741 GLU A N 1
ATOM 2637 C CA . GLU A 1 364 ? 18.971 78.446 -57.547 1.00 65.32 741 GLU A CA 1
ATOM 2638 C C . GLU A 1 364 ? 19.699 78.898 -56.292 1.00 68.60 741 GLU A C 1
ATOM 2639 O O . GLU A 1 364 ? 20.321 79.965 -56.307 1.00 71.92 741 GLU A O 1
ATOM 2645 N N . SER A 1 365 ? 19.631 78.118 -55.213 1.00 67.72 742 SER A N 1
ATOM 2646 C CA . SER A 1 365 ? 20.443 78.370 -54.032 1.00 70.99 742 SER A CA 1
ATOM 2647 C C . SER A 1 365 ? 21.912 78.346 -54.426 1.00 73.01 742 SER A C 1
ATOM 2648 O O . SER A 1 365 ? 22.526 77.276 -54.490 1.00 69.64 742 SER A O 1
ATOM 2651 N N . GLU A 1 366 ? 22.476 79.517 -54.707 1.00 73.51 743 GLU A N 1
ATOM 2652 C CA . GLU A 1 366 ? 23.859 79.617 -55.153 1.00 71.77 743 GLU A CA 1
ATOM 2653 C C . GLU A 1 366 ? 24.805 78.925 -54.177 1.00 70.98 743 GLU A C 1
ATOM 2654 O O . GLU A 1 366 ? 25.171 77.766 -54.372 1.00 66.73 743 GLU A O 1
ATOM 2656 N N . ASN B 2 44 ? 24.123 43.254 -15.356 1.00 56.86 12 ASN B N 1
ATOM 2657 C CA . ASN B 2 44 ? 23.054 44.233 -15.523 1.00 57.90 12 ASN B CA 1
ATOM 2658 C C . ASN B 2 44 ? 21.698 43.584 -15.280 1.00 54.36 12 ASN B C 1
ATOM 2659 O O . ASN B 2 44 ? 20.840 43.559 -16.163 1.00 51.49 12 ASN B O 1
ATOM 2661 N N . LEU B 2 45 ? 21.509 43.068 -14.065 1.00 52.58 13 LEU B N 1
ATOM 2662 C CA . LEU B 2 45 ? 20.329 42.264 -13.767 1.00 45.87 13 LEU B CA 1
ATOM 2663 C C . LEU B 2 45 ? 19.088 43.124 -13.559 1.00 46.24 13 LEU B C 1
ATOM 2664 O O . LEU B 2 45 ? 18.009 42.788 -14.060 1.00 43.23 13 LEU B O 1
ATOM 2669 N N . TYR B 2 46 ? 19.216 44.231 -12.834 1.00 47.05 14 TYR B N 1
ATOM 2670 C CA . TYR B 2 46 ? 18.068 45.022 -12.414 1.00 46.41 14 TYR B CA 1
ATOM 2671 C C . TYR B 2 46 ? 17.860 46.217 -13.333 1.00 42.15 14 TYR B C 1
ATOM 2672 O O . TYR B 2 46 ? 18.814 46.928 -13.668 1.00 43.54 14 TYR B O 1
ATOM 2681 N N . PHE B 2 47 ? 16.610 46.428 -13.734 1.00 40.67 15 PHE B N 1
ATOM 2682 C CA . PHE B 2 47 ? 16.243 47.622 -14.481 1.00 40.45 15 PHE B CA 1
ATOM 2683 C C . PHE B 2 47 ? 16.382 48.846 -13.585 1.00 37.22 15 PHE B C 1
ATOM 2684 O O . PHE B 2 47 ? 15.819 48.892 -12.487 1.00 40.70 15 PHE B O 1
ATOM 2692 N N . GLN B 2 48 ? 17.145 49.833 -14.046 1.00 36.62 16 GLN B N 1
ATOM 2693 C CA . GLN B 2 48 ? 17.392 51.050 -13.290 1.00 36.29 16 GLN B CA 1
ATOM 2694 C C . GLN B 2 48 ? 16.910 52.261 -14.074 1.00 34.89 16 GLN B C 1
ATOM 2695 O O . GLN B 2 48 ? 17.060 52.322 -15.299 1.00 34.88 16 GLN B O 1
ATOM 2701 N N . SER B 2 49 ? 16.327 53.219 -13.360 1.00 36.87 17 SER B N 1
ATOM 2702 C CA . SER B 2 49 ? 15.903 54.492 -13.925 1.00 38.82 17 SER B CA 1
ATOM 2703 C C . SER B 2 49 ? 16.815 55.590 -13.398 1.00 37.95 17 SER B C 1
ATOM 2704 O O . SER B 2 49 ? 16.967 55.743 -12.181 1.00 32.45 17 SER B O 1
ATOM 2707 N N . MET B 2 50 ? 17.432 56.337 -14.311 1.00 36.68 18 MET B N 1
ATOM 2708 C CA . MET B 2 50 ? 18.376 57.381 -13.951 1.00 35.67 18 MET B CA 1
ATOM 2709 C C . MET B 2 50 ? 18.061 58.658 -14.715 1.00 36.94 18 MET B C 1
ATOM 2710 O O . MET B 2 50 ? 17.466 58.627 -15.796 1.00 36.84 18 MET B O 1
ATOM 2715 N N . ARG B 2 51 ? 18.469 59.782 -14.136 1.00 36.75 19 ARG B N 1
ATOM 2716 C CA . ARG B 2 51 ? 18.231 61.101 -14.704 1.00 32.35 19 ARG B CA 1
ATOM 2717 C C . ARG B 2 51 ? 19.546 61.684 -15.204 1.00 32.69 19 ARG B C 1
ATOM 2718 O O . ARG B 2 51 ? 20.538 61.714 -14.468 1.00 34.03 19 ARG B O 1
ATOM 2726 N N . ILE B 2 52 ? 19.548 62.139 -16.454 1.00 32.71 20 ILE B N 1
ATOM 2727 C CA . ILE B 2 52 ? 20.699 62.791 -17.064 1.00 29.61 20 ILE B CA 1
ATOM 2728 C C . ILE B 2 52 ? 20.293 64.202 -17.460 1.00 33.43 20 ILE B C 1
ATOM 2729 O O . ILE B 2 52 ? 19.162 64.432 -17.902 1.00 30.84 20 ILE B O 1
ATOM 2734 N N . LEU B 2 53 ? 21.215 65.145 -17.301 1.00 30.18 21 LEU B N 1
ATOM 2735 C CA . LEU B 2 53 ? 21.002 66.527 -17.704 1.00 32.43 21 LEU B CA 1
ATOM 2736 C C . LEU B 2 53 ? 21.856 66.826 -18.926 1.00 30.79 21 LEU B C 1
ATOM 2737 O O . LEU B 2 53 ? 23.066 66.574 -18.921 1.00 32.07 21 LEU B O 1
ATOM 2742 N N . MET B 2 54 ? 21.223 67.347 -19.972 1.00 28.29 22 MET B N 1
ATOM 2743 C CA . MET B 2 54 ? 21.913 67.755 -21.187 1.00 32.10 22 MET B CA 1
ATOM 2744 C C . MET B 2 54 ? 22.134 69.261 -21.135 1.00 32.57 22 MET B C 1
ATOM 2745 O O . MET B 2 54 ? 21.176 70.028 -20.992 1.00 31.96 22 MET B O 1
ATOM 2750 N N . VAL B 2 55 ? 23.391 69.678 -21.243 1.00 36.08 23 VAL B N 1
ATOM 2751 C CA . VAL B 2 55 ? 23.755 71.086 -21.181 1.00 34.39 23 VAL B CA 1
ATOM 2752 C C . VAL B 2 55 ? 24.591 71.430 -22.403 1.00 35.80 23 VAL B C 1
ATOM 2753 O O . VAL B 2 55 ? 25.310 70.587 -22.948 1.00 36.26 23 VAL B O 1
ATOM 2757 N N . GLY B 2 56 ? 24.483 72.675 -22.838 1.00 38.02 24 GLY B N 1
ATOM 2758 C CA . GLY B 2 56 ? 25.228 73.139 -23.989 1.00 38.51 24 GLY B CA 1
ATOM 2759 C C . GLY B 2 56 ? 24.606 74.376 -24.585 1.00 40.25 24 GLY B C 1
ATOM 2760 O O . GLY B 2 56 ? 23.436 74.694 -24.366 1.00 37.68 24 GLY B O 1
ATOM 2761 N N . LEU B 2 57 ? 25.416 75.088 -25.362 1.00 41.38 25 LEU B N 1
ATOM 2762 C CA . LEU B 2 57 ? 24.962 76.311 -26.003 1.00 41.43 25 LEU B CA 1
ATOM 2763 C C . LEU B 2 57 ? 23.928 76.005 -27.082 1.00 44.21 25 LEU B C 1
ATOM 2764 O O . LEU B 2 57 ? 23.785 74.869 -27.544 1.00 43.71 25 LEU B O 1
ATOM 2769 N N . ASP B 2 58 ? 23.199 77.043 -27.482 1.00 44.31 26 ASP B N 1
ATOM 2770 C CA . ASP B 2 58 ? 22.271 76.916 -28.595 1.00 44.13 26 ASP B CA 1
ATOM 2771 C C . ASP B 2 58 ? 23.041 76.738 -29.897 1.00 45.95 26 ASP B C 1
ATOM 2772 O O . ASP B 2 58 ? 24.038 77.421 -30.145 1.00 42.00 26 ASP B O 1
ATOM 2777 N N . ALA B 2 59 ? 22.573 75.806 -30.727 1.00 44.79 27 ALA B N 1
ATOM 2778 C CA . ALA B 2 59 ? 23.155 75.454 -32.022 1.00 45.57 27 ALA B CA 1
ATOM 2779 C C . ALA B 2 59 ? 24.285 74.443 -31.887 1.00 51.14 27 ALA B C 1
ATOM 2780 O O . ALA B 2 59 ? 24.945 74.132 -32.891 1.00 56.84 27 ALA B O 1
ATOM 2782 N N . ALA B 2 60 ? 24.535 73.916 -30.686 1.00 48.05 28 ALA B N 1
ATOM 2783 C CA . ALA B 2 60 ? 25.564 72.897 -30.523 1.00 45.76 28 ALA B CA 1
A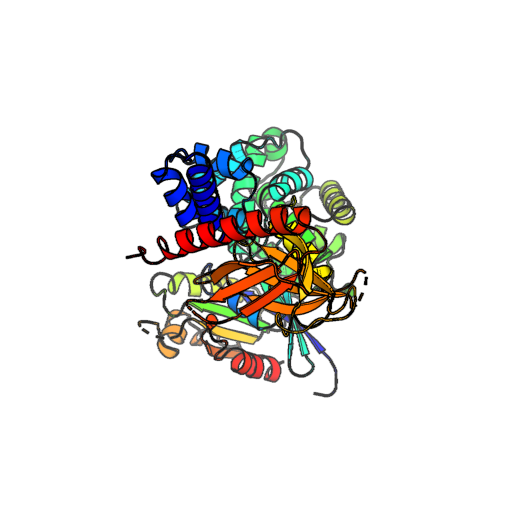TOM 2784 C C . ALA B 2 60 ? 25.095 71.532 -31.009 1.00 48.11 28 ALA B C 1
ATOM 2785 O O . ALA B 2 60 ? 25.922 70.703 -31.404 1.00 48.98 28 ALA B O 1
ATOM 2787 N N . GLY B 2 61 ? 23.787 71.281 -30.990 1.00 47.91 29 GLY B N 1
ATOM 2788 C CA . GLY B 2 61 ? 23.250 70.020 -31.462 1.00 41.84 29 GLY B CA 1
ATOM 2789 C C . GLY B 2 61 ? 22.558 69.214 -30.382 1.00 42.02 29 GLY B C 1
ATOM 2790 O O . GLY B 2 61 ? 22.451 67.989 -30.487 1.00 44.52 29 GLY B O 1
ATOM 2791 N N . LYS B 2 62 ? 22.078 69.892 -29.337 1.00 40.48 30 LYS B N 1
ATOM 2792 C CA . LYS B 2 62 ? 21.413 69.188 -28.245 1.00 43.70 30 LYS B CA 1
ATOM 2793 C C . LYS B 2 62 ? 20.142 68.498 -28.727 1.00 44.07 30 LYS B C 1
ATOM 2794 O O . LYS B 2 62 ? 19.894 67.331 -28.402 1.00 38.18 30 LYS B O 1
ATOM 2800 N N . THR B 2 63 ? 19.323 69.206 -29.508 1.00 42.45 31 THR B N 1
ATOM 2801 C CA . THR B 2 63 ? 18.083 68.616 -30.003 1.00 44.61 31 THR B CA 1
ATOM 2802 C C . THR B 2 63 ? 18.365 67.413 -30.896 1.00 42.49 31 THR B C 1
ATOM 2803 O O . THR B 2 63 ? 17.735 66.359 -30.756 1.00 42.75 31 THR B O 1
ATOM 2807 N N . THR B 2 64 ? 19.314 67.555 -31.825 1.00 41.60 32 THR B N 1
ATOM 2808 C CA . THR B 2 64 ? 19.629 66.461 -32.739 1.00 43.73 32 THR B CA 1
ATOM 2809 C C . THR B 2 64 ? 20.073 65.217 -31.978 1.00 46.83 32 THR B C 1
ATOM 2810 O O . THR B 2 64 ? 19.582 64.111 -32.232 1.00 46.88 32 THR B O 1
ATOM 2814 N N . ILE B 2 65 ? 21.011 65.378 -31.042 1.00 44.68 33 ILE B N 1
ATOM 2815 C CA . ILE B 2 65 ? 21.500 64.235 -30.274 1.00 42.81 33 ILE B CA 1
ATOM 2816 C C . ILE B 2 65 ? 20.351 63.563 -29.532 1.00 44.73 33 ILE B C 1
ATOM 2817 O O . ILE B 2 65 ? 20.215 62.334 -29.540 1.00 47.96 33 ILE B O 1
ATOM 2822 N N . LEU B 2 66 ? 19.504 64.362 -28.879 1.00 40.50 34 LEU B N 1
ATOM 2823 C CA . LEU B 2 66 ? 18.385 63.798 -28.132 1.00 41.18 34 LEU B CA 1
ATOM 2824 C C . LEU B 2 66 ? 17.380 63.118 -29.053 1.00 43.74 34 LEU B C 1
ATOM 2825 O O . LEU B 2 66 ? 16.735 62.142 -28.652 1.00 48.26 34 LEU B O 1
ATOM 2830 N N . TYR B 2 67 ? 17.235 63.611 -30.285 1.00 46.73 35 TYR B N 1
ATOM 2831 C CA . TYR B 2 67 ? 16.281 63.012 -31.214 1.00 49.31 35 TYR B CA 1
ATOM 2832 C C . TYR B 2 67 ? 16.695 61.598 -31.601 1.00 49.40 35 TYR B C 1
ATOM 2833 O O . TYR B 2 67 ? 15.843 60.714 -31.744 1.00 51.85 35 TYR B O 1
ATOM 2835 N N . LYS B 2 68 ? 17.994 61.364 -31.769 1.00 46.83 36 LYS B N 1
ATOM 2836 C CA . LYS B 2 68 ? 18.487 60.075 -32.235 1.00 49.44 36 LYS B CA 1
ATOM 2837 C C . LYS B 2 68 ? 18.603 59.032 -31.131 1.00 52.60 36 LYS B C 1
ATOM 2838 O O . LYS B 2 68 ? 18.994 57.896 -31.421 1.00 54.58 36 LYS B O 1
ATOM 2843 N N . LEU B 2 69 ? 18.275 59.374 -29.885 1.00 49.05 37 LEU B N 1
ATOM 2844 C CA . LEU B 2 69 ? 18.476 58.460 -28.767 1.00 44.99 37 LEU B CA 1
ATOM 2845 C C . LEU B 2 69 ? 17.197 58.157 -27.995 1.00 50.45 37 LEU B C 1
ATOM 2846 O O . LEU B 2 69 ? 17.268 57.524 -26.935 1.00 55.00 37 LEU B O 1
ATOM 2851 N N . LYS B 2 70 ? 16.038 58.584 -28.486 1.00 53.77 38 LYS B N 1
ATOM 2852 C CA . LYS B 2 70 ? 14.779 58.280 -27.810 1.00 49.25 38 LYS B CA 1
ATOM 2853 C C . LYS B 2 70 ? 14.265 56.908 -28.232 1.00 47.59 38 LYS B C 1
ATOM 2854 O O . LYS B 2 70 ? 14.163 55.992 -27.416 1.00 50.11 38 LYS B O 1
ATOM 2860 N N . THR B 2 77 ? 4.739 61.252 -30.142 1.00 61.64 45 THR B N 1
ATOM 2861 C CA . THR B 2 77 ? 3.645 62.217 -30.130 1.00 52.26 45 THR B CA 1
ATOM 2862 C C . THR B 2 77 ? 4.169 63.646 -30.026 1.00 47.61 45 THR B C 1
ATOM 2863 O O . THR B 2 77 ? 5.377 63.880 -30.067 1.00 50.37 45 THR B O 1
ATOM 2864 N N . ILE B 2 78 ? 3.251 64.599 -29.892 1.00 46.91 46 ILE B N 1
ATOM 2865 C CA . ILE B 2 78 ? 3.609 66.012 -29.787 1.00 40.82 46 ILE B CA 1
ATOM 2866 C C . ILE B 2 78 ? 4.358 66.237 -28.480 1.00 43.06 46 ILE B C 1
ATOM 2867 O O . ILE B 2 78 ? 3.841 65.900 -27.405 1.00 41.29 46 ILE B O 1
ATOM 2869 N N . PRO B 2 79 ? 5.568 66.792 -28.521 1.00 42.70 47 PRO B N 1
ATOM 2870 C CA . PRO B 2 79 ? 6.311 67.023 -27.277 1.00 40.27 47 PRO B CA 1
ATOM 2871 C C . PRO B 2 79 ? 5.563 67.973 -26.355 1.00 35.65 47 PRO B C 1
ATOM 2872 O O . PRO B 2 79 ? 4.953 68.949 -26.796 1.00 36.14 47 PRO B O 1
ATOM 2876 N N . THR B 2 80 ? 5.612 67.669 -25.060 1.00 33.49 48 THR B N 1
ATOM 2877 C CA . THR B 2 80 ? 4.994 68.536 -24.068 1.00 32.32 48 THR B CA 1
ATOM 2878 C C . THR B 2 80 ? 5.571 69.943 -24.157 1.00 30.53 48 THR B C 1
ATOM 2879 O O . THR B 2 80 ? 6.768 70.129 -24.395 1.00 30.81 48 THR B O 1
ATOM 2883 N N . ILE B 2 81 ? 4.708 70.943 -23.965 1.00 29.59 49 ILE B N 1
ATOM 2884 C CA . ILE B 2 81 ? 5.160 72.327 -24.021 1.00 31.97 49 ILE B CA 1
ATOM 2885 C C . ILE B 2 81 ? 6.201 72.569 -22.941 1.00 31.03 49 ILE B C 1
ATOM 2886 O O . ILE B 2 81 ? 6.048 72.148 -21.790 1.00 27.19 49 ILE B O 1
ATOM 2891 N N . GLY B 2 82 ? 7.280 73.258 -23.313 1.00 27.12 50 GLY B N 1
ATOM 2892 C CA . GLY B 2 82 ? 8.367 73.552 -22.399 1.00 28.59 50 GLY B CA 1
ATOM 2893 C C . GLY B 2 82 ? 9.693 73.009 -22.914 1.00 30.41 50 GLY B C 1
ATOM 2894 O O . GLY B 2 82 ? 10.029 73.165 -24.088 1.00 30.23 50 GLY B O 1
ATOM 2895 N N . PHE B 2 83 ? 10.450 72.402 -22.004 1.00 32.23 51 PHE B N 1
ATOM 2896 C CA . PHE B 2 83 ? 11.808 71.959 -22.289 1.00 28.95 51 PHE B CA 1
ATOM 2897 C C . PHE B 2 83 ? 11.830 70.522 -22.791 1.00 31.74 51 PHE B C 1
ATOM 2898 O O . PHE B 2 83 ? 11.025 69.687 -22.370 1.00 29.49 51 PHE B O 1
ATOM 2906 N N . ASN B 2 84 ? 12.774 70.240 -23.685 1.00 28.98 52 ASN B N 1
ATOM 2907 C CA . ASN B 2 84 ? 12.963 68.879 -24.168 1.00 28.71 52 ASN B CA 1
ATOM 2908 C C . ASN B 2 84 ? 13.261 67.947 -23.003 1.00 34.61 52 ASN B C 1
ATOM 2909 O O . ASN B 2 84 ? 14.098 68.250 -22.146 1.00 32.52 52 ASN B O 1
ATOM 2914 N N . VAL B 2 85 ? 12.570 66.811 -22.973 1.00 28.67 53 VAL B N 1
ATOM 2915 C CA . VAL B 2 85 ? 12.839 65.768 -21.992 1.00 31.90 53 VAL B CA 1
ATOM 2916 C C . VAL B 2 85 ? 12.338 64.442 -22.547 1.00 34.19 53 VAL B C 1
ATOM 2917 O O . VAL B 2 85 ? 11.134 64.164 -22.538 1.00 30.92 53 VAL B O 1
ATOM 2921 N N . GLU B 2 86 ? 13.260 63.625 -23.042 1.00 35.12 54 GLU B N 1
ATOM 2922 C CA . GLU B 2 86 ? 12.944 62.339 -23.640 1.00 36.45 54 GLU B CA 1
ATOM 2923 C C . GLU B 2 86 ? 13.551 61.222 -22.802 1.00 35.65 54 GLU B C 1
ATOM 2924 O O . GLU B 2 86 ? 14.395 61.450 -21.932 1.00 35.21 54 GLU B O 1
ATOM 2930 N N . THR B 2 87 ? 13.100 60.001 -23.070 1.00 34.06 55 THR B N 1
ATOM 2931 C CA . THR B 2 87 ? 13.606 58.814 -22.399 1.00 35.07 55 THR B CA 1
ATOM 2932 C C . THR B 2 87 ? 14.579 58.085 -23.314 1.00 39.76 55 THR B C 1
ATOM 2933 O O . THR B 2 87 ? 14.349 57.975 -24.522 1.00 42.77 55 THR B O 1
ATOM 2937 N N . VAL B 2 88 ? 15.671 57.595 -22.732 1.00 35.15 56 VAL B N 1
ATOM 2938 C CA . VAL B 2 88 ? 16.703 56.866 -23.459 1.00 39.81 56 VAL B CA 1
ATOM 2939 C C . VAL B 2 88 ? 16.941 55.559 -22.717 1.00 38.65 56 VAL B C 1
ATOM 2940 O O . VAL B 2 88 ? 17.467 55.565 -21.597 1.00 38.30 56 VAL B O 1
ATOM 2944 N N . GLU B 2 89 ? 16.556 54.445 -23.330 1.00 39.77 57 GLU B N 1
ATOM 2945 C CA . GLU B 2 89 ? 16.727 53.127 -22.734 1.00 42.86 57 GLU B CA 1
ATOM 2946 C C . GLU B 2 89 ? 17.904 52.432 -23.405 1.00 44.99 57 GLU B C 1
ATOM 2947 O O . GLU B 2 89 ? 17.871 52.172 -24.613 1.00 46.41 57 GLU B O 1
ATOM 2953 N N . TYR B 2 90 ? 18.941 52.141 -22.623 1.00 46.24 58 TYR B N 1
ATOM 2954 C CA . TYR B 2 90 ? 20.161 51.532 -23.140 1.00 45.81 58 TYR B CA 1
ATOM 2955 C C . TYR B 2 90 ? 20.651 50.489 -22.149 1.00 44.18 58 TYR B C 1
ATOM 2956 O O . TYR B 2 90 ? 20.989 50.824 -21.010 1.00 45.23 58 TYR B O 1
ATOM 2965 N N . LYS B 2 91 ? 20.687 49.229 -22.584 1.00 42.27 59 LYS B N 1
ATOM 2966 C CA . LYS B 2 91 ? 21.230 48.132 -21.782 1.00 38.41 59 LYS B CA 1
ATOM 2967 C C . LYS B 2 91 ? 20.544 48.045 -20.419 1.00 37.01 59 LYS B C 1
ATOM 2968 O O . LYS B 2 91 ? 21.192 47.993 -19.371 1.00 37.15 59 LYS B O 1
ATOM 2970 N N . ASN B 2 92 ? 19.213 48.032 -20.440 1.00 40.75 60 ASN B N 1
ATOM 2971 C CA . ASN B 2 92 ? 18.408 47.885 -19.226 1.00 40.99 60 ASN B CA 1
ATOM 2972 C C . ASN B 2 92 ? 18.620 49.050 -18.260 1.00 39.98 60 ASN B C 1
ATOM 2973 O O . ASN B 2 92 ? 18.580 48.878 -17.039 1.00 40.31 60 ASN B O 1
ATOM 2978 N N . ILE B 2 93 ? 18.851 50.242 -18.803 1.00 43.70 61 ILE B N 1
ATOM 2979 C CA . ILE B 2 93 ? 18.891 51.478 -18.031 1.00 39.00 61 ILE B CA 1
ATOM 2980 C C . ILE B 2 93 ? 17.983 52.482 -18.725 1.00 36.92 61 ILE B C 1
ATOM 2981 O O . ILE B 2 93 ? 18.108 52.702 -19.934 1.00 36.44 61 ILE B O 1
ATOM 2986 N N . SER B 2 94 ? 17.072 53.085 -17.967 1.00 36.40 62 SER B N 1
ATOM 2987 C CA . SER B 2 94 ? 16.142 54.074 -18.504 1.00 39.98 62 SER B CA 1
ATOM 2988 C C . SER B 2 94 ? 16.647 55.461 -18.126 1.00 33.07 62 SER B C 1
ATOM 2989 O O . SER B 2 94 ? 16.666 55.822 -16.944 1.00 36.19 62 SER B O 1
ATOM 2992 N N . PHE B 2 95 ? 17.060 56.234 -19.129 1.00 32.52 63 PHE B N 1
ATOM 2993 C CA . PHE B 2 95 ? 17.610 57.571 -18.926 1.00 35.56 63 PHE B CA 1
ATOM 2994 C C . PHE B 2 95 ? 16.542 58.610 -19.251 1.00 33.93 63 PHE B C 1
ATOM 2995 O O . PHE B 2 95 ? 16.172 58.784 -20.417 1.00 37.39 63 PHE B O 1
ATOM 3003 N N . THR B 2 96 ? 16.052 59.300 -18.225 1.00 32.10 64 THR B N 1
ATOM 3004 C CA . THR B 2 96 ? 15.289 60.523 -18.438 1.00 34.16 64 THR B CA 1
ATOM 3005 C C . THR B 2 96 ? 16.277 61.662 -18.650 1.00 31.91 64 THR B C 1
ATOM 3006 O O . THR B 2 96 ? 17.082 61.964 -17.762 1.00 30.59 64 THR B O 1
ATOM 3010 N N . VAL B 2 97 ? 16.234 62.280 -19.827 1.00 30.79 65 VAL B N 1
ATOM 3011 C CA . VAL B 2 97 ? 17.234 63.256 -20.245 1.00 33.29 65 VAL B CA 1
ATOM 3012 C C . VAL B 2 97 ? 16.562 64.614 -20.395 1.00 32.09 65 VAL B C 1
ATOM 3013 O O . VAL B 2 97 ? 15.683 64.790 -21.248 1.00 31.55 65 VAL B O 1
ATOM 3017 N N . TRP B 2 98 ? 16.979 65.569 -19.568 1.00 32.50 66 TRP B N 1
ATOM 3018 C CA . TRP B 2 98 ? 16.479 66.936 -19.604 1.00 30.56 66 TRP B CA 1
ATOM 3019 C C . TRP B 2 98 ? 17.424 67.825 -20.401 1.00 30.36 66 TRP B C 1
ATOM 3020 O O . TRP B 2 98 ? 18.647 67.700 -20.293 1.00 29.86 66 TRP B O 1
ATOM 3031 N N . ASP B 2 99 ? 16.853 68.729 -21.192 1.00 24.81 67 ASP B N 1
ATOM 3032 C CA . ASP B 2 99 ? 17.615 69.826 -21.776 1.00 28.27 67 ASP B CA 1
ATOM 3033 C C . ASP B 2 99 ? 17.585 70.995 -20.798 1.00 29.05 67 ASP B C 1
ATOM 3034 O O . ASP B 2 99 ? 16.517 71.546 -20.512 1.00 27.23 67 ASP B O 1
ATOM 3039 N N . VAL B 2 100 ? 18.753 71.364 -20.282 1.00 32.13 68 VAL B N 1
ATOM 3040 C CA . VAL B 2 100 ? 18.865 72.358 -19.225 1.00 32.24 68 VAL B CA 1
ATOM 3041 C C . VAL B 2 100 ? 19.656 73.550 -19.742 1.00 32.39 68 VAL B C 1
ATOM 3042 O O . VAL B 2 100 ? 20.527 73.415 -20.607 1.00 34.71 68 VAL B O 1
ATOM 3046 N N . GLY B 2 101 ? 19.344 74.724 -19.206 1.00 34.81 69 GLY B N 1
ATOM 3047 C CA . GLY B 2 101 ? 20.036 75.933 -19.601 1.00 33.05 69 GLY B CA 1
ATOM 3048 C C . GLY B 2 101 ? 19.360 77.155 -19.018 1.00 37.89 69 GLY B C 1
ATOM 3049 O O . GLY B 2 101 ? 18.375 77.063 -18.279 1.00 33.82 69 GLY B O 1
ATOM 3050 N N . GLY B 2 102 ? 19.917 78.308 -19.366 1.00 38.44 70 GLY B N 1
ATOM 3051 C CA . GLY B 2 102 ? 19.405 79.590 -18.927 1.00 38.16 70 GLY B CA 1
ATOM 3052 C C . GLY B 2 102 ? 20.502 80.479 -18.375 1.00 40.08 70 GLY B C 1
ATOM 3053 O O . GLY B 2 102 ? 21.642 80.067 -18.170 1.00 40.28 70 GLY B O 1
ATOM 3054 N N . GLN B 2 103 ? 20.121 81.733 -18.139 1.00 40.96 71 GLN B N 1
ATOM 3055 C CA . GLN B 2 103 ? 21.033 82.713 -17.573 1.00 41.66 71 GLN B CA 1
ATOM 3056 C C . GLN B 2 103 ? 21.165 82.492 -16.067 1.00 40.24 71 GLN B C 1
ATOM 3057 O O . GLN B 2 103 ? 20.518 81.621 -15.479 1.00 45.84 71 GLN B O 1
ATOM 3063 N N . ASP B 2 104 ? 22.016 83.301 -15.432 1.00 37.47 72 ASP B N 1
ATOM 3064 C CA . ASP B 2 104 ? 22.357 83.077 -14.029 1.00 39.40 72 ASP B CA 1
ATOM 3065 C C . ASP B 2 104 ? 21.119 83.088 -13.139 1.00 37.48 72 ASP B C 1
ATOM 3066 O O . ASP B 2 104 ? 20.904 82.164 -12.347 1.00 40.77 72 ASP B O 1
ATOM 3071 N N . LYS B 2 105 ? 20.293 84.130 -13.249 1.00 35.19 73 LYS B N 1
ATOM 3072 C CA . LYS B 2 105 ? 19.140 84.258 -12.366 1.00 39.33 73 LYS B CA 1
ATOM 3073 C C . LYS B 2 105 ? 18.094 83.171 -12.587 1.00 41.64 73 LYS B C 1
ATOM 3074 O O . LYS B 2 105 ? 17.149 83.080 -11.796 1.00 38.49 73 LYS B O 1
ATOM 3080 N N . ILE B 2 106 ? 18.239 82.350 -13.624 1.00 38.95 74 ILE B N 1
ATOM 3081 C CA . ILE B 2 106 ? 17.269 81.302 -13.926 1.00 38.40 74 ILE B CA 1
ATOM 3082 C C . ILE B 2 106 ? 17.781 79.954 -13.435 1.00 38.63 74 ILE B C 1
ATOM 3083 O O . ILE B 2 106 ? 16.994 79.085 -13.043 1.00 36.61 74 ILE B O 1
ATOM 3088 N N . ARG B 2 107 ? 19.101 79.776 -13.455 1.00 43.77 75 ARG B N 1
ATOM 3089 C CA . ARG B 2 107 ? 19.705 78.480 -13.149 1.00 38.99 75 ARG B CA 1
ATOM 3090 C C . ARG B 2 107 ? 19.191 77.859 -11.857 1.00 34.43 75 ARG B C 1
ATOM 3091 O O . ARG B 2 107 ? 18.832 76.671 -11.872 1.00 41.24 75 ARG B O 1
ATOM 3099 N N . PRO B 2 108 ? 19.130 78.572 -10.729 1.00 40.10 76 PRO B N 1
ATOM 3100 C CA . PRO B 2 108 ? 18.700 77.931 -9.473 1.00 39.05 76 PRO B CA 1
ATOM 3101 C C . PRO B 2 108 ? 17.330 77.263 -9.537 1.00 36.43 76 PRO B C 1
ATOM 3102 O O . PRO B 2 108 ? 17.008 76.481 -8.632 1.00 36.18 76 PRO B O 1
ATOM 3106 N N . LEU B 2 109 ? 16.513 77.541 -10.556 1.00 38.66 77 LEU B N 1
ATOM 3107 C CA . LEU B 2 109 ? 15.262 76.805 -10.705 1.00 35.69 77 LEU B CA 1
ATOM 3108 C C . LEU B 2 109 ? 15.499 75.340 -11.046 1.00 34.65 77 LEU B C 1
ATOM 3109 O O . LEU B 2 109 ? 14.612 74.512 -10.814 1.00 33.14 77 LEU B O 1
ATOM 3114 N N . TRP B 2 110 ? 16.672 75.004 -11.586 1.00 33.65 78 TRP B N 1
ATOM 3115 C CA . TRP B 2 110 ? 17.011 73.625 -11.914 1.00 36.61 78 TRP B CA 1
ATOM 3116 C C . TRP B 2 110 ? 17.492 72.823 -10.713 1.00 35.63 78 TRP B C 1
ATOM 3117 O O . TRP B 2 110 ? 17.564 71.592 -10.803 1.00 31.69 78 TRP B O 1
ATOM 3128 N N . ARG B 2 111 ? 17.823 73.481 -9.598 1.00 35.54 79 ARG B N 1
ATOM 3129 C CA . ARG B 2 111 ? 18.383 72.767 -8.455 1.00 35.11 79 ARG B CA 1
ATOM 3130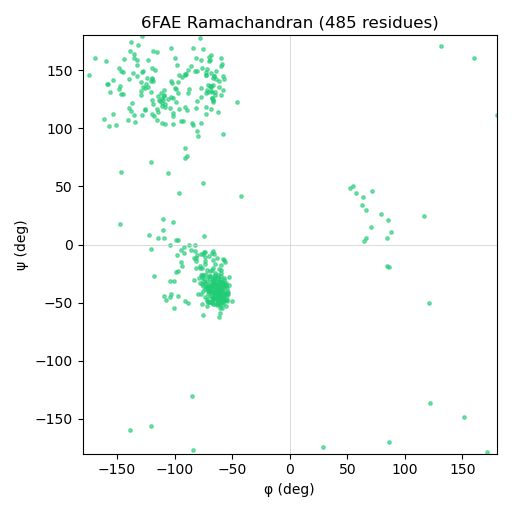 C C . ARG B 2 111 ? 17.456 71.660 -7.970 1.00 38.61 79 ARG B C 1
ATOM 3131 O O . ARG B 2 111 ? 17.929 70.634 -7.465 1.00 38.45 79 ARG B O 1
ATOM 3139 N N . HIS B 2 112 ? 16.142 71.837 -8.123 1.00 37.13 80 HIS B N 1
ATOM 3140 C CA . HIS B 2 112 ? 15.217 70.760 -7.790 1.00 35.97 80 HIS B CA 1
ATOM 3141 C C . HIS B 2 112 ? 15.558 69.480 -8.538 1.00 37.34 80 HIS B C 1
ATOM 3142 O O . HIS B 2 112 ? 15.351 68.380 -8.015 1.00 35.79 80 HIS B O 1
ATOM 3149 N N . TYR B 2 113 ? 16.076 69.602 -9.758 1.00 34.96 81 TYR B N 1
ATOM 3150 C CA . TYR B 2 113 ? 16.403 68.449 -10.583 1.00 37.99 81 TYR B CA 1
ATOM 3151 C C . TYR B 2 113 ? 17.857 68.016 -10.457 1.00 40.73 81 TYR B C 1
ATOM 3152 O O . TYR B 2 113 ? 18.235 66.994 -11.040 1.00 41.87 81 TYR B O 1
ATOM 3161 N N . PHE B 2 114 ? 18.677 68.759 -9.711 1.00 39.88 82 PHE B N 1
ATOM 3162 C CA . PHE B 2 114 ? 20.056 68.346 -9.478 1.00 38.86 82 PHE B CA 1
ATOM 3163 C C . PHE B 2 114 ? 20.149 67.225 -8.451 1.00 40.26 82 PHE B C 1
ATOM 3164 O O . PHE B 2 114 ? 21.088 66.422 -8.500 1.00 37.94 82 PHE B O 1
ATOM 3172 N N . GLN B 2 115 ? 19.190 67.152 -7.525 1.00 40.80 83 GLN B N 1
ATOM 3173 C CA . GLN B 2 115 ? 19.284 66.196 -6.425 1.00 47.29 83 GLN B CA 1
ATOM 3174 C C . GLN B 2 115 ? 19.336 64.762 -6.939 1.00 47.80 83 GLN B C 1
ATOM 3175 O O . GLN B 2 115 ? 20.156 63.956 -6.484 1.00 49.56 83 GLN B O 1
ATOM 3181 N N . ASN B 2 116 ? 18.463 64.423 -7.887 1.00 49.96 84 ASN B N 1
ATOM 3182 C CA . ASN B 2 116 ? 18.456 63.083 -8.462 1.00 54.22 84 ASN B CA 1
ATOM 3183 C C . ASN B 2 116 ? 19.045 63.095 -9.867 1.00 55.61 84 ASN B C 1
ATOM 3184 O O . ASN B 2 116 ? 18.360 62.761 -10.838 1.00 55.37 84 ASN B O 1
ATOM 3189 N N . THR B 2 117 ? 20.316 63.476 -9.979 1.00 47.22 85 THR B N 1
ATOM 3190 C CA . THR B 2 117 ? 21.004 63.567 -11.261 1.00 42.81 85 THR B CA 1
ATOM 3191 C C . THR B 2 117 ? 22.272 62.733 -11.192 1.00 40.87 85 THR B C 1
ATOM 3192 O O . THR B 2 117 ? 23.179 63.044 -10.413 1.00 38.16 85 THR B O 1
ATOM 3196 N N . GLN B 2 118 ? 22.337 61.682 -12.010 1.00 38.06 86 GLN B N 1
ATOM 3197 C CA . GLN B 2 118 ? 23.488 60.789 -12.026 1.00 37.55 86 GLN B CA 1
ATOM 3198 C C . GLN B 2 118 ? 24.491 61.102 -13.127 1.00 33.82 86 GLN B C 1
ATOM 3199 O O . GLN B 2 118 ? 25.660 60.722 -12.999 1.00 33.09 86 GLN B O 1
ATOM 3205 N N . GLY B 2 119 ? 24.078 61.776 -14.192 1.00 32.33 87 GLY B N 1
ATOM 3206 C CA . GLY B 2 119 ? 24.973 62.038 -15.305 1.00 31.57 87 GLY B CA 1
ATOM 3207 C C . GLY B 2 119 ? 24.679 63.367 -15.960 1.00 31.17 87 GLY B C 1
ATOM 3208 O O . GLY B 2 119 ? 23.536 63.834 -15.982 1.00 30.90 87 GLY B O 1
ATOM 3209 N N . LEU B 2 120 ? 25.729 63.980 -16.500 1.00 32.35 88 LEU B N 1
ATOM 3210 C CA . LEU B 2 120 ? 25.631 65.217 -17.262 1.00 31.08 88 LEU B CA 1
ATOM 3211 C C . LEU B 2 120 ? 26.174 64.978 -18.663 1.00 30.24 88 LEU B C 1
ATOM 3212 O O . LEU B 2 120 ? 27.264 64.418 -18.822 1.00 32.00 88 LEU B O 1
ATOM 3217 N N . ILE B 2 121 ? 25.416 65.400 -19.671 1.00 28.19 89 ILE B N 1
ATOM 3218 C CA . ILE B 2 121 ? 25.834 65.316 -21.065 1.00 30.96 89 ILE B CA 1
ATOM 3219 C C . ILE B 2 121 ? 25.996 66.736 -21.585 1.00 32.03 89 ILE B C 1
ATOM 3220 O O . ILE B 2 121 ? 25.015 67.485 -21.683 1.00 32.67 89 ILE B O 1
ATOM 3225 N N . PHE B 2 122 ? 27.229 67.109 -21.912 1.00 32.52 90 PHE B N 1
ATOM 3226 C CA . PHE B 2 122 ? 27.539 68.438 -22.423 1.00 32.32 90 PHE B CA 1
ATOM 3227 C C . PHE B 2 122 ? 27.884 68.333 -23.902 1.00 34.21 90 PHE B C 1
ATOM 3228 O O . PHE B 2 122 ? 28.830 67.630 -24.274 1.00 32.65 90 PHE B O 1
ATOM 3236 N N . VAL B 2 123 ? 27.124 69.038 -24.735 1.00 30.66 91 VAL B N 1
ATOM 3237 C CA . VAL B 2 123 ? 27.300 69.027 -26.182 1.00 36.38 91 VAL B CA 1
ATOM 3238 C C . VAL B 2 123 ? 27.938 70.345 -26.597 1.00 37.29 91 VAL B C 1
ATOM 3239 O O . VAL B 2 123 ? 27.418 71.422 -26.277 1.00 36.49 91 VAL B O 1
ATOM 3243 N N . VAL B 2 124 ? 29.061 70.259 -27.303 1.00 35.77 92 VAL B N 1
ATOM 3244 C CA . VAL B 2 124 ? 29.781 71.426 -27.796 1.00 35.67 92 VAL B CA 1
ATOM 3245 C C . VAL B 2 124 ? 29.929 71.300 -29.304 1.00 39.62 92 VAL B C 1
ATOM 3246 O O . VAL B 2 124 ? 30.122 70.197 -29.830 1.00 40.26 92 VAL B O 1
ATOM 3250 N N . ASP B 2 125 ? 29.836 72.430 -29.998 1.00 39.94 93 ASP B N 1
ATOM 3251 C CA . ASP B 2 125 ? 30.022 72.473 -31.446 1.00 44.03 93 ASP B CA 1
ATOM 3252 C C . ASP B 2 125 ? 31.517 72.560 -31.724 1.00 44.32 93 ASP B C 1
ATOM 3253 O O . ASP B 2 125 ? 32.129 73.621 -31.579 1.00 50.05 93 ASP B O 1
ATOM 3258 N N . SER B 2 126 ? 32.114 71.436 -32.126 1.00 47.05 94 SER B N 1
ATOM 3259 C CA . SER B 2 126 ? 33.548 71.394 -32.390 1.00 50.12 94 SER B CA 1
ATOM 3260 C C . SER B 2 126 ? 33.987 72.401 -33.443 1.00 56.59 94 SER B C 1
ATOM 3261 O O . SER B 2 126 ? 35.192 72.636 -33.586 1.00 56.20 94 SER B O 1
ATOM 3264 N N . ASN B 2 127 ? 33.049 73.001 -34.176 1.00 56.74 95 ASN B N 1
ATOM 3265 C CA . ASN B 2 127 ? 33.379 73.912 -35.262 1.00 57.02 95 ASN B CA 1
ATOM 3266 C C . ASN B 2 127 ? 33.300 75.379 -34.865 1.00 54.92 95 ASN B C 1
ATOM 3267 O O . ASN B 2 127 ? 33.955 76.212 -35.503 1.00 62.65 95 ASN B O 1
ATOM 3272 N N . ASP B 2 128 ? 32.530 75.713 -33.828 1.00 52.97 96 ASP B N 1
ATOM 3273 C CA . ASP B 2 128 ? 32.305 77.106 -33.438 1.00 52.45 96 ASP B CA 1
ATOM 3274 C C . ASP B 2 128 ? 33.395 77.528 -32.455 1.00 49.62 96 ASP B C 1
ATOM 3275 O O . ASP B 2 128 ? 33.190 77.630 -31.244 1.00 48.36 96 ASP B O 1
ATOM 3280 N N . ARG B 2 129 ? 34.584 77.785 -33.005 1.00 51.58 97 ARG B N 1
ATOM 3281 C CA . ARG B 2 129 ? 35.699 78.233 -32.178 1.00 51.48 97 ARG B CA 1
ATOM 3282 C C . ARG B 2 129 ? 35.431 79.599 -31.562 1.00 50.99 97 ARG B C 1
ATOM 3283 O O . ARG B 2 129 ? 35.968 79.912 -30.493 1.00 50.00 97 ARG B O 1
ATOM 3291 N N . GLU B 2 130 ? 34.618 80.427 -32.222 1.00 48.50 98 GLU B N 1
ATOM 3292 C CA . GLU B 2 130 ? 34.285 81.736 -31.675 1.00 50.34 98 GLU B CA 1
ATOM 3293 C C . GLU B 2 130 ? 33.452 81.635 -30.405 1.00 49.86 98 GLU B C 1
ATOM 3294 O O . GLU B 2 130 ? 33.418 82.592 -29.624 1.00 48.11 98 GLU B O 1
ATOM 3296 N N . ARG B 2 131 ? 32.790 80.501 -30.176 1.00 48.87 99 ARG B N 1
ATOM 3297 C CA . ARG B 2 131 ? 31.910 80.327 -29.028 1.00 52.22 99 ARG B CA 1
ATOM 3298 C C . ARG B 2 131 ? 32.417 79.279 -28.046 1.00 46.32 99 ARG B C 1
ATOM 3299 O O . ARG B 2 131 ? 31.712 78.958 -27.083 1.00 44.58 99 ARG B O 1
ATOM 3307 N N . VAL B 2 132 ? 33.620 78.739 -28.258 1.00 45.93 100 VAL B N 1
ATOM 3308 C CA . VAL B 2 132 ? 34.101 77.672 -27.387 1.00 45.73 100 VAL B CA 1
ATOM 3309 C C . VAL B 2 132 ? 34.365 78.193 -25.980 1.00 41.67 100 VAL B C 1
ATOM 3310 O O . VAL B 2 132 ? 34.204 77.455 -25.001 1.00 40.22 100 VAL B O 1
ATOM 3314 N N . ASN B 2 133 ? 34.770 79.459 -25.846 1.00 38.68 101 ASN B N 1
ATOM 3315 C CA . ASN B 2 133 ? 35.038 80.002 -24.517 1.00 39.62 101 ASN B CA 1
ATOM 3316 C C . ASN B 2 133 ? 33.750 80.204 -23.727 1.00 38.92 101 ASN B C 1
ATOM 3317 O O . ASN B 2 133 ? 33.735 80.024 -22.504 1.00 36.36 101 ASN B O 1
ATOM 3322 N N . GLU B 2 134 ? 32.662 80.592 -24.397 1.00 41.09 102 GLU B N 1
ATOM 3323 C CA . GLU B 2 134 ? 31.387 80.684 -23.696 1.00 39.50 102 GLU B CA 1
ATOM 3324 C C . GLU B 2 134 ? 30.780 79.305 -23.472 1.00 39.98 102 GLU B C 1
ATOM 3325 O O . GLU B 2 134 ? 30.007 79.117 -22.526 1.00 39.08 102 GLU B O 1
ATOM 3331 N N . ALA B 2 135 ? 31.117 78.335 -24.325 1.00 34.07 103 ALA B N 1
ATOM 3332 C CA . ALA B 2 135 ? 30.775 76.948 -24.033 1.00 36.53 103 ALA B CA 1
ATOM 3333 C C . ALA B 2 135 ? 31.441 76.490 -22.742 1.00 34.62 103 ALA B C 1
ATOM 3334 O O . ALA B 2 135 ? 30.808 75.849 -21.895 1.00 36.75 103 ALA B O 1
ATOM 3336 N N . ARG B 2 136 ? 32.728 76.808 -22.578 1.00 29.72 104 ARG B N 1
ATOM 3337 C CA . ARG B 2 136 ? 33.425 76.476 -21.339 1.00 32.40 104 ARG B CA 1
ATOM 3338 C C . ARG B 2 136 ? 32.742 77.115 -20.135 1.00 34.18 104 ARG B C 1
ATOM 3339 O O . ARG B 2 136 ? 32.569 76.469 -19.095 1.00 36.51 104 ARG B O 1
ATOM 3347 N N . GLU B 2 137 ? 32.353 78.388 -20.254 1.00 35.24 105 GLU B N 1
ATOM 3348 C CA . GLU B 2 137 ? 31.615 79.035 -19.174 1.00 35.58 105 GLU B CA 1
ATOM 3349 C C . GLU B 2 137 ? 30.262 78.367 -18.957 1.00 34.73 105 GLU B C 1
ATOM 3350 O O . GLU B 2 137 ? 29.802 78.231 -17.817 1.00 33.99 105 GLU B O 1
ATOM 3352 N N . GLU B 2 138 ? 29.609 77.942 -20.041 1.00 33.77 106 GLU B N 1
ATOM 3353 C CA . GLU B 2 138 ? 28.343 77.227 -19.914 1.00 37.96 106 GLU B CA 1
ATOM 3354 C C . GLU B 2 138 ? 28.522 75.925 -19.142 1.00 39.22 106 GLU B C 1
ATOM 3355 O O . GLU B 2 138 ? 27.709 75.592 -18.272 1.00 36.03 106 GLU B O 1
ATOM 3361 N N . LEU B 2 139 ? 29.585 75.177 -19.446 1.00 38.58 107 LEU B N 1
ATOM 3362 C CA . LEU B 2 139 ? 29.835 73.923 -18.742 1.00 35.46 107 LEU B CA 1
ATOM 3363 C C . LEU B 2 139 ? 30.268 74.170 -17.303 1.00 35.82 107 LEU B C 1
ATOM 3364 O O . LEU B 2 139 ? 29.808 73.480 -16.385 1.00 39.06 107 LEU B O 1
ATOM 3369 N N . MET B 2 140 ? 31.148 75.149 -17.083 1.00 35.70 108 MET B N 1
ATOM 3370 C CA . MET B 2 140 ? 31.700 75.358 -15.748 1.00 36.52 108 MET B CA 1
ATOM 3371 C C . MET B 2 140 ? 30.656 75.916 -14.790 1.00 36.35 108 MET B C 1
ATOM 3372 O O . MET B 2 140 ? 30.648 75.565 -13.603 1.00 33.99 108 MET B O 1
ATOM 3377 N N . ARG B 2 141 ? 29.774 76.793 -15.276 1.00 38.29 109 ARG B N 1
ATOM 3378 C CA . ARG B 2 141 ? 28.726 77.319 -14.407 1.00 39.24 109 ARG B CA 1
ATOM 3379 C C . ARG B 2 141 ? 27.803 76.207 -13.926 1.00 40.58 109 ARG B C 1
ATOM 3380 O O . ARG B 2 141 ? 27.315 76.243 -12.791 1.00 38.77 109 ARG B O 1
ATOM 3388 N N . MET B 2 142 ? 27.552 75.207 -14.774 1.00 40.09 110 MET B N 1
ATOM 3389 C CA . MET B 2 142 ? 26.743 74.071 -14.345 1.00 38.42 110 MET B CA 1
ATOM 3390 C C . MET B 2 142 ? 27.497 73.209 -13.339 1.00 38.25 110 MET B C 1
ATOM 3391 O O . MET B 2 142 ? 26.912 72.736 -12.357 1.00 39.77 110 MET B O 1
ATOM 3396 N N . LEU B 2 143 ? 28.799 73.003 -13.558 1.00 36.21 111 LEU B N 1
ATOM 3397 C CA . LEU B 2 143 ? 29.600 72.180 -12.658 1.00 38.02 111 LEU B CA 1
ATOM 3398 C C . LEU B 2 143 ? 29.903 72.865 -11.331 1.00 38.85 111 LEU B C 1
ATOM 3399 O O . LEU B 2 143 ? 30.480 72.225 -10.445 1.00 40.14 111 LEU B O 1
ATOM 3404 N N . ALA B 2 144 ? 29.541 74.136 -11.171 1.00 40.93 112 ALA B N 1
ATOM 3405 C CA . ALA B 2 144 ? 29.753 74.835 -9.911 1.00 39.79 112 ALA B CA 1
ATOM 3406 C C . ALA B 2 144 ? 28.665 74.549 -8.885 1.00 45.28 112 ALA B C 1
ATOM 3407 O O . ALA B 2 144 ? 28.779 75.004 -7.741 1.00 49.37 112 ALA B O 1
ATOM 3409 N N . GLU B 2 145 ? 27.623 73.814 -9.264 1.00 43.07 113 GLU B N 1
ATOM 3410 C CA . GLU B 2 145 ? 26.518 73.512 -8.363 1.00 46.20 113 GLU B CA 1
ATOM 3411 C C . GLU B 2 145 ? 26.900 72.354 -7.449 1.00 47.43 113 GLU B C 1
ATOM 3412 O O . GLU B 2 145 ? 27.247 71.266 -7.923 1.00 49.14 113 GLU B O 1
ATOM 3418 N N . ASP B 2 146 ? 26.825 72.587 -6.137 1.00 49.41 114 ASP B N 1
ATOM 3419 C CA . ASP B 2 146 ? 27.198 71.553 -5.179 1.00 50.32 114 ASP B CA 1
ATOM 3420 C C . ASP B 2 146 ? 26.338 70.305 -5.335 1.00 48.55 114 ASP B C 1
ATOM 3421 O O . ASP B 2 146 ? 26.814 69.190 -5.094 1.00 50.91 114 ASP B O 1
ATOM 3426 N N . GLU B 2 147 ? 25.077 70.471 -5.738 1.00 50.57 115 GLU B N 1
ATOM 3427 C CA . GLU B 2 147 ? 24.169 69.343 -5.909 1.00 51.05 115 GLU B CA 1
ATOM 3428 C C . GLU B 2 147 ? 24.573 68.422 -7.054 1.00 48.00 115 GLU B C 1
ATOM 3429 O O . GLU B 2 147 ? 24.038 67.312 -7.149 1.00 42.69 115 GLU B O 1
ATOM 3435 N N . LEU B 2 148 ? 25.491 68.851 -7.923 1.00 45.85 116 LEU B N 1
ATOM 3436 C CA . LEU B 2 148 ? 25.956 68.050 -9.049 1.00 40.54 116 LEU B CA 1
ATOM 3437 C C . LEU B 2 148 ? 27.396 67.581 -8.868 1.00 39.43 116 LEU B C 1
ATOM 3438 O O . LEU B 2 148 ? 28.067 67.255 -9.853 1.00 39.76 116 LEU B O 1
ATOM 3443 N N . ARG B 2 149 ? 27.884 67.536 -7.626 1.00 43.69 117 ARG B N 1
ATOM 3444 C CA . ARG B 2 149 ? 29.300 67.274 -7.392 1.00 42.24 117 ARG B CA 1
ATOM 3445 C C . ARG B 2 149 ? 29.711 65.878 -7.845 1.00 38.89 117 ARG B C 1
ATOM 3446 O O . ARG B 2 149 ? 30.839 65.692 -8.315 1.00 37.45 117 ARG B O 1
ATOM 3448 N N . ASP B 2 150 ? 28.826 64.893 -7.719 1.00 39.67 118 ASP B N 1
ATOM 3449 C CA . ASP B 2 150 ? 29.177 63.504 -7.978 1.00 41.66 118 ASP B CA 1
ATOM 3450 C C . ASP B 2 150 ? 28.661 62.985 -9.313 1.00 42.96 118 ASP B C 1
ATOM 3451 O O . ASP B 2 150 ? 28.910 61.822 -9.646 1.00 42.29 118 ASP B O 1
ATOM 3456 N N . ALA B 2 151 ? 27.955 63.807 -10.085 1.00 37.67 119 ALA B N 1
ATOM 3457 C CA . ALA B 2 151 ? 27.516 63.382 -11.406 1.00 32.70 119 ALA B CA 1
ATOM 3458 C C . ALA B 2 151 ? 28.718 63.176 -12.319 1.00 31.02 119 ALA B C 1
ATOM 3459 O O . ALA B 2 151 ? 29.718 63.893 -12.229 1.00 33.92 119 ALA B O 1
ATOM 3461 N N . VAL B 2 152 ? 28.618 62.184 -13.199 1.00 29.83 120 VAL B N 1
ATOM 3462 C CA . VAL B 2 152 ? 29.667 61.899 -14.171 1.00 30.60 120 VAL B CA 1
ATOM 3463 C C . VAL B 2 152 ? 29.407 62.728 -15.420 1.00 30.16 120 VAL B C 1
ATOM 3464 O O . VAL B 2 152 ? 28.260 63.040 -15.758 1.00 30.96 120 VAL B O 1
ATOM 3468 N N . LEU B 2 153 ? 30.481 63.092 -16.116 1.00 28.44 121 LEU B N 1
ATOM 3469 C CA . LEU B 2 153 ? 30.416 64.037 -17.224 1.00 34.26 121 LEU B CA 1
ATOM 3470 C C . LEU B 2 153 ? 30.758 63.339 -18.533 1.00 30.94 121 LEU B C 1
ATOM 3471 O O . LEU B 2 153 ? 31.831 62.740 -18.661 1.00 33.73 121 LEU B O 1
ATOM 3476 N N . LEU B 2 154 ? 29.850 63.431 -19.501 1.00 29.17 122 LEU B N 1
ATOM 3477 C CA . LEU B 2 154 ? 30.074 62.954 -20.860 1.00 31.30 122 LEU B CA 1
ATOM 3478 C C . LEU B 2 154 ? 29.973 64.144 -21.803 1.00 37.08 122 LEU B C 1
ATOM 3479 O O . LEU B 2 154 ? 28.935 64.813 -21.853 1.00 35.49 122 LEU B O 1
ATOM 3484 N N . VAL B 2 155 ? 31.045 64.405 -22.546 1.00 35.69 123 VAL B N 1
ATOM 3485 C CA . VAL B 2 155 ? 31.116 65.539 -23.462 1.00 34.88 123 VAL B CA 1
ATOM 3486 C C . VAL B 2 155 ? 31.044 65.010 -24.887 1.00 38.31 123 VAL B C 1
ATOM 3487 O O . VAL B 2 155 ? 31.913 64.242 -25.319 1.00 42.65 123 VAL B O 1
ATOM 3491 N N . PHE B 2 156 ? 30.008 65.421 -25.615 1.00 35.14 124 PHE B N 1
ATOM 3492 C CA . PHE B 2 156 ? 29.853 65.078 -27.025 1.00 38.68 124 PHE B CA 1
ATOM 3493 C C . PHE B 2 156 ? 30.472 66.188 -27.866 1.00 43.81 124 PHE B C 1
ATOM 3494 O O . PHE B 2 156 ? 29.907 67.282 -27.977 1.00 41.25 124 PHE B O 1
ATOM 3502 N N . ALA B 2 157 ? 31.635 65.913 -28.452 1.00 44.56 125 ALA B N 1
ATOM 3503 C CA . ALA B 2 157 ? 32.265 66.839 -29.391 1.00 45.47 125 ALA B CA 1
ATOM 3504 C C . ALA B 2 157 ? 31.573 66.664 -30.736 1.00 52.38 125 ALA B C 1
ATOM 3505 O O . ALA B 2 157 ? 31.936 65.809 -31.546 1.00 57.36 125 ALA B O 1
ATOM 3507 N N . ASN B 2 158 ? 30.557 67.486 -30.975 1.00 50.59 126 ASN B N 1
ATOM 3508 C CA . ASN B 2 158 ? 29.698 67.328 -32.137 1.00 52.06 126 ASN B CA 1
ATOM 3509 C C . ASN B 2 158 ? 30.282 68.024 -33.359 1.00 55.04 126 ASN B C 1
ATOM 3510 O O . ASN B 2 158 ? 31.035 68.995 -33.249 1.00 55.94 126 ASN B O 1
ATOM 3515 N N . LYS B 2 159 ? 29.919 67.510 -34.536 1.00 56.95 127 LYS B N 1
ATOM 3516 C CA . LYS B 2 159 ? 30.255 68.141 -35.812 1.00 60.23 127 LYS B CA 1
ATOM 3517 C C . LYS B 2 159 ? 31.746 68.001 -36.124 1.00 61.09 127 LYS B C 1
ATOM 3518 O O . LYS B 2 159 ? 32.410 68.958 -36.526 1.00 61.37 127 LYS B O 1
ATOM 3524 N N . GLN B 2 160 ? 32.267 66.793 -35.937 1.00 64.77 128 GLN B N 1
ATOM 3525 C CA . GLN B 2 160 ? 33.663 66.501 -36.248 1.00 66.67 128 GLN B CA 1
ATOM 3526 C C . GLN B 2 160 ? 33.858 66.328 -37.750 1.00 67.82 128 GLN B C 1
ATOM 3527 O O . GLN B 2 160 ? 34.970 66.459 -38.262 1.00 65.63 128 GLN B O 1
ATOM 3533 N N . ASN B 2 164 ? 37.015 72.146 -40.627 1.00 65.90 132 ASN B N 1
ATOM 3534 C CA . ASN B 2 164 ? 38.071 72.704 -39.789 1.00 63.61 132 ASN B CA 1
ATOM 3535 C C . ASN B 2 164 ? 37.648 72.730 -38.324 1.00 59.69 132 ASN B C 1
ATOM 3536 O O . ASN B 2 164 ? 37.905 73.699 -37.609 1.00 57.06 132 ASN B O 1
ATOM 3538 N N . ALA B 2 165 ? 37.002 71.655 -37.882 1.00 58.99 133 ALA B N 1
ATOM 3539 C CA . ALA B 2 165 ? 36.498 71.578 -36.521 1.00 59.98 133 ALA B CA 1
ATOM 3540 C C . ALA B 2 165 ? 37.609 71.205 -35.547 1.00 58.10 133 ALA B C 1
ATOM 3541 O O . ALA B 2 165 ? 38.559 70.495 -35.892 1.00 59.80 133 ALA B O 1
ATOM 3543 N N . MET B 2 166 ? 37.478 71.696 -34.317 1.00 55.56 134 MET B N 1
ATOM 3544 C CA . MET B 2 166 ? 38.454 71.396 -33.278 1.00 51.47 134 MET B CA 1
ATOM 3545 C C . MET B 2 166 ? 38.453 69.906 -32.957 1.00 53.66 134 MET B C 1
ATOM 3546 O O . MET B 2 166 ? 37.403 69.257 -32.936 1.00 53.77 134 MET B O 1
ATOM 3551 N N . ASN B 2 167 ? 39.641 69.364 -32.700 1.00 51.06 135 ASN B N 1
ATOM 3552 C CA . ASN B 2 167 ? 39.772 67.959 -32.351 1.00 47.48 135 ASN B CA 1
ATOM 3553 C C . ASN B 2 167 ? 39.530 67.760 -30.856 1.00 50.05 135 ASN B C 1
ATOM 3554 O O . ASN B 2 167 ? 39.211 68.695 -30.116 1.00 50.48 135 ASN B O 1
ATOM 3559 N N . ALA B 2 168 ? 39.693 66.515 -30.400 1.00 46.34 136 ALA B N 1
ATOM 3560 C CA . ALA B 2 168 ? 39.409 66.195 -29.005 1.00 45.47 136 ALA B CA 1
ATOM 3561 C C . ALA B 2 168 ? 40.377 66.900 -28.062 1.00 41.87 136 ALA B C 1
ATOM 3562 O O . ALA B 2 168 ? 39.964 67.449 -27.034 1.00 37.38 136 ALA B O 1
ATOM 3564 N N . ALA B 2 169 ? 41.672 66.892 -28.389 1.00 43.02 137 ALA B N 1
ATOM 3565 C CA . ALA B 2 169 ? 42.651 67.551 -27.530 1.00 42.10 137 ALA B CA 1
ATOM 3566 C C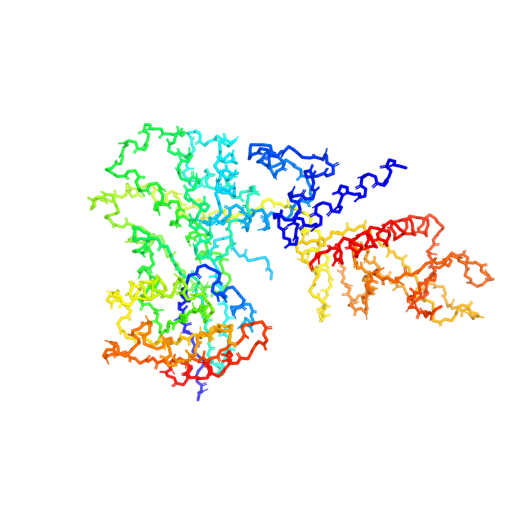 . ALA B 2 169 ? 42.413 69.055 -27.475 1.00 45.25 137 ALA B C 1
ATOM 3567 O O . ALA B 2 169 ? 42.541 69.673 -26.411 1.00 40.86 137 ALA B O 1
ATOM 3569 N N . GLU B 2 170 ? 42.065 69.658 -28.611 1.00 47.60 138 GLU B N 1
ATOM 3570 C CA . GLU B 2 170 ? 41.795 71.091 -28.637 1.00 41.69 138 GLU B CA 1
ATOM 3571 C C . GLU B 2 170 ? 40.591 71.437 -27.770 1.00 43.07 138 GLU B C 1
ATOM 3572 O O . GLU B 2 170 ? 40.603 72.440 -27.047 1.00 40.92 138 GLU B O 1
ATOM 3578 N N . ILE B 2 171 ? 39.544 70.613 -27.825 1.00 43.18 139 ILE B N 1
ATOM 3579 C CA . ILE B 2 171 ? 38.343 70.882 -27.041 1.00 42.11 139 ILE B CA 1
ATOM 3580 C C . ILE B 2 171 ? 38.571 70.547 -25.572 1.00 37.83 139 ILE B C 1
ATOM 3581 O O . ILE B 2 171 ? 38.041 71.220 -24.680 1.00 37.74 139 ILE B O 1
ATOM 3586 N N . THR B 2 172 ? 39.349 69.498 -25.295 1.00 37.54 140 THR B N 1
ATOM 3587 C CA . THR B 2 172 ? 39.670 69.172 -23.910 1.00 36.95 140 THR B CA 1
ATOM 3588 C C . THR B 2 172 ? 40.388 70.330 -23.227 1.00 38.68 140 THR B C 1
ATOM 3589 O O . THR B 2 172 ? 40.151 70.609 -22.046 1.00 38.93 140 THR B O 1
ATOM 3593 N N . ASP B 2 173 ? 41.265 71.021 -23.959 1.00 36.36 141 ASP B N 1
ATOM 3594 C CA . ASP B 2 173 ? 41.986 72.147 -23.378 1.00 37.33 141 ASP B CA 1
ATOM 3595 C C . ASP B 2 173 ? 41.095 73.380 -23.275 1.00 36.77 141 ASP B C 1
ATOM 3596 O O . ASP B 2 173 ? 40.988 73.993 -22.206 1.00 36.74 141 ASP B O 1
ATOM 3601 N N . LYS B 2 174 ? 40.438 73.755 -24.376 1.00 38.98 142 LYS B N 1
ATOM 3602 C CA . LYS B 2 174 ? 39.631 74.971 -24.371 1.00 40.21 142 LYS B CA 1
ATOM 3603 C C . LYS B 2 174 ? 38.433 74.859 -23.435 1.00 37.69 142 LYS B C 1
ATOM 3604 O O . LYS B 2 174 ? 37.980 75.873 -22.891 1.00 36.03 142 LYS B O 1
ATOM 3610 N N . LEU B 2 175 ? 37.907 73.652 -23.231 1.00 37.34 143 LEU B N 1
ATOM 3611 C CA . LEU B 2 175 ? 36.808 73.455 -22.294 1.00 32.59 143 LEU B CA 1
ATOM 3612 C C . LEU B 2 175 ? 37.277 73.247 -20.860 1.00 35.73 143 LEU B C 1
ATOM 3613 O O . LEU B 2 175 ? 36.436 73.163 -19.957 1.00 30.84 143 LEU B O 1
ATOM 3618 N N . GLY B 2 176 ? 38.584 73.166 -20.628 1.00 34.27 144 GLY B N 1
ATOM 3619 C CA . GLY B 2 176 ? 39.098 73.017 -19.279 1.00 33.80 144 GLY B CA 1
ATOM 3620 C C . GLY B 2 176 ? 38.750 71.706 -18.610 1.00 35.81 144 GLY B C 1
ATOM 3621 O O . GLY B 2 176 ? 38.643 71.657 -17.381 1.00 38.50 144 GLY B O 1
ATOM 3622 N N . LEU B 2 177 ? 38.581 70.634 -19.387 1.00 34.53 145 LEU B N 1
ATOM 3623 C CA . LEU B 2 1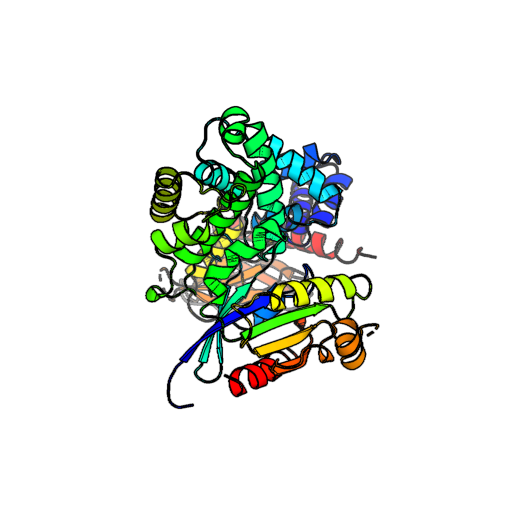77 ? 38.175 69.356 -18.809 1.00 36.05 145 LEU B CA 1
ATOM 3624 C C . LEU B 2 177 ? 39.188 68.853 -17.788 1.00 38.54 145 LEU B C 1
ATOM 3625 O O . LEU B 2 177 ? 38.809 68.285 -16.757 1.00 37.55 145 LEU B O 1
ATOM 3630 N N . HIS B 2 178 ? 40.481 69.050 -18.051 1.00 36.20 146 HIS B N 1
ATOM 3631 C CA . HIS B 2 178 ? 41.504 68.535 -17.149 1.00 37.06 146 HIS B CA 1
ATOM 3632 C C . HIS B 2 178 ? 41.622 69.336 -15.858 1.00 36.59 146 HIS B C 1
ATOM 3633 O O . HIS B 2 178 ? 42.365 68.921 -14.962 1.00 34.98 146 HIS B O 1
ATOM 3640 N N . SER B 2 179 ? 40.916 70.460 -15.737 1.00 35.47 147 SER B N 1
ATOM 3641 C CA . SER B 2 179 ? 40.887 71.197 -14.481 1.00 39.91 147 SER B CA 1
ATOM 3642 C C . SER B 2 179 ? 39.905 70.607 -13.478 1.00 41.97 147 SER B C 1
ATOM 3643 O O . SER B 2 179 ? 39.899 71.032 -12.318 1.00 44.94 147 SER B O 1
ATOM 3646 N N . LEU B 2 180 ? 39.083 69.648 -13.897 1.00 41.06 148 LEU B N 1
ATOM 3647 C CA . LEU B 2 180 ? 38.108 69.007 -13.019 1.00 42.98 148 LEU B CA 1
ATOM 3648 C C . LEU B 2 180 ? 38.812 67.882 -12.270 1.00 48.48 148 LEU B C 1
ATOM 3649 O O . LEU B 2 180 ? 39.082 66.818 -12.832 1.00 53.17 148 LEU B O 1
ATOM 3654 N N . ARG B 2 181 ? 39.110 68.116 -10.992 1.00 49.70 149 ARG B N 1
ATOM 3655 C CA . ARG B 2 181 ? 39.929 67.182 -10.225 1.00 62.85 149 ARG B CA 1
ATOM 3656 C C . ARG B 2 181 ? 39.145 65.933 -9.832 1.00 61.67 149 ARG B C 1
ATOM 3657 O O . ARG B 2 181 ? 39.506 64.814 -10.211 1.00 56.57 149 ARG B O 1
ATOM 3659 N N . HIS B 2 182 ? 38.073 66.107 -9.062 1.00 59.61 150 HIS B N 1
ATOM 3660 C CA . HIS B 2 182 ? 37.270 64.992 -8.561 1.00 57.30 150 HIS B CA 1
ATOM 3661 C C . HIS B 2 182 ? 36.051 64.730 -9.434 1.00 57.53 150 HIS B C 1
ATOM 3662 O O . HIS B 2 182 ? 34.944 64.520 -8.929 1.00 61.12 150 HIS B O 1
ATOM 3664 N N . ARG B 2 183 ? 36.230 64.736 -10.751 1.00 53.50 151 ARG B N 1
ATOM 3665 C CA . ARG B 2 183 ? 35.149 64.509 -11.699 1.00 47.46 151 ARG B CA 1
ATOM 3666 C C . ARG B 2 183 ? 35.507 63.340 -12.606 1.00 43.96 151 ARG B C 1
ATOM 3667 O O . ARG B 2 183 ? 36.640 63.241 -13.089 1.00 43.65 151 ARG B O 1
ATOM 3675 N N . ASN B 2 184 ? 34.543 62.449 -12.821 1.00 38.81 152 ASN B N 1
ATOM 3676 C CA . ASN B 2 184 ? 34.681 61.347 -13.765 1.00 37.34 152 ASN B CA 1
ATOM 3677 C C . ASN B 2 184 ? 34.077 61.796 -15.091 1.00 39.31 152 ASN B C 1
ATOM 3678 O O . ASN B 2 184 ? 32.852 61.896 -15.219 1.00 38.23 152 ASN B O 1
ATOM 3683 N N . TRP B 2 185 ? 34.931 62.077 -16.073 1.00 37.13 153 TRP B N 1
ATOM 3684 C CA . TRP B 2 185 ? 34.468 62.653 -17.325 1.00 37.08 153 TRP B CA 1
ATOM 3685 C C . TRP B 2 185 ? 35.131 61.952 -18.501 1.00 38.54 153 TRP B C 1
ATOM 3686 O O . TRP B 2 185 ? 36.143 61.261 -18.358 1.00 40.54 153 TRP B O 1
ATOM 3697 N N . TYR B 2 186 ? 34.538 62.156 -19.675 1.00 38.26 154 TYR B N 1
ATOM 3698 C CA . TYR B 2 186 ? 34.947 61.492 -20.903 1.00 41.42 154 TYR B CA 1
ATOM 3699 C C . TYR B 2 186 ? 34.466 62.335 -22.074 1.00 41.54 154 TYR B C 1
ATOM 3700 O O . TYR B 2 186 ? 33.346 62.849 -22.052 1.00 40.38 154 TYR B O 1
ATOM 3709 N N . ILE B 2 187 ? 35.317 62.480 -23.086 1.00 42.06 155 ILE B N 1
ATOM 3710 C CA . ILE B 2 187 ? 35.002 63.258 -24.279 1.00 41.37 155 ILE B CA 1
ATOM 3711 C C . ILE B 2 187 ? 34.882 62.300 -25.454 1.00 43.07 155 ILE B C 1
ATOM 3712 O O . ILE B 2 187 ? 35.765 61.462 -25.674 1.00 45.85 155 ILE B O 1
ATOM 3717 N N . GLN B 2 188 ? 33.788 62.420 -26.204 1.00 43.97 156 GLN B N 1
ATOM 3718 C CA . GLN B 2 188 ? 33.458 61.493 -27.280 1.00 44.88 156 GLN B CA 1
ATOM 3719 C C . GLN B 2 188 ? 33.228 62.275 -28.563 1.00 47.85 156 GLN B C 1
ATOM 3720 O O . GLN B 2 188 ? 32.298 63.084 -28.639 1.00 46.62 156 GLN B O 1
ATOM 3726 N N . ALA B 2 189 ? 34.069 62.035 -29.565 1.00 49.58 157 ALA B N 1
ATOM 3727 C CA . ALA B 2 189 ? 33.853 62.633 -30.876 1.00 53.30 157 ALA B CA 1
ATOM 3728 C C . ALA B 2 189 ? 32.600 62.041 -31.510 1.00 55.85 157 ALA B C 1
ATOM 3729 O O . ALA B 2 189 ? 32.423 60.820 -31.535 1.00 58.14 157 ALA B O 1
ATOM 3731 N N . THR B 2 190 ? 31.727 62.907 -32.021 1.00 54.19 158 THR B N 1
ATOM 3732 C CA . THR B 2 190 ? 30.454 62.452 -32.559 1.00 57.14 158 THR B CA 1
ATOM 3733 C C . THR B 2 190 ? 30.021 63.357 -33.703 1.00 60.99 158 THR B C 1
ATOM 3734 O O . THR B 2 190 ? 30.372 64.539 -33.751 1.00 60.89 158 THR B O 1
ATOM 3738 N N . CYS B 2 191 ? 29.255 62.781 -34.627 1.00 65.64 159 CYS B N 1
ATOM 3739 C CA . CYS B 2 191 ? 28.550 63.526 -35.666 1.00 69.24 159 CYS B CA 1
ATOM 3740 C C . CYS B 2 191 ? 27.061 63.331 -35.418 1.00 70.38 159 CYS B C 1
ATOM 3741 O O . CYS B 2 191 ? 26.527 62.244 -35.661 1.00 67.78 159 CYS B O 1
ATOM 3744 N N . ALA B 2 192 ? 26.395 64.381 -34.930 1.00 73.56 160 ALA B N 1
ATOM 3745 C CA . ALA B 2 192 ? 25.014 64.231 -34.479 1.00 70.74 160 ALA B CA 1
ATOM 3746 C C . ALA B 2 192 ? 24.093 63.814 -35.620 1.00 69.19 160 ALA B C 1
ATOM 3747 O O . ALA B 2 192 ? 23.148 63.045 -35.413 1.00 70.12 160 ALA B O 1
ATOM 3749 N N . THR B 2 193 ? 24.348 64.308 -36.832 1.00 71.11 161 THR B N 1
ATOM 3750 C CA . THR B 2 193 ? 23.475 64.012 -37.961 1.00 72.93 161 THR B CA 1
ATOM 3751 C C . THR B 2 193 ? 23.666 62.603 -38.510 1.00 71.79 161 THR B C 1
ATOM 3752 O O . THR B 2 193 ? 22.769 62.087 -39.187 1.00 69.86 161 THR B O 1
ATOM 3754 N N . SER B 2 194 ? 24.807 61.972 -38.240 1.00 71.72 162 SER B N 1
ATOM 3755 C CA . SER B 2 194 ? 25.093 60.632 -38.734 1.00 72.13 162 SER B CA 1
ATOM 3756 C C . SER B 2 194 ? 25.076 59.583 -37.631 1.00 72.03 162 SER B C 1
ATOM 3757 O O . SER B 2 194 ? 25.413 58.424 -37.890 1.00 72.40 162 SER B O 1
ATOM 3759 N N . GLY B 2 195 ? 24.701 59.962 -36.410 1.00 71.68 163 GLY B N 1
ATOM 3760 C CA . GLY B 2 195 ? 24.602 59.019 -35.313 1.00 69.66 163 GLY B CA 1
ATOM 3761 C C . GLY B 2 195 ? 25.928 58.428 -34.884 1.00 69.32 163 GLY B C 1
ATOM 3762 O O . GLY B 2 195 ? 25.969 57.537 -34.030 1.00 68.90 163 GLY B O 1
ATOM 3763 N N . ASP B 2 196 ? 27.019 58.917 -35.464 1.00 72.43 164 ASP B N 1
ATOM 3764 C CA . ASP B 2 196 ? 28.337 58.384 -35.148 1.00 70.83 164 ASP B CA 1
ATOM 3765 C C . ASP B 2 196 ? 28.775 58.826 -33.757 1.00 66.68 164 ASP B C 1
ATOM 3766 O O . ASP B 2 196 ? 28.712 60.012 -33.419 1.00 67.63 164 ASP B O 1
ATOM 3771 N N . GLY B 2 197 ? 29.218 57.862 -32.948 1.00 63.77 165 GLY B N 1
ATOM 3772 C CA . GLY B 2 197 ? 29.742 58.128 -31.629 1.00 58.92 165 GLY B CA 1
ATOM 3773 C C . GLY B 2 197 ? 28.709 58.206 -30.524 1.00 58.15 165 GLY B C 1
ATOM 3774 O O . GLY B 2 197 ? 29.070 58.055 -29.350 1.00 55.88 165 GLY B O 1
ATOM 3775 N N . LEU B 2 198 ? 27.436 58.427 -30.861 1.00 56.97 166 LEU B N 1
ATOM 3776 C CA . LEU B 2 198 ? 26.419 58.636 -29.834 1.00 54.74 166 LEU B CA 1
ATOM 3777 C C . LEU B 2 198 ? 26.373 57.474 -28.849 1.00 52.14 166 LEU B C 1
ATOM 3778 O O . LEU B 2 198 ? 26.364 57.680 -27.630 1.00 51.84 166 LEU B O 1
ATOM 3783 N N . TYR B 2 199 ? 26.341 56.241 -29.357 1.00 54.38 167 TYR B N 1
ATOM 3784 C CA . TYR B 2 199 ? 26.191 55.086 -28.481 1.00 53.75 167 TYR B CA 1
ATOM 3785 C C . TYR B 2 199 ? 27.500 54.656 -27.833 1.00 53.02 167 TYR B C 1
ATOM 3786 O O . TYR B 2 199 ? 27.467 53.966 -26.808 1.00 52.95 167 TYR B O 1
ATOM 3795 N N . GLU B 2 200 ? 28.648 55.042 -28.397 1.00 54.64 168 GLU B N 1
ATOM 3796 C CA . GLU B 2 200 ? 29.911 54.803 -27.706 1.00 51.30 168 GLU B CA 1
ATOM 3797 C C . GLU B 2 200 ? 29.981 55.612 -26.417 1.00 56.42 168 GLU B C 1
ATOM 3798 O O . GLU B 2 200 ? 30.367 55.091 -25.364 1.00 53.12 168 GLU B O 1
ATOM 3804 N N . GLY B 2 201 ? 29.621 56.896 -26.483 1.00 53.09 169 GLY B N 1
ATOM 3805 C CA . GLY B 2 201 ? 29.527 57.689 -25.269 1.00 48.96 169 GLY B CA 1
ATOM 3806 C C . GLY B 2 201 ? 28.451 57.179 -24.331 1.00 47.50 169 GLY B C 1
ATOM 3807 O O . GLY B 2 201 ? 28.626 57.176 -23.110 1.00 46.27 169 GLY B O 1
ATOM 3808 N N . LEU B 2 202 ? 27.322 56.737 -24.889 1.00 49.39 170 LEU B N 1
ATOM 3809 C CA . LEU B 2 202 ? 26.289 56.120 -24.065 1.00 47.34 170 LEU B CA 1
ATOM 3810 C C . LEU B 2 202 ? 26.784 54.819 -23.447 1.00 50.66 170 LEU B C 1
ATOM 3811 O O . LEU B 2 202 ? 26.366 54.461 -22.340 1.00 46.95 170 LEU B O 1
ATOM 3816 N N . ASP B 2 203 ? 27.668 54.102 -24.145 1.00 49.35 171 ASP B N 1
ATOM 3817 C CA . ASP B 2 203 ? 28.336 52.953 -23.542 1.00 49.25 171 ASP B CA 1
ATOM 3818 C C . ASP B 2 203 ? 29.141 53.377 -22.320 1.00 47.52 171 ASP B C 1
ATOM 3819 O O . ASP B 2 203 ? 28.992 52.809 -21.232 1.00 46.83 171 ASP B O 1
ATOM 3824 N N . TRP B 2 204 ? 30.003 54.384 -22.485 1.00 47.58 172 TRP B N 1
ATOM 3825 C CA . TRP B 2 204 ? 30.787 54.877 -21.358 1.00 47.30 172 TRP B CA 1
ATOM 3826 C C . TRP B 2 204 ? 29.886 55.372 -20.234 1.00 44.14 172 TRP B C 1
ATOM 3827 O O . TRP B 2 204 ? 30.130 55.079 -19.058 1.00 46.17 172 TRP B O 1
ATOM 3838 N N . LEU B 2 205 ? 28.838 56.122 -20.578 1.00 44.45 173 LEU B N 1
ATOM 3839 C CA . LEU B 2 205 ? 27.962 56.685 -19.556 1.00 43.69 173 LEU B CA 1
ATOM 3840 C C . LEU B 2 205 ? 27.323 55.587 -18.714 1.00 40.99 173 LEU B C 1
ATOM 3841 O O . LEU B 2 205 ? 27.317 55.659 -17.480 1.00 38.78 173 LEU B O 1
ATOM 3846 N N . SER B 2 206 ? 26.782 54.556 -19.366 1.00 45.65 174 SER B N 1
ATOM 3847 C CA . SER B 2 206 ? 26.117 53.486 -18.628 1.00 43.65 174 SER B CA 1
ATOM 3848 C C . SER B 2 206 ? 27.114 52.664 -17.820 1.00 45.53 174 SER B C 1
ATOM 3849 O O . SER B 2 206 ? 26.825 52.275 -16.682 1.00 43.01 174 SER B O 1
ATOM 3852 N N . ASN B 2 207 ? 28.292 52.386 -18.387 1.00 45.41 175 ASN B N 1
ATOM 3853 C CA . ASN B 2 207 ? 29.303 51.640 -17.644 1.00 48.79 175 ASN B CA 1
ATOM 3854 C C . ASN B 2 207 ? 29.687 52.350 -16.354 1.00 48.13 175 ASN B C 1
ATOM 3855 O O . ASN B 2 207 ? 30.014 51.695 -15.358 1.00 46.63 175 ASN B O 1
ATOM 3860 N N . GLN B 2 208 ? 29.652 53.683 -16.349 1.00 43.81 176 GLN B N 1
ATOM 3861 C CA . GLN B 2 208 ? 30.005 54.448 -15.160 1.00 46.60 176 GLN B CA 1
ATOM 3862 C C . GLN B 2 208 ? 28.889 54.476 -14.124 1.00 43.58 176 GLN B C 1
ATOM 3863 O O . GLN B 2 208 ? 29.160 54.749 -12.949 1.00 44.92 176 GLN B O 1
ATOM 3869 N N . LEU B 2 209 ? 27.653 54.199 -14.526 1.00 46.08 177 LEU B N 1
ATOM 3870 C CA . LEU B 2 209 ? 26.511 54.298 -13.624 1.00 47.40 177 LEU B CA 1
ATOM 3871 C C . LEU B 2 209 ? 25.964 52.922 -13.259 1.00 48.61 177 LEU B C 1
ATOM 3872 O O . LEU B 2 209 ? 26.320 51.918 -13.874 1.00 53.99 177 LEU B O 1
#

Sequence (492 aa):
NDVVQRRHYRIGLNLFNKKPEKGIQYLIERGFLSDTPVGVAHFILERKGLSRQMIGEFLGNRQKQFNRDVLDCVVDEMDFSSMDLDDALRKFQSHIRVQGEAQKVERLIEAFSQRYCVCNPALVRQFRNPDTIFILAFAIILLNTDMYSPSVKAERKMKLDDFIKNLRGVDNGEDIPRDLLVGIYQRIQGRELRTNDDHVSQVQAVERMIVGKKPVLSLPHRRLVCCCQLYEVPDPNRPQRLGLHQREVFLFNDLLVVTKIFVTYSFRQSFPLVEMHMQLFQNSYYQFGIKLLSARKVLIIFNAPSLQDRLRFTSDLRESIAEVQEMEKYYRVESENLYFQSMRILMVGLDAAGKTTILYKLKTIPTIGFNVETVEYKNISFTVWDVGGQDKIRPLWRHYFQNTQGLIFVVDSNDRERVNEAREELMRMLAEDELRDAVLLVFANKQNAMNAAEITDKLGLHSLRHRNWYIQATCATSGDGLYEGLDWLSNQL

CATH classification: 2.30.29.30

Organism: Homo sapiens (NCBI:txid9606)

Nearest PDB structures (foldseek):
  6fae-assembly1_A  TM=1.003E+00  e=6.079E-59  Homo sapiens
  7vmb-assembly1_A  TM=9.818E-01  e=3.637E-47  Homo sapiens
  4c0a-assembly2_A  TM=9.833E-01  e=1.508E-45  Homo sapiens
  4c0a-assembly3_E  TM=9.691E-01  e=7.524E-46  Homo sapiens
  6fne-assembly2_B  TM=9.658E-01  e=1.933E-45  Homo sapiens

Solvent-accessible surface area: 21804 Å² total; per-residue (Å²): 105,101,88,59,110,100,38,46,45,50,2,0,16,13,15,1,4,101,77,2,82,63,0,8,97,5,0,50,108,115,64,62,21,59,92,59,42,68,14,0,0,66,11,4,36,114,110,184,18,5,1,46,52,26,3,0,79,2,0,4,43,56,104,60,116,74,5,71,48,0,0,58,26,0,5,82,86,6,80,0,47,111,55,69,10,1,46,0,0,23,75,0,0,20,50,1,36,0,10,6,24,0,10,18,0,5,4,0,0,38,0,0,3,98,45,3,29,108,17,14,92,82,81,10,81,79,22,135,46,75,48,1,4,20,14,3,0,0,4,0,0,3,0,0,0,0,22,62,3,128,19,7,37,84,146,86,62,7,51,44,92,56,3,24,140,29,4,165,30,31,6,78,64,102,79,3,79,135,88,67,2,25,16,4,14,105,85,0,101,67,156,67,2,153,13,68,85,30,13,15,30,98,0,51,51,11,30,169,45,3,62,60,100,70,49,112,0,27,72,35,26,17,74,38,44,21,81,17,103,0,46,38,4,96,69,42,80,40,92,48,63,111,46,75,63,61,22,10,1,15,0,0,3,33,21,0,0,1,0,18,98,161,129,40,36,34,56,126,86,37,11,82,1,64,47,1,96,52,89,82,44,74,70,106,110,6,58,54,0,0,21,0,28,34,90,101,49,93,53,11,13,0,25,1,59,41,108,65,56,43,47,59,1,9,71,48,0,54,44,4,15,25,4,8,75,45,19,77,91,58,61,113,125,80,152,126,162,176,117,87,56,22,18,0,0,2,0,0,24,23,66,4,12,1,65,53,2,8,55,75,11,138,116,64,60,16,5,0,1,13,8,39,40,6,123,40,68,65,16,13,1,17,6,1,1,0,2,15,65,70,83,0,25,48,5,0,107,30,0,0,103,91,13,61,0,0,8,0,0,4,22,0,78,45,106,99,40,3,108,80,2,85,45,21,0,38,121,2,20,84,22,129,93,1,48,139,6,14,0,0,0,0,0,3,82,97,122,27,0,82,41,77,48,0,14,111,67,0,10,0,149,74,29,106,103,35,68,54,86,30,21,48,3,46,5,88,64,29,89,4,1,104,97,0,4,63,37,0,15,122,72,53

InterPro domains:
  IPR000904 Sec7 domain [PF01369] (754-940)
  IPR000904 Sec7 domain [PS50190] (746-939)
  IPR000904 Sec7 domain [SM00222] (750-941)
  IPR000904 Sec7 domain [cd00171] (755-941)
  IPR001849 Pleckstrin homology domain [SM00233] (972-1083)
  IPR011993 PH-like domain superfamily [G3DSA:2.30.29.30] (961-1099)
  IPR023394 Sec7, C-terminal domain superfamily [G3DSA:1.10.1000.11] (828-955)
  IPR033742 IQ motif and SEC7 domain-containing protein, PH domain [PF16453] (961-1098)
  IPR033742 IQ motif and SEC7 domain-containing protein, PH domain [cd13318] (968-1098)
  IPR035999 Sec7 domain superfamily [SSF48425] (754-941)

GO terms:
  GO:0005085 guanyl-nucleotide exchange factor activity (F, IMP)
  GO:0005515 protein binding (F, IPI)
  GO:0098685 Schaffer collateral - CA1 synapse (C, IDA)
  GO:0098685 Schaffer collateral - CA1 synapse (C, IMP)
  GO:0050804 modulation of chemical synaptic transmission (P, IDA)
  GO:0050804 modulation of chemical synaptic transmission (P, IMP)
  GO:0098696 regulation of neurotransmitter receptor localization to postsynaptic specialization membrane (P, IDA)
  GO:0098696 regulation of neurotransmitter receptor localization to postsynaptic specialization membrane (P, IMP)

Radius of gyration: 25.95 Å; Cα contacts (8 Å, |Δi|>4): 857; chains: 2; bounding box: 59×56×72 Å

Secondary structure (DSSP, 8-state):
-HHHHHHHHHHHHHHHHHSHHHHHHHHHHTTSS-SSHHHHHHHHHH-SS--HHHHHHHHT-SS-HHHHHHHHHHHHT---TT--HHHHHHHHHHHS--EESHHHHHHHHHHHHHHHHHH-HHHHHTSS-THHHHHHHHHHHHHHHHHH-TTS-GGGSPPHHHHHHHTTTTBTTBPP-HHHHHHHHHHHHHS---PPP-THHHHHHHHHHEESS------TT--EEEEEEEEE-S-TTS---TTTTEEEEEEETTEEEEEEE---EEEEEEEE-TTEEEEEE--SS-SSEEEEEE---EEEEEE-SSHHHHHHHHHHHHHHHHHHHHHHHHHHH--/--S-EEEEEEEE--TTSSHHHHHHTT--PPPSEE-EEEEE-SSEEEEEEE----TTTGGGGHHHHTT--EEEEEEETT-GGGHHHHHHHHHHHHT-GGGTT-EEEEEEE------HHHHHHHTTGGG-TT--EEEEEEBGGGTBTHHHHHHHHHHH-